Protein 2YYY (pdb70)

CATH classification: 3.40.50.720 (+1 more: 3.30.360.10)

Foldseek 3Di:
DAEEEEQACDLQRVLLQVLQCLFPPYHYQAYEDQDLDVSLVVCVVVPHAYAHNDQDVVSVVNNVVVVRDHPYHCVVCVLVHQEYEYPDPQPVQLVCVVPPCVVSVHAYEAEASYDLVSFDAEFDLLFCLQVLAQGRYYYDHALLLNLVLQLVSLVVVAFAFQAKEKEKAAEQAAPVDPDTDDPADKAWVDPDWQDCSQVSNCRRVVVCVPRYTYTYIYGHDHFWMKMKIKIATHDDDFLVSSVVSQVPGFQEEEDEVVVVCVDSVVVLVCLVVVPADVSDRLGKYWYSVQWGDDPRMTITMIITRRSHVSSLRVQSSVCRNSVVDPDSVVSSVSSCVSRVHD/DAEEEEQACDLQSVLLQVLQVLFPPYHYQAYEDQAQDVSLQVCVVVPHAYAHNDQDVVSVVNNVVVVRDHPYHCVVCVLVHQEYEYPDDQPVQLVCCVPPCVVSVHAYEAEASYDLVSFPAEDDLLFCLLVLAQGRYYYDHALLLNLVLQLVSLVVVAFAFQAKEKEKEAEQAAPVDPDTDDPADKAWVDVDWQDPSFVSNCSRVVVCVPRYTYTYIYGHDHFWMKMKIKIATHHDDFLVSSVVSQVVGFQADEDEVVVVCVDSVVLLVCLVVVPADVSDRLGKYWYSVQWGDDPRITITMIITRRSRVSSLRVQSSVCRNSVVDNDSVVSSVSSCVSNVHD

Solvent-accessible surface area: 26648 Å² total; per-residue (Å²): 112,11,82,0,0,0,3,15,5,26,37,37,0,38,14,0,0,16,1,0,60,84,9,119,33,7,78,26,22,0,0,0,27,48,138,34,51,146,30,0,103,86,0,37,145,96,63,26,109,1,5,0,15,85,71,55,122,140,74,21,129,95,0,99,110,36,54,2,75,19,90,13,11,0,86,92,6,1,141,70,13,55,0,0,0,2,16,21,92,136,113,67,0,58,96,20,0,78,104,15,0,84,82,61,194,9,42,0,0,0,20,16,34,10,93,41,165,11,20,93,14,9,0,0,0,17,49,0,2,108,82,0,79,23,61,64,24,0,7,0,0,31,23,6,3,0,0,0,0,1,0,0,55,1,1,56,70,61,10,92,7,100,36,0,9,0,6,0,0,40,43,15,8,24,60,98,47,133,195,76,37,35,139,49,2,0,25,10,56,32,27,66,3,36,4,113,18,0,83,27,0,29,28,0,1,73,106,5,134,56,76,11,15,0,0,0,0,27,0,16,4,36,22,0,0,0,0,1,0,6,0,24,6,89,34,144,20,52,90,103,51,1,28,117,6,0,124,180,8,21,4,6,26,24,8,88,34,140,79,44,33,56,8,0,37,100,1,6,75,89,0,145,112,90,62,43,88,64,43,12,0,5,0,0,0,0,0,26,46,0,2,41,30,79,165,67,11,0,2,0,0,0,0,0,0,8,15,0,0,6,2,0,2,0,0,0,0,0,2,0,0,42,109,64,44,129,66,22,76,107,0,1,83,54,0,6,172,35,33,56,16,129,112,11,90,0,0,0,4,15,5,28,34,37,0,35,15,0,0,14,2,0,60,83,9,116,32,6,70,25,24,0,0,0,27,52,120,34,36,148,32,0,106,86,0,34,140,95,64,27,110,1,7,0,17,79,70,54,128,144,65,22,121,88,0,108,97,32,57,3,90,32,104,15,14,0,93,92,11,1,142,83,14,66,0,0,0,2,17,23,97,142,144,63,0,57,96,20,0,75,104,23,0,83,81,61,194,10,40,0,0,0,21,15,41,11,114,39,173,17,21,94,14,11,0,0,0,18,61,0,4,105,90,0,62,26,61,62,25,0,6,0,0,30,22,4,4,0,0,0,0,1,0,0,53,0,0,55,72,67,10,89,5,101,48,0,9,0,6,0,0,41,40,15,7,24,61,98,48,134,196,77,37,33,139,48,2,0,23,10,61,36,24,68,2,37,4,114,18,0,86,25,0,29,26,0,2,72,128,9,136,62,76,11,20,0,0,0,0,33,0,18,3,34,20,0,0,0,0,1,0,5,0,41,1,72,42,141,18,52,87,104,56,1,27,121,8,0,124,180,8,32,4,5,28,22,10,84,33,139,80,44,34,58,8,0,38,103,1,5,74,87,0,143,110,92,64,44,87,66,44,12,2,6,0,0,0,0,0,31,45,0,1,39,33,68,149,70,9,0,0,0,0,0,0,0,0,8,13,0,0,8,2,0,2,0,0,0,0,0,2,0,0,42,114,66,53,140,61,25,86,122,0,3,115,73,0,13,176,37,33,54,15,126

Sequence (684 aa):
PAKVLINGYGSIGKRVADAVSMQDDMEVIGVTKTKPDFEARLAVEKGYKLFVAIPDNERVKLFEDAGIPVEGTILDIIEDADIVVDGAPKKIGKQNLENIYKPHKVKAILQGGEKAKDVEDNFNALWSYNRCYGKDYVRVVSCNTTGLCRILYAINSIADIKKARIVLVRRAADPNDDKTGPVNAITPNPVTVPSHHGPDVVSVVPEFEGKILTSAVIVPTTLMHMHTLMVEVDGDVSRDDILEAIKKTPRIITVRAEDGFSSTAKIIEYGRDLGRLRYDINELVVWEESINVLENEIFLMQAVHQESIVIPENIDCIRAMLQMEEDNFKSIEKTNKAMGIQPAKVLINGYGSIGKRVADAVSMQDDMEVIGVTKTKPDFEARLAVEKGYKLFVAIPDNERVKLFEDAGIPVEGTILDIIEDADIVVDGAPKKIGKQNLENIYKPHKVKAILQGGEKAKDVEDNFNALWSYNRCYGKDYVRVVSCNTTGLCRILYAINSIADIKKARIVLVRRAADPNDDKTGPVNAITPNPVTVPSHHGPDVVSVVPEFEGKILTSAVIVPTTLMHMHTLMVEVDGDVSRDDILEAIKKTPRIITVRAEDGFSSTAKIIEYGRDLGRLRYDINELVVWEESINVLENEIFLMQAVHQESIVIPENIDCIRAMLQMEEDNFKSIEKTNKAMGIQ

Nearest PDB structures (foldseek):
  2yyy-assembly1_B  TM=1.003E+00  e=5.048E-75  Methanocaldococcus jannaschii DSM 2661
  1cf2-assembly1_Q  TM=9.901E-01  e=3.090E-55  Methanothermus fervidus
  2czc-assembly1_C  TM=9.768E-01  e=1.321E-51  Pyrococcus horikoshii OT3
  1b7g-assembly1_O  TM=9.816E-01  e=8.125E-47  Saccharolobus solfataricus
  7u4s-assembly1_C  TM=7.206E-01  e=3.244E-17  Candida albicans WO-1

Secondary structure (DSSP, 8-state):
-EEEEEE--SHHHHHHHHHHHHSSSEEEEEEEESS-SHHHHHHHHTTPPEEESS--HHHHHHHHHTT-----BGGGTGGG-SEEEE-PPTTHHHHHIIIIITTTT-EEEE-TTS-GGGSSEEE-TTTTHHHHTT-SEEEEPPHHHHHHHHHHHHHHTTSEEEEEEEEEEEESS-TT-SS---SS--EESSSSSS-THHHHHHHH-GGGTTSEEEEEEEES-SS-EEEEEEEEEES---HHHHHHHHHHSTTEEEE-GGGT--SHHHHHHHHHHHT-GGG---SEEEEGGG-EEETTEEEEEEEE-TTTTTHHHHHHHHHHHTT--S-HHHHHHHHHHHHT--/-EEEEEE--SHHHHHHHHHHHHSSSEEEEEEEESS-SHHHHHHHHTTPPEEESS--HHHHHHHHHHT-----BGGGTGGG-SEEEE-PPTTHHHHHIIIIITTTT-EEEE-TTS-GGGSSEEE-TTTTTTTTTT-SEEEEPPHHHHHHHHHHHHHHTTSEEEEEEEEEEEESS-TT-SS---SS--EESSSSSS-THHHHHHHH-GGGTTSEEEEEEEES--S-EEEEEEEEEES---HHHHHHHHHHSTTEEEE-GGGT--SHHHHHHHHHHHT-GGG---SEEEEGGG-EEETTEEEEEEEE-TTTTTHHHHHHHHHHHTT--S-HHHHHHHHHHHHT--

Radius of gyration: 28.95 Å; Cα contacts (8 Å, |Δi|>4): 1605; chains: 2; bounding box: 66×78×73 Å

Organism: Methanocaldococcus jannaschii (strain ATCC 43067 / DSM 2661 / JAL-1 / JCM 10045 / NBRC 100440) (NCBI:txid243232)

InterPro domains:
  IPR006436 Glyceraldehyde-3-phosphate dehydrogenase, type II [MF_00559] (1-343)
  IPR006436 Glyceraldehyde-3-phosphate dehydrogenase, type II [TIGR01546] (5-342)
  IPR020828 Glyceraldehyde 3-phosphate dehydrogenase, NAD(P) binding domain [SM00846] (3-144)
  IPR020829 Glyceraldehyde 3-phosphate dehydrogenase, catalytic domain [PF02800] (149-305)
  IPR020830 Glyceraldehyde 3-phosphate dehydrogenase, active site [PS00071] (142-149)
  IPR020831 Glyceraldehyde/Erythrose phosphate dehydrogenase family [PIRSF000149] (1-326)
  IPR036291 NAD(P)-binding domain superfamily [SSF51735] (4-162)

B-factor: mean 18.8, std 6.21, range [7.6, 44.4]

Structure (mmCIF, N/CA/C/O backbone):
data_2YYY
#
_entry.id   2YYY
#
_cell.length_a   83.398
_cell.length_b   152.040
_cell.length_c   118.552
_cell.angle_alpha   90.00
_cell.angle_beta   90.00
_cell.angle_gamma   90.00
#
_symmetry.space_group_name_H-M   'C 2 2 21'
#
loop_
_entity.id
_entity.type
_entity.pdbx_description
1 polymer 'Glyceraldehyde-3-phosphate dehydrogenase'
2 non-polymer 'NADP NICOTINAMIDE-ADENINE-DINUCLEOTIDE PHOSPHATE'
3 water water
#
loop_
_atom_site.group_PDB
_atom_site.id
_atom_site.type_symbol
_atom_site.label_atom_id
_atom_site.label_alt_id
_atom_site.label_comp_id
_atom_site.label_asym_id
_atom_site.label_entity_id
_atom_site.label_seq_id
_atom_site.pdbx_PDB_ins_code
_atom_site.Cartn_x
_atom_site.Cartn_y
_atom_site.Cartn_z
_atom_site.occupancy
_atom_site.B_iso_or_equiv
_atom_site.auth_seq_id
_atom_site.auth_comp_id
_atom_site.auth_asym_id
_atom_site.auth_atom_id
_atom_site.pdbx_PDB_model_num
ATOM 1 N N . PRO A 1 2 ? 39.929 51.805 52.395 1.00 21.48 2 PRO A N 1
ATOM 2 C CA . PRO A 1 2 ? 39.444 50.432 52.055 1.00 20.93 2 PRO A CA 1
ATOM 3 C C . PRO A 1 2 ? 39.809 49.371 53.101 1.00 19.61 2 PRO A C 1
ATOM 4 O O . PRO A 1 2 ? 40.771 49.518 53.863 1.00 19.46 2 PRO A O 1
ATOM 8 N N . ALA A 1 3 ? 39.028 48.299 53.138 1.00 18.08 3 ALA A N 1
ATOM 9 C CA . ALA A 1 3 ? 39.385 47.117 53.912 1.00 17.18 3 ALA A CA 1
ATOM 10 C C . ALA A 1 3 ? 40.749 46.550 53.456 1.00 16.71 3 ALA A C 1
ATOM 11 O O . ALA A 1 3 ? 41.010 46.382 52.263 1.00 16.75 3 ALA A O 1
ATOM 13 N N . LYS A 1 4 ? 41.571 46.203 54.429 1.00 16.20 4 LYS A N 1
ATOM 14 C CA . LYS A 1 4 ? 42.909 45.677 54.187 1.00 15.76 4 LYS A CA 1
ATOM 15 C C . LYS A 1 4 ? 42.841 44.158 54.255 1.00 14.90 4 LYS A C 1
ATOM 16 O O . LYS A 1 4 ? 42.636 43.585 55.330 1.00 14.38 4 LYS A O 1
ATOM 22 N N . VAL A 1 5 ? 42.952 43.520 53.096 1.00 13.29 5 VAL A N 1
ATOM 23 C CA . VAL A 1 5 ? 42.774 42.068 53.012 1.00 12.72 5 VAL A CA 1
ATOM 24 C C . VAL A 1 5 ? 44.120 41.384 52.781 1.00 12.99 5 VAL A C 1
ATOM 25 O O . VAL A 1 5 ? 44.849 41.764 51.863 1.00 12.91 5 VAL A O 1
ATOM 29 N N . LEU A 1 6 ? 44.424 40.370 53.584 1.00 12.69 6 LEU A N 1
ATOM 30 C CA . LEU A 1 6 ? 45.634 39.572 53.379 1.00 12.95 6 LEU A CA 1
ATOM 31 C C . LEU A 1 6 ? 45.199 38.242 52.776 1.00 12.64 6 LEU A C 1
ATOM 32 O O . LEU A 1 6 ? 44.273 37.627 53.289 1.00 13.21 6 LEU A O 1
ATOM 37 N N . ILE A 1 7 ? 45.827 37.830 51.672 1.00 12.74 7 ILE A N 1
ATOM 38 C CA . ILE A 1 7 ? 45.575 36.514 51.116 1.00 12.97 7 ILE A CA 1
ATOM 39 C C . ILE A 1 7 ? 46.663 35.544 51.592 1.00 13.22 7 ILE A C 1
ATOM 40 O O . ILE A 1 7 ? 47.819 35.665 51.174 1.00 12.90 7 ILE A O 1
ATOM 45 N N . ASN A 1 8 ? 46.301 34.597 52.465 1.00 12.97 8 ASN A N 1
ATOM 46 C CA . ASN A 1 8 ? 47.242 33.616 52.976 1.00 14.01 8 ASN A CA 1
ATOM 47 C C . ASN A 1 8 ? 47.044 32.308 52.242 1.00 13.36 8 ASN A C 1
ATOM 48 O O . ASN A 1 8 ? 46.190 31.477 52.612 1.00 14.98 8 ASN A O 1
ATOM 53 N N . GLY A 1 9 ? 47.816 32.156 51.167 1.00 13.54 9 GLY A N 1
ATOM 54 C CA . GLY A 1 9 ? 47.776 30.977 50.318 1.00 11.19 9 GLY A CA 1
ATOM 55 C C . GLY A 1 9 ? 47.326 31.407 48.940 1.00 11.66 9 GLY A C 1
ATOM 56 O O . GLY A 1 9 ? 46.126 31.313 48.592 1.00 11.07 9 GLY A O 1
ATOM 57 N N . TYR A 1 10 ? 48.313 31.856 48.162 1.00 10.47 10 TYR A N 1
ATOM 58 C CA . TYR A 1 10 ? 48.137 32.342 46.800 1.00 11.37 10 TYR A CA 1
ATOM 59 C C . TYR A 1 10 ? 48.045 31.141 45.827 1.00 11.66 10 TYR A C 1
ATOM 60 O O . TYR A 1 10 ? 48.902 30.979 44.954 1.00 12.18 10 TYR A O 1
ATOM 69 N N . GLY A 1 11 ? 46.982 30.336 45.964 1.00 11.28 11 GLY A N 1
ATOM 70 C CA . GLY A 1 11 ? 46.800 29.126 45.152 1.00 11.80 11 GLY A CA 1
ATOM 71 C C . GLY A 1 11 ? 45.583 29.261 44.225 1.00 11.38 11 GLY A C 1
ATOM 72 O O . GLY A 1 11 ? 45.226 30.383 43.842 1.00 10.39 11 GLY A O 1
ATOM 73 N N . SER A 1 12 ? 44.943 28.149 43.853 1.00 11.28 12 SER A N 1
ATOM 74 C CA . SER A 1 12 ? 43.829 28.253 42.874 1.00 12.20 12 SER A CA 1
ATOM 75 C C . SER A 1 12 ? 42.751 29.220 43.334 1.00 11.68 12 SER A C 1
ATOM 76 O O . SER A 1 12 ? 42.314 30.099 42.570 1.00 11.29 12 SER A O 1
ATOM 79 N N . ILE A 1 13 ? 42.345 29.070 44.595 1.00 10.20 13 ILE A N 1
ATOM 80 C CA . ILE A 1 13 ? 41.426 30.039 45.202 1.00 11.23 13 ILE A CA 1
ATOM 81 C C . ILE A 1 13 ? 42.093 31.402 45.498 1.00 11.07 13 ILE A C 1
ATOM 82 O O . ILE A 1 13 ? 41.581 32.466 45.077 1.00 10.72 13 ILE A O 1
ATOM 87 N N . GLY A 1 14 ? 43.212 31.351 46.225 1.00 11.11 14 GLY A N 1
ATOM 88 C CA . GLY A 1 14 ? 43.912 32.543 46.693 1.00 10.72 14 GLY A CA 1
ATOM 89 C C . GLY A 1 14 ? 44.215 33.563 45.597 1.00 11.45 14 GLY A C 1
ATOM 90 O O . GLY A 1 14 ? 43.946 34.776 45.753 1.00 10.57 14 GLY A O 1
ATOM 91 N N . LYS A 1 15 ? 44.750 33.092 44.471 1.00 10.93 15 LYS A N 1
ATOM 92 C CA . LYS A 1 15 ? 45.175 34.025 43.428 1.00 11.17 15 LYS A CA 1
ATOM 93 C C . LYS A 1 15 ? 43.965 34.719 42.799 1.00 10.54 15 LYS A C 1
ATOM 94 O O . LYS A 1 15 ? 44.044 35.856 42.357 1.00 10.83 15 LYS A O 1
ATOM 100 N N . ARG A 1 16 ? 42.843 34.009 42.770 1.00 9.64 16 ARG A N 1
ATOM 101 C CA . ARG A 1 16 ? 41.614 34.568 42.227 1.00 10.31 16 ARG A CA 1
ATOM 102 C C . ARG A 1 16 ? 40.966 35.575 43.153 1.00 10.16 16 ARG A C 1
ATOM 103 O O . ARG A 1 16 ? 40.502 36.632 42.721 1.00 9.38 16 ARG A O 1
ATOM 111 N N . VAL A 1 17 ? 40.907 35.237 44.432 1.00 10.02 17 VAL A N 1
ATOM 112 C CA . VAL A 1 17 ? 40.394 36.199 45.434 1.00 9.92 17 VAL A CA 1
ATOM 113 C C . VAL A 1 17 ? 41.281 37.451 45.455 1.00 10.39 17 VAL A C 1
ATOM 114 O O . VAL A 1 17 ? 40.778 38.552 45.610 1.00 11.15 17 VAL A O 1
ATOM 118 N N . ALA A 1 18 ? 42.597 37.289 45.312 1.00 10.07 18 ALA A N 1
ATOM 119 C CA . ALA A 1 18 ? 43.478 38.465 45.310 1.00 10.52 18 ALA A CA 1
ATOM 120 C C . ALA A 1 18 ? 43.014 39.432 44.213 1.00 10.72 18 ALA A C 1
ATOM 121 O O . ALA A 1 18 ? 42.873 40.629 44.458 1.00 11.73 18 ALA A O 1
ATOM 123 N N . ASP A 1 19 ? 42.810 38.916 42.998 1.00 10.91 19 ASP A N 1
ATOM 124 C CA . ASP A 1 19 ? 42.436 39.766 41.854 1.00 11.58 19 ASP A CA 1
ATOM 125 C C . ASP A 1 19 ? 41.022 40.305 42.062 1.00 11.84 19 ASP A C 1
ATOM 126 O O . ASP A 1 19 ? 40.750 41.454 41.747 1.00 12.54 19 ASP A O 1
ATOM 131 N N . ALA A 1 20 ? 40.142 39.488 42.643 1.00 11.33 20 ALA A N 1
ATOM 132 C CA . ALA A 1 20 ? 38.749 39.897 42.833 1.00 12.11 20 ALA A CA 1
ATOM 133 C C . ALA A 1 20 ? 38.664 41.032 43.866 1.00 12.64 20 ALA A C 1
ATOM 134 O O . ALA A 1 20 ? 37.903 41.990 43.700 1.00 13.04 20 ALA A O 1
ATOM 136 N N . VAL A 1 21 ? 39.458 40.931 44.917 1.00 12.03 21 VAL A N 1
ATOM 137 C CA . VAL A 1 21 ? 39.570 42.033 45.896 1.00 12.86 21 VAL A CA 1
ATOM 138 C C . VAL A 1 21 ? 40.112 43.319 45.239 1.00 13.41 21 VAL A C 1
ATOM 139 O O . VAL A 1 21 ? 39.586 44.406 45.453 1.00 12.99 21 VAL A O 1
ATOM 143 N N . SER A 1 22 ? 41.189 43.198 44.472 1.00 13.89 22 SER A N 1
ATOM 144 C CA . SER A 1 22 ? 41.750 44.343 43.755 1.00 14.73 22 SER A CA 1
ATOM 145 C C . SER A 1 22 ? 40.745 45.045 42.843 1.00 15.17 22 SER A C 1
ATOM 146 O O . SER A 1 22 ? 40.800 46.278 42.694 1.00 15.75 22 SER A O 1
ATOM 149 N N . MET A 1 23 ? 39.821 44.280 42.255 1.00 13.96 23 MET A N 1
ATOM 150 C CA . MET A 1 23 ? 38.787 44.856 41.386 1.00 14.70 23 MET A CA 1
ATOM 151 C C . MET A 1 23 ? 37.740 45.695 42.155 1.00 14.60 23 MET A C 1
ATOM 152 O O . MET A 1 23 ? 37.040 46.518 41.553 1.00 13.33 23 MET A O 1
ATOM 157 N N . GLN A 1 24 ? 37.590 45.449 43.454 1.00 14.57 24 GLN A N 1
ATOM 158 C CA . GLN A 1 24 ? 36.597 46.208 44.256 1.00 15.38 24 GLN A CA 1
ATOM 159 C C . GLN A 1 24 ? 37.075 47.632 44.512 1.00 16.90 24 GLN A C 1
ATOM 160 O O . GLN A 1 24 ? 38.276 47.881 44.555 1.00 16.58 24 GLN A O 1
ATOM 166 N N . ASP A 1 25 ? 36.142 48.561 44.737 1.00 17.13 25 ASP A N 1
ATOM 167 C CA . ASP A 1 25 ? 36.541 49.923 45.075 1.00 18.77 25 ASP A CA 1
ATOM 168 C C . ASP A 1 25 ? 36.703 50.166 46.592 1.00 18.73 25 ASP A C 1
ATOM 169 O O . ASP A 1 25 ? 37.196 51.226 47.012 1.00 19.69 25 ASP A O 1
ATOM 174 N N . ASP A 1 26 ? 36.333 49.174 47.406 1.00 16.89 26 ASP A N 1
ATOM 175 C CA . ASP A 1 26 ? 36.332 49.332 48.853 1.00 16.53 26 ASP A CA 1
ATOM 176 C C . ASP A 1 26 ? 37.208 48.346 49.638 1.00 16.98 26 ASP A C 1
ATOM 177 O O . ASP A 1 26 ? 37.040 48.183 50.861 1.00 17.42 26 ASP A O 1
ATOM 182 N N . MET A 1 27 ? 38.137 47.692 48.952 1.00 16.36 27 MET A N 1
ATOM 183 C CA . MET A 1 27 ? 39.080 46.806 49.632 1.00 16.63 27 MET A CA 1
ATOM 184 C C . MET A 1 27 ? 40.354 46.711 48.797 1.00 17.09 27 MET A C 1
ATOM 185 O O . MET A 1 27 ? 40.356 47.076 47.609 1.00 17.38 27 MET A O 1
ATOM 190 N N . GLU A 1 28 ? 41.441 46.268 49.413 1.00 16.35 28 GLU A N 1
ATOM 191 C CA . GLU A 1 28 ? 42.715 46.189 48.718 1.00 17.43 28 GLU A CA 1
ATOM 192 C C . GLU A 1 28 ? 43.511 45.053 49.336 1.00 16.27 28 GLU A C 1
ATOM 193 O O . GLU A 1 28 ? 43.300 44.703 50.524 1.00 14.92 28 GLU A O 1
ATOM 199 N N . VAL A 1 29 ? 44.409 44.485 48.537 1.00 14.76 29 VAL A N 1
ATOM 200 C CA . VAL A 1 29 ? 45.237 43.365 48.983 1.00 14.13 29 VAL A CA 1
ATOM 201 C C . VAL A 1 29 ? 46.516 43.937 49.564 1.00 14.23 29 VAL A C 1
ATOM 202 O O . VAL A 1 29 ? 47.277 44.570 48.835 1.00 14.57 29 VAL A O 1
ATOM 206 N N . ILE A 1 30 ? 46.772 43.690 50.850 1.00 14.10 30 ILE A N 1
ATOM 207 C CA . ILE A 1 30 ? 48.011 44.187 51.475 1.00 13.57 30 ILE A CA 1
ATOM 208 C C . ILE A 1 30 ? 49.145 43.175 51.392 1.00 13.27 30 ILE A C 1
ATOM 209 O O . ILE A 1 30 ? 50.310 43.479 51.705 1.00 12.75 30 ILE A O 1
ATOM 214 N N . GLY A 1 31 ? 48.830 41.965 50.955 1.00 13.04 31 GLY A N 1
ATOM 215 C CA . GLY A 1 31 ? 49.877 40.974 50.776 1.00 12.64 31 GLY A CA 1
ATOM 216 C C . GLY A 1 31 ? 49.261 39.676 50.325 1.00 13.09 31 GLY A C 1
ATOM 217 O O . GLY A 1 31 ? 48.069 39.451 50.534 1.00 12.33 31 GLY A O 1
ATOM 218 N N . VAL A 1 32 ? 50.067 38.857 49.653 1.00 12.66 32 VAL A N 1
ATOM 219 C CA . VAL A 1 32 ? 49.681 37.473 49.332 1.00 12.68 32 VAL A CA 1
ATOM 220 C C . VAL A 1 32 ? 50.828 36.594 49.785 1.00 12.46 32 VAL A C 1
ATOM 221 O O . VAL A 1 32 ? 51.957 37.078 49.878 1.00 13.88 32 VAL A O 1
ATOM 225 N N . THR A 1 33 ? 50.558 35.319 50.075 1.00 12.34 33 THR A N 1
ATOM 226 C CA . THR A 1 33 ? 51.615 34.426 50.546 1.00 12.51 33 THR A CA 1
ATOM 227 C C . THR A 1 33 ? 51.767 33.140 49.736 1.00 12.93 33 THR A C 1
ATOM 228 O O . THR A 1 33 ? 50.788 32.631 49.128 1.00 11.88 33 THR A O 1
ATOM 232 N N . LYS A 1 34 ? 52.994 32.626 49.762 1.00 11.72 34 LYS A N 1
ATOM 233 C CA . LYS A 1 34 ? 53.374 31.396 49.083 1.00 13.09 34 LYS A CA 1
ATOM 234 C C . LYS A 1 34 ? 54.315 30.611 50.002 1.00 13.62 34 LYS A C 1
ATOM 235 O O . LYS A 1 34 ? 54.949 31.199 50.868 1.00 13.12 34 LYS A O 1
ATOM 241 N N . THR A 1 35 ? 54.447 29.299 49.794 1.00 15.08 35 THR A N 1
ATOM 242 C CA . THR A 1 35 ? 55.527 28.575 50.486 1.00 15.88 35 THR A CA 1
ATOM 243 C C . THR A 1 35 ? 56.667 28.215 49.530 1.00 17.62 35 THR A C 1
ATOM 244 O O . THR A 1 35 ? 57.788 27.951 49.984 1.00 18.26 35 THR A O 1
ATOM 248 N N . LYS A 1 36 ? 56.372 28.126 48.232 1.00 18.23 36 LYS A N 1
ATOM 249 C CA . LYS A 1 36 ? 57.388 27.778 47.220 1.00 19.63 36 LYS A CA 1
ATOM 250 C C . LYS A 1 36 ? 57.723 28.902 46.289 1.00 18.88 36 LYS A C 1
ATOM 251 O O . LYS A 1 36 ? 56.812 29.539 45.763 1.00 18.36 36 LYS A O 1
ATOM 257 N N . PRO A 1 37 ? 59.030 29.124 46.059 1.00 18.62 37 PRO A N 1
ATOM 258 C CA . PRO A 1 37 ? 59.513 30.158 45.134 1.00 18.97 37 PRO A CA 1
ATOM 259 C C . PRO A 1 37 ? 59.367 29.777 43.653 1.00 19.35 37 PRO A C 1
ATOM 260 O O . PRO A 1 37 ? 60.398 29.650 42.958 1.00 20.52 37 PRO A O 1
ATOM 264 N N . ASP A 1 38 ? 58.131 29.634 43.178 1.00 16.79 38 ASP A N 1
ATOM 265 C CA . ASP A 1 38 ? 57.867 29.074 41.835 1.00 15.31 38 ASP A CA 1
ATOM 266 C C . ASP A 1 38 ? 57.315 30.140 40.892 1.00 14.41 38 ASP A C 1
ATOM 267 O O . ASP A 1 38 ? 57.303 31.309 41.239 1.00 14.02 38 ASP A O 1
ATOM 272 N N . PHE A 1 39 ? 56.876 29.756 39.691 1.00 14.40 39 PHE A N 1
ATOM 273 C CA . PHE A 1 39 ? 56.446 30.761 38.713 1.00 13.38 39 PHE A CA 1
ATOM 274 C C . PHE A 1 39 ? 55.211 31.502 39.163 1.00 13.34 39 PHE A C 1
ATOM 275 O O . PHE A 1 39 ? 54.951 32.603 38.699 1.00 12.97 39 PHE A O 1
ATOM 283 N N . GLU A 1 40 ? 54.445 30.895 40.069 1.00 12.95 40 GLU A N 1
ATOM 284 C CA . GLU A 1 40 ? 53.249 31.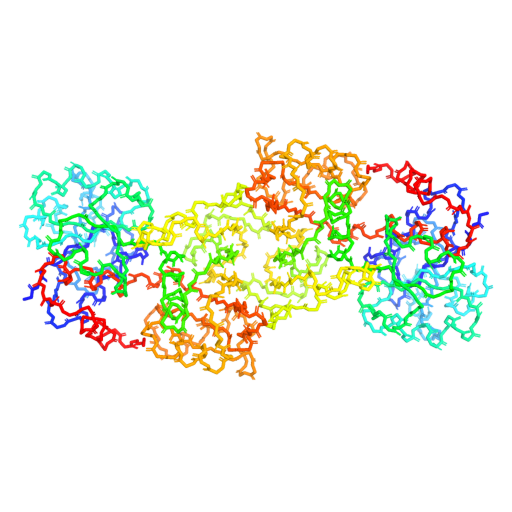562 40.587 1.00 13.07 40 GLU A CA 1
ATOM 285 C C . GLU A 1 40 ? 53.617 32.646 41.598 1.00 12.46 40 GLU A C 1
ATOM 286 O O . GLU A 1 40 ? 53.019 33.715 41.622 1.00 12.26 40 GLU A O 1
ATOM 292 N N . ALA A 1 41 ? 54.635 32.377 42.408 1.00 13.23 41 ALA A N 1
ATOM 293 C CA . ALA A 1 41 ? 55.187 33.416 43.286 1.00 13.65 41 ALA A CA 1
ATOM 294 C C . ALA A 1 41 ? 55.734 34.574 42.444 1.00 13.98 41 ALA A C 1
ATOM 295 O O . ALA A 1 41 ? 55.507 35.741 42.755 1.00 13.76 41 ALA A O 1
ATOM 297 N N . ARG A 1 42 ? 56.428 34.259 41.346 1.00 14.83 42 ARG A N 1
ATOM 298 C CA . ARG A 1 42 ? 56.948 35.316 40.471 1.00 15.80 42 ARG A CA 1
ATOM 299 C C . ARG A 1 42 ? 55.820 36.130 39.864 1.00 15.58 42 ARG A C 1
ATOM 300 O O . ARG A 1 42 ? 55.879 37.348 39.798 1.00 16.12 42 ARG A O 1
ATOM 308 N N . LEU A 1 43 ? 54.788 35.445 39.403 1.00 14.90 43 LEU A N 1
ATOM 309 C CA . LEU A 1 43 ? 53.640 36.124 38.838 1.00 15.96 43 LEU A CA 1
ATOM 310 C C . LEU A 1 43 ? 52.959 37.076 39.840 1.00 15.35 43 LEU A C 1
ATOM 311 O O . LEU A 1 43 ? 52.563 38.205 39.484 1.00 15.25 43 LEU A O 1
ATOM 316 N N . ALA A 1 44 ? 52.845 36.661 41.095 1.00 14.81 44 ALA A N 1
ATOM 317 C CA . ALA A 1 44 ? 52.296 37.560 42.130 1.00 14.49 44 ALA A CA 1
ATOM 318 C C . ALA A 1 44 ? 53.065 38.877 42.176 1.00 14.45 44 ALA A C 1
ATOM 319 O O . ALA A 1 44 ? 52.466 39.959 42.242 1.00 14.05 44 ALA A O 1
ATOM 321 N N . VAL A 1 45 ? 54.395 38.779 42.172 1.00 14.59 45 VAL A N 1
ATOM 322 C CA . VAL A 1 45 ? 55.222 39.986 42.267 1.00 15.50 45 VAL A CA 1
ATOM 323 C C . VAL A 1 45 ? 55.053 40.857 41.014 1.00 16.14 45 VAL A C 1
ATOM 324 O O . VAL A 1 45 ? 54.886 42.075 41.112 1.00 16.55 45 VAL A O 1
ATOM 328 N N . GLU A 1 46 ? 55.048 40.221 39.846 1.00 16.71 46 GLU A N 1
ATOM 329 C CA . GLU A 1 46 ? 54.877 40.937 38.570 1.00 18.23 46 GLU A CA 1
ATOM 330 C C . GLU A 1 46 ? 53.516 41.633 38.488 1.00 18.01 46 GLU A C 1
ATOM 331 O O . GLU A 1 46 ? 53.392 42.694 37.850 1.00 17.98 46 GLU A O 1
ATOM 337 N N . LYS A 1 47 ? 52.507 41.057 39.147 1.00 17.11 47 LYS A N 1
ATOM 338 C CA . LYS A 1 47 ? 51.188 41.655 39.199 1.00 16.77 47 LYS A CA 1
ATOM 339 C C . LYS A 1 47 ? 51.146 42.860 40.146 1.00 16.97 47 LYS A C 1
ATOM 340 O O . LYS A 1 47 ? 50.152 43.611 40.161 1.00 17.49 47 LYS A O 1
ATOM 346 N N . GLY A 1 48 ? 52.184 43.014 40.959 1.00 15.87 48 GLY A N 1
ATOM 347 C CA . GLY A 1 48 ? 52.255 44.154 41.857 1.00 15.44 48 GLY A CA 1
ATOM 348 C C . GLY A 1 48 ? 51.886 43.861 43.296 1.00 14.88 48 GLY A C 1
ATOM 349 O O . GLY A 1 48 ? 51.911 44.775 44.133 1.00 14.81 48 GLY A O 1
ATOM 350 N N . TYR A 1 49 ? 51.562 42.602 43.608 1.00 13.67 49 TYR A N 1
ATOM 351 C CA . TYR A 1 49 ? 51.283 42.243 44.997 1.00 13.36 49 TYR A CA 1
ATOM 352 C C . TYR A 1 49 ? 52.560 42.195 45.821 1.00 13.92 49 TYR A C 1
ATOM 353 O O . TYR A 1 49 ? 53.596 41.772 45.346 1.00 13.93 49 TYR A O 1
ATOM 362 N N . LYS A 1 50 ? 52.458 42.580 47.085 1.00 14.61 50 LYS A N 1
ATOM 363 C CA . LYS A 1 50 ? 53.525 42.318 48.030 1.00 14.97 50 LYS A CA 1
ATOM 364 C C . LYS A 1 50 ? 53.509 40.844 48.417 1.00 14.84 50 LYS A C 1
ATOM 365 O O . LYS A 1 50 ? 52.477 40.318 48.847 1.00 13.89 50 LYS A O 1
ATOM 371 N N . LEU A 1 51 ? 54.652 40.176 48.258 1.00 14.35 51 LEU A N 1
ATOM 372 C CA . LEU A 1 51 ? 54.723 38.741 48.518 1.00 14.29 51 LEU A CA 1
ATOM 373 C C . LEU A 1 51 ? 55.382 38.444 49.859 1.00 15.01 51 LEU A C 1
ATOM 374 O O . LEU A 1 51 ? 56.494 38.932 50.129 1.00 14.97 51 LEU A O 1
ATOM 379 N N . PHE A 1 52 ? 54.694 37.644 50.673 1.00 14.70 52 PHE A N 1
ATOM 380 C CA . PHE A 1 52 ? 55.244 37.157 51.946 1.00 14.78 52 PHE A CA 1
ATOM 381 C C . PHE A 1 52 ? 55.302 35.637 51.932 1.00 14.77 52 PHE A C 1
ATOM 382 O O . PHE A 1 52 ? 54.515 34.994 51.251 1.00 14.27 52 PHE A O 1
ATOM 390 N N . VAL A 1 53 ? 56.220 35.085 52.714 1.00 13.58 53 VAL A N 1
ATOM 391 C CA . VAL A 1 53 ? 56.345 33.644 52.869 1.00 13.54 53 VAL A CA 1
ATOM 392 C C . VAL A 1 53 ? 55.281 33.212 53.892 1.00 13.75 53 VAL A C 1
ATOM 393 O O . VAL A 1 53 ? 55.161 33.826 54.966 1.00 13.32 53 VAL A O 1
ATOM 397 N N . ALA A 1 54 ? 54.506 32.191 53.541 1.00 13.00 54 ALA A N 1
ATOM 398 C CA . ALA A 1 54 ? 53.289 31.821 54.301 1.00 15.15 54 ALA A CA 1
ATOM 399 C C . ALA A 1 54 ? 53.672 31.188 55.625 1.00 16.18 54 ALA A C 1
ATOM 400 O O . ALA A 1 54 ? 52.911 31.219 56.580 1.00 16.73 54 ALA A O 1
ATOM 402 N N . ILE A 1 55 ? 54.839 30.553 55.657 1.00 17.59 55 ILE A N 1
ATOM 403 C CA . ILE A 1 55 ? 55.274 29.871 56.868 1.00 19.33 55 ILE A CA 1
ATOM 404 C C . ILE A 1 55 ? 56.377 30.745 57.498 1.00 19.25 55 ILE A C 1
ATOM 405 O O . ILE A 1 55 ? 57.229 31.256 56.799 1.00 19.35 55 ILE A O 1
ATOM 410 N N . PRO A 1 56 ? 56.313 30.979 58.806 1.00 20.35 56 PRO A N 1
ATOM 411 C CA . PRO A 1 56 ? 57.284 31.835 59.476 1.00 20.78 56 PRO A CA 1
ATOM 412 C C . PRO A 1 56 ? 58.618 31.100 59.677 1.00 20.77 56 PRO A C 1
ATOM 413 O O . PRO A 1 56 ? 58.946 30.626 60.757 1.00 21.17 56 PRO A O 1
ATOM 417 N N . ASP A 1 57 ? 59.388 31.005 58.607 1.00 19.85 57 ASP A N 1
ATOM 418 C CA . ASP A 1 57 ? 60.589 30.183 58.585 1.00 19.98 57 ASP A CA 1
ATOM 419 C C . ASP A 1 57 ? 61.633 30.991 57.828 1.00 19.60 57 ASP A C 1
ATOM 420 O O . ASP A 1 57 ? 61.446 31.300 56.641 1.00 17.84 57 ASP A O 1
ATOM 425 N N . ASN A 1 58 ? 62.702 31.370 58.532 1.00 17.61 58 ASN A N 1
ATOM 426 C CA . ASN A 1 58 ? 63.693 32.261 57.972 1.00 17.96 58 ASN A CA 1
ATOM 427 C C . ASN A 1 58 ? 64.490 31.567 56.902 1.00 16.82 58 ASN A C 1
ATOM 428 O O . ASN A 1 58 ? 64.924 32.203 55.966 1.00 16.74 58 ASN A O 1
ATOM 433 N N . GLU A 1 59 ? 64.643 30.252 57.034 1.00 17.18 59 GLU A N 1
ATOM 434 C CA . GLU A 1 59 ? 65.298 29.484 55.990 1.00 18.35 59 GLU A CA 1
ATOM 435 C C . GLU A 1 59 ? 64.493 29.490 54.694 1.00 18.20 59 GLU A C 1
ATOM 436 O O . GLU A 1 59 ? 65.068 29.499 53.611 1.00 18.74 59 GLU A O 1
ATOM 442 N N . ARG A 1 60 ? 63.173 29.430 54.809 1.00 19.07 60 ARG A N 1
ATOM 443 C CA . ARG A 1 60 ? 62.326 29.492 53.623 1.00 18.75 60 ARG A CA 1
ATOM 444 C C . ARG A 1 60 ? 62.384 30.882 52.960 1.00 18.56 60 ARG A C 1
ATOM 445 O O . ARG A 1 60 ? 62.434 31.004 51.728 1.00 19.33 60 ARG A O 1
ATOM 453 N N . VAL A 1 61 ? 62.401 31.945 53.756 1.00 18.31 61 VAL A N 1
ATOM 454 C CA . VAL A 1 61 ? 62.561 33.277 53.186 1.00 17.50 61 VAL A CA 1
ATOM 455 C C . VAL A 1 61 ? 63.839 33.315 52.315 1.00 18.41 61 VAL A C 1
ATOM 456 O O . VAL A 1 61 ? 63.841 33.854 51.206 1.00 18.42 61 VAL A O 1
ATOM 460 N N . LYS A 1 62 ? 64.919 32.731 52.825 1.00 19.81 62 LYS A N 1
ATOM 461 C CA . LYS A 1 62 ? 66.220 32.783 52.125 1.00 21.56 62 LYS A CA 1
ATOM 462 C C . LYS A 1 62 ? 66.133 32.038 50.791 1.00 21.59 62 LYS A C 1
ATOM 463 O O . LYS A 1 62 ? 66.708 32.482 49.805 1.00 22.47 62 LYS A O 1
ATOM 469 N N . LEU A 1 63 ? 65.403 30.923 50.767 1.00 21.73 63 LEU A N 1
ATOM 470 C CA . LEU A 1 63 ? 65.093 30.194 49.530 1.00 22.30 63 LEU A CA 1
ATOM 471 C C . LEU A 1 63 ? 64.479 31.096 48.433 1.00 21.50 63 LEU A C 1
ATOM 472 O O . LEU A 1 63 ? 64.874 31.013 47.256 1.00 22.06 63 LEU A O 1
ATOM 477 N N . PHE A 1 64 ? 63.520 31.946 48.807 1.00 19.55 64 PHE A N 1
ATOM 478 C CA . PHE A 1 64 ? 62.925 32.884 47.857 1.00 19.61 64 PHE A CA 1
ATOM 479 C C . PHE A 1 64 ? 63.959 33.910 47.406 1.00 20.71 64 PHE A C 1
ATOM 480 O O . PHE A 1 64 ? 64.074 34.197 46.205 1.00 19.34 64 PHE A O 1
ATOM 488 N N . GLU A 1 65 ? 64.708 34.470 48.362 1.00 22.17 65 GLU A N 1
ATOM 489 C CA . GLU A 1 65 ? 65.735 35.463 48.005 1.00 24.91 65 GLU A CA 1
ATOM 490 C C . GLU A 1 65 ? 66.780 34.877 47.048 1.00 25.26 65 GLU A C 1
ATOM 491 O O . GLU A 1 65 ? 67.177 35.534 46.079 1.00 26.96 65 GLU A O 1
ATOM 497 N N . ASP A 1 66 ? 67.162 33.626 47.274 1.00 26.35 66 ASP A N 1
ATOM 498 C CA . ASP A 1 66 ? 68.137 32.935 46.419 1.00 27.00 66 ASP A CA 1
ATOM 499 C C . ASP A 1 66 ? 67.600 32.647 45.017 1.00 26.74 66 ASP A C 1
ATOM 500 O O . ASP A 1 66 ? 68.362 32.624 44.029 1.00 27.66 66 ASP A O 1
ATOM 505 N N . ALA A 1 67 ? 66.289 32.435 44.938 1.00 24.79 67 ALA A N 1
ATOM 506 C CA . ALA A 1 67 ? 65.595 32.173 43.689 1.00 23.72 67 ALA A CA 1
ATOM 507 C C . ALA A 1 67 ? 65.340 33.479 42.968 1.00 23.08 67 ALA A C 1
ATOM 508 O O . ALA A 1 67 ? 64.758 33.483 41.881 1.00 23.96 67 ALA A O 1
ATOM 510 N N . GLY A 1 68 ? 65.749 34.588 43.585 1.00 22.70 68 GLY A N 1
ATOM 511 C CA . GLY A 1 68 ? 65.610 35.918 42.997 1.00 22.21 68 GLY A CA 1
ATOM 512 C C . GLY A 1 68 ? 64.175 36.429 43.013 1.00 21.98 68 GLY A C 1
ATOM 513 O O . GLY A 1 68 ? 63.809 37.234 42.164 1.00 21.86 68 GLY A O 1
ATOM 514 N N . ILE A 1 69 ? 63.349 35.932 43.942 1.00 20.84 69 ILE A N 1
ATOM 515 C CA . ILE A 1 69 ? 61.998 36.473 44.114 1.00 20.81 69 ILE A CA 1
ATOM 516 C C . ILE A 1 69 ? 61.930 37.374 45.347 1.00 20.96 69 ILE A C 1
ATOM 517 O O . ILE A 1 69 ? 62.132 36.897 46.468 1.00 21.31 69 ILE A O 1
ATOM 522 N N . PRO A 1 70 ? 61.633 38.658 45.151 1.00 21.33 70 PRO A N 1
ATOM 523 C CA . PRO A 1 70 ? 61.537 39.608 46.266 1.00 21.59 70 PRO A CA 1
ATOM 524 C C . PRO A 1 70 ? 60.403 39.232 47.228 1.00 21.27 70 PRO A C 1
ATOM 525 O O . PRO A 1 70 ? 59.229 39.080 46.809 1.00 21.36 70 PRO A O 1
ATOM 529 N N . VAL A 1 71 ? 60.747 39.093 48.500 1.00 19.63 71 VAL A N 1
ATOM 530 C CA . VAL A 1 71 ? 59.732 38.873 49.518 1.00 18.38 71 VAL A CA 1
ATOM 531 C C . VAL A 1 71 ? 59.839 39.963 50.585 1.00 19.03 71 VAL A C 1
ATOM 532 O O . VAL A 1 71 ? 60.941 40.511 50.843 1.00 17.69 71 VAL A O 1
ATOM 536 N N . GLU A 1 72 ? 58.703 40.247 51.209 1.00 18.09 72 GLU A N 1
ATOM 537 C CA . GLU A 1 72 ? 58.582 41.345 52.151 1.00 18.68 72 GLU A CA 1
ATOM 538 C C . GLU A 1 72 ? 58.722 40.874 53.593 1.00 18.68 72 GLU A C 1
ATOM 539 O O . GLU A 1 72 ? 58.701 41.696 54.530 1.00 18.63 72 GLU A O 1
ATOM 545 N N . GLY A 1 73 ? 58.899 39.566 53.762 1.00 17.04 73 GLY A N 1
ATOM 546 C CA . GLY A 1 73 ? 58.917 38.933 55.058 1.00 16.93 73 GLY A CA 1
ATOM 547 C C . GLY A 1 73 ? 58.035 37.702 55.059 1.00 16.68 73 GLY A C 1
ATOM 548 O O . GLY A 1 73 ? 57.830 37.090 53.992 1.00 16.70 73 GLY A O 1
ATOM 549 N N . THR A 1 74 ? 57.529 37.343 56.237 1.00 16.40 74 THR A N 1
ATOM 550 C CA . THR A 1 74 ? 56.694 36.154 56.431 1.00 16.37 74 THR A CA 1
ATOM 551 C C . THR A 1 74 ? 55.282 36.607 56.791 1.00 16.09 74 THR A C 1
ATOM 552 O O . THR A 1 74 ? 55.037 37.801 56.993 1.00 16.73 74 THR A O 1
ATOM 556 N N . ILE A 1 75 ? 54.360 35.652 56.882 1.00 16.63 75 ILE A N 1
ATOM 557 C CA . ILE A 1 75 ? 52.996 35.906 57.370 1.00 18.08 75 ILE A CA 1
ATOM 558 C C . ILE A 1 75 ? 53.012 36.783 58.650 1.00 18.45 75 ILE A C 1
ATOM 559 O O . ILE A 1 75 ? 52.212 37.707 58.784 1.00 18.83 75 ILE A O 1
ATOM 564 N N . LEU A 1 76 ? 53.977 36.544 59.539 1.00 18.48 76 LEU A N 1
ATOM 565 C CA . LEU A 1 76 ? 53.995 37.271 60.832 1.00 19.62 76 LEU A CA 1
ATOM 566 C C . LEU A 1 76 ? 54.317 38.770 60.676 1.00 20.08 76 LEU A C 1
ATOM 567 O O . LEU A 1 76 ? 54.007 39.590 61.558 1.00 19.91 76 LEU A O 1
ATOM 572 N N . ASP A 1 77 ? 54.936 39.137 59.555 1.00 19.34 77 ASP A N 1
ATOM 573 C CA . ASP A 1 77 ? 55.266 40.530 59.296 1.00 19.54 77 ASP A CA 1
ATOM 574 C C . ASP A 1 77 ? 54.104 41.343 58.728 1.00 19.54 77 ASP A C 1
ATOM 575 O O . ASP A 1 77 ? 54.214 42.577 58.574 1.00 21.00 77 ASP A O 1
ATOM 580 N N . ILE A 1 78 ? 52.997 40.690 58.390 1.00 18.57 78 ILE A N 1
ATOM 581 C CA . ILE A 1 78 ? 51.886 41.404 57.753 1.00 18.13 78 ILE A CA 1
ATOM 582 C C . ILE A 1 78 ? 50.552 41.181 58.478 1.00 17.80 78 ILE A C 1
ATOM 583 O O . ILE A 1 78 ? 49.629 41.989 58.334 1.00 19.23 78 ILE A O 1
ATOM 588 N N . ILE A 1 79 ? 50.471 40.109 59.256 1.00 17.82 79 ILE A N 1
ATOM 589 C CA . ILE A 1 79 ? 49.207 39.629 59.841 1.00 18.61 79 ILE A CA 1
ATOM 590 C C . ILE A 1 79 ? 48.514 40.728 60.657 1.00 19.12 79 ILE A C 1
ATOM 591 O O . ILE A 1 79 ? 47.290 40.850 60.630 1.00 18.39 79 ILE A O 1
ATOM 596 N N . GLU A 1 80 ? 49.316 41.544 61.331 1.00 19.71 80 GLU A N 1
ATOM 597 C CA . GLU A 1 80 ? 48.802 42.591 62.227 1.00 21.74 80 GLU A CA 1
ATOM 598 C C . GLU A 1 80 ? 48.233 43.787 61.479 1.00 21.00 80 GLU A C 1
ATOM 599 O O . GLU A 1 80 ? 47.434 44.545 62.039 1.00 21.60 80 GLU A O 1
ATOM 605 N N . ASP A 1 81 ? 48.595 43.938 60.208 1.00 19.57 81 ASP A N 1
ATOM 606 C CA . ASP A 1 81 ? 48.059 45.031 59.396 1.00 19.16 81 ASP A CA 1
ATOM 607 C C . ASP A 1 81 ? 46.716 44.684 58.743 1.00 18.29 81 ASP A C 1
ATOM 608 O O . ASP A 1 81 ? 46.056 45.569 58.168 1.00 18.50 81 ASP A O 1
ATOM 613 N N . ALA A 1 82 ? 46.309 43.417 58.796 1.00 17.01 82 ALA A N 1
ATOM 614 C CA . ALA A 1 82 ? 45.095 43.017 58.084 1.00 15.82 82 ALA A CA 1
ATOM 615 C C . ALA A 1 82 ? 43.812 43.282 58.882 1.00 15.75 82 ALA A C 1
ATOM 616 O O . ALA A 1 82 ? 43.784 43.054 60.095 1.00 15.82 82 ALA A O 1
ATOM 618 N N . ASP A 1 83 ? 42.774 43.762 58.185 1.00 14.53 83 ASP A N 1
ATOM 619 C CA . ASP A 1 83 ? 41.409 43.767 58.704 1.00 14.67 83 ASP A CA 1
ATOM 620 C C . ASP A 1 83 ? 40.824 42.358 58.690 1.00 14.42 83 ASP A C 1
ATOM 621 O O . ASP A 1 83 ? 40.014 41.987 59.558 1.00 15.61 83 ASP A O 1
ATOM 626 N N . ILE A 1 84 ? 41.215 41.586 57.681 1.00 14.20 84 ILE A N 1
ATOM 627 C CA . ILE A 1 84 ? 40.729 40.213 57.547 1.00 13.20 84 ILE A CA 1
ATOM 628 C C . ILE A 1 84 ? 41.766 39.413 56.764 1.00 13.69 84 ILE A C 1
ATOM 629 O O . ILE A 1 84 ? 42.477 39.976 55.933 1.00 12.91 84 ILE A O 1
ATOM 634 N N . VAL A 1 85 ? 41.832 38.107 57.023 1.00 14.35 85 VAL A N 1
ATOM 635 C CA . VAL A 1 85 ? 42.642 37.180 56.213 1.00 13.83 85 VAL A CA 1
ATOM 636 C C . VAL A 1 85 ? 41.742 36.275 55.420 1.00 13.59 85 VAL A C 1
ATOM 637 O O . VAL A 1 85 ? 40.832 35.650 55.965 1.00 13.76 85 VAL A O 1
ATOM 641 N N . VAL A 1 86 ? 41.991 36.176 54.124 1.00 13.23 86 VAL A N 1
ATOM 642 C CA . VAL A 1 86 ? 41.332 35.128 53.358 1.00 12.93 86 VAL A CA 1
ATOM 643 C C . VAL A 1 86 ? 42.339 33.989 53.334 1.00 13.28 86 VAL A C 1
ATOM 644 O O . VAL A 1 86 ? 43.394 34.124 52.739 1.00 12.13 86 VAL A O 1
ATOM 648 N N . ASP A 1 87 ? 42.022 32.880 53.997 1.00 12.67 87 ASP A N 1
ATOM 649 C CA . ASP A 1 87 ? 42.906 31.733 53.945 1.00 13.24 87 ASP A CA 1
ATOM 650 C C . ASP A 1 87 ? 42.654 30.944 52.648 1.00 13.52 87 ASP A C 1
ATOM 651 O O . ASP A 1 87 ? 41.513 30.629 52.358 1.00 13.03 87 ASP A O 1
ATOM 656 N N . GLY A 1 88 ? 43.721 30.655 51.884 1.00 13.00 88 GLY A N 1
ATOM 657 C CA . GLY A 1 88 ? 43.637 29.858 50.660 1.00 12.44 88 GLY A CA 1
ATOM 658 C C . GLY A 1 88 ? 44.510 28.600 50.750 1.00 12.65 88 GLY A C 1
ATOM 659 O O . GLY A 1 88 ? 44.983 28.075 49.726 1.00 11.92 88 GLY A O 1
ATOM 660 N N . ALA A 1 89 ? 44.751 28.147 51.985 1.00 11.61 89 ALA A N 1
ATOM 661 C CA . ALA A 1 89 ? 45.696 27.048 52.254 1.00 11.66 89 ALA A CA 1
ATOM 662 C C . ALA A 1 89 ? 45.068 25.696 51.909 1.00 11.34 89 ALA A C 1
ATOM 663 O O . ALA A 1 89 ? 43.851 25.594 51.833 1.00 12.05 89 ALA A O 1
ATOM 665 N N . PRO A 1 90 ? 45.864 24.637 51.707 1.00 12.72 90 PRO A N 1
ATOM 666 C CA . PRO A 1 90 ? 45.290 23.320 51.396 1.00 13.65 90 PRO A CA 1
ATOM 667 C C . PRO A 1 90 ? 44.368 22.827 52.533 1.00 13.13 90 PRO A C 1
ATOM 668 O O . PRO A 1 90 ? 44.430 23.339 53.678 1.00 12.71 90 PRO A O 1
ATOM 672 N N . LYS A 1 91 ? 43.492 21.889 52.181 1.00 13.57 91 LYS A N 1
ATOM 673 C CA . LYS A 1 91 ? 42.531 21.308 53.131 1.00 14.58 91 LYS A CA 1
ATOM 674 C C . LYS A 1 91 ? 43.268 20.810 54.400 1.00 15.26 91 LYS A C 1
ATOM 675 O O . LYS A 1 91 ? 44.306 20.166 54.278 1.00 15.64 91 LYS A O 1
ATOM 681 N N . LYS A 1 92 ? 42.716 21.122 55.583 1.00 15.46 92 LYS A N 1
ATOM 682 C CA . LYS A 1 92 ? 43.298 20.852 56.919 1.00 15.90 92 LYS A CA 1
ATOM 683 C C . LYS A 1 92 ? 44.224 21.979 57.386 1.00 14.97 92 LYS A C 1
ATOM 684 O O . LYS A 1 92 ? 44.310 22.275 58.570 1.00 14.53 92 LYS A O 1
ATOM 690 N N . ILE A 1 93 ? 44.908 22.615 56.449 1.00 15.08 93 ILE A N 1
ATOM 691 C CA . ILE A 1 93 ? 45.851 23.663 56.811 1.00 14.83 93 ILE A CA 1
ATOM 692 C C . ILE A 1 93 ? 45.134 24.984 57.173 1.00 13.98 93 ILE A C 1
ATOM 693 O O . ILE A 1 93 ? 45.627 25.767 57.986 1.00 14.00 93 ILE A O 1
ATOM 698 N N . GLY A 1 94 ? 43.958 25.215 56.599 1.00 13.93 94 GLY A N 1
ATOM 699 C CA . GLY A 1 94 ? 43.161 26.375 56.998 1.00 14.04 94 GLY A CA 1
ATOM 700 C C . GLY A 1 94 ? 42.867 26.382 58.513 1.00 14.96 94 GLY A C 1
ATOM 701 O O . GLY A 1 94 ? 42.995 27.420 59.183 1.00 15.44 94 GLY A O 1
ATOM 702 N N . LYS A 1 95 ? 42.470 25.228 59.039 1.00 14.30 95 LYS A N 1
ATOM 703 C CA . LYS A 1 95 ? 42.175 25.092 60.467 1.00 15.41 95 LYS A CA 1
ATOM 704 C C . LYS A 1 95 ? 43.441 25.266 61.302 1.00 15.44 95 LYS A C 1
ATOM 705 O O . LYS A 1 95 ? 43.410 25.912 62.360 1.00 15.58 95 LYS A O 1
ATOM 711 N N . GLN A 1 96 ? 44.542 24.691 60.837 1.00 16.03 96 GLN A N 1
ATOM 712 C CA . GLN A 1 96 ? 45.849 24.941 61.475 1.00 16.98 96 GLN A CA 1
ATOM 713 C C . GLN A 1 96 ? 46.165 26.430 61.547 1.00 16.52 96 GLN A C 1
ATOM 714 O O . GLN A 1 96 ? 46.549 26.949 62.610 1.00 16.17 96 GLN A O 1
ATOM 720 N N . ASN A 1 97 ? 46.038 27.129 60.412 1.00 14.79 97 ASN A N 1
ATOM 721 C CA . ASN A 1 97 ? 46.282 28.549 60.423 1.00 14.23 97 ASN A CA 1
ATOM 722 C C . ASN A 1 97 ? 45.315 29.277 61.351 1.00 14.55 97 ASN A C 1
ATOM 723 O O . ASN A 1 97 ? 45.707 30.233 62.008 1.00 14.76 97 ASN A O 1
ATOM 728 N N . LEU A 1 98 ? 44.049 28.841 61.399 1.00 15.73 98 LEU A N 1
ATOM 729 C CA . LEU A 1 98 ? 43.079 29.514 62.276 1.00 15.77 98 LEU A CA 1
ATOM 730 C C . LEU A 1 98 ? 43.557 29.466 63.748 1.00 16.22 98 LEU A C 1
ATOM 731 O O . LEU A 1 98 ? 43.588 30.488 64.458 1.00 16.08 98 LEU A O 1
ATOM 736 N N . GLU A 1 99 ? 43.911 28.272 64.183 1.00 16.90 99 GLU A N 1
ATOM 737 C CA . GLU A 1 99 ? 44.307 28.043 65.582 1.00 18.73 99 GLU A CA 1
ATOM 738 C C . GLU A 1 99 ? 45.711 28.574 65.907 1.00 19.16 99 GLU A C 1
ATOM 739 O O . GLU A 1 99 ? 45.936 29.058 67.038 1.00 18.62 99 GLU A O 1
ATOM 745 N N . ASN A 1 100 ? 46.647 28.451 64.958 1.00 18.41 100 ASN A N 1
ATOM 746 C CA . ASN A 1 100 ? 48.040 28.880 65.199 1.00 20.06 100 ASN A CA 1
ATOM 747 C C . ASN A 1 100 ? 48.323 30.349 64.955 1.00 19.62 100 ASN A C 1
ATOM 748 O O . ASN A 1 100 ? 49.255 30.905 65.564 1.00 20.68 100 ASN A O 1
ATOM 753 N N . ILE A 1 101 ? 47.591 30.961 64.017 1.00 18.42 101 ILE A N 1
ATOM 754 C CA . ILE A 1 101 ? 47.892 32.328 63.591 1.00 17.44 101 ILE A CA 1
ATOM 755 C C . ILE A 1 101 ? 46.726 33.309 63.751 1.00 17.11 101 ILE A C 1
ATOM 756 O O . ILE A 1 101 ? 46.872 34.348 64.401 1.00 16.92 101 ILE A O 1
ATOM 761 N N . TYR A 1 102 ? 45.575 33.005 63.149 1.00 16.61 102 TYR A N 1
ATOM 762 C CA . TYR A 1 102 ? 44.509 34.013 63.091 1.00 16.98 102 TYR A CA 1
ATOM 763 C C . TYR A 1 102 ? 43.993 34.348 64.496 1.00 17.14 102 TYR A C 1
ATOM 764 O O . TYR A 1 102 ? 43.899 35.525 64.883 1.00 17.02 102 TYR A O 1
ATOM 773 N N . LYS A 1 103 ? 43.692 33.303 65.252 1.00 18.15 103 LYS A N 1
ATOM 774 C CA . LYS A 1 103 ? 43.154 33.468 66.600 1.00 18.45 103 LYS A CA 1
ATOM 775 C C . LYS A 1 103 ? 44.150 34.123 67.577 1.00 18.98 103 LYS A C 1
ATOM 776 O O . LYS A 1 103 ? 43.768 35.077 68.253 1.00 18.51 103 LYS A O 1
ATOM 782 N N . PRO A 1 104 ? 45.406 33.647 67.655 1.00 20.32 104 PRO A N 1
ATOM 783 C CA . PRO A 1 104 ? 46.413 34.320 68.487 1.00 20.40 104 PRO A CA 1
ATOM 784 C C . PRO A 1 104 ? 46.624 35.781 68.112 1.00 20.80 104 PRO A C 1
ATOM 785 O O . PRO A 1 104 ? 46.878 36.565 69.014 1.00 20.71 104 PRO A O 1
ATOM 789 N N . HIS A 1 105 ? 46.522 36.145 66.829 1.00 19.51 105 HIS A N 1
ATOM 790 C CA . HIS A 1 105 ? 46.629 37.547 66.449 1.00 19.50 105 HIS A CA 1
ATOM 791 C C . HIS A 1 105 ? 45.324 38.346 66.474 1.00 19.13 105 HIS A C 1
ATOM 792 O O . HIS A 1 105 ? 45.317 39.525 66.107 1.00 20.21 105 HIS A O 1
ATOM 799 N N . LYS A 1 106 ? 44.238 37.710 66.913 1.00 19.15 106 LYS A N 1
ATOM 800 C CA . LYS A 1 106 ? 42.922 38.337 66.996 1.00 19.51 106 LYS A CA 1
ATOM 801 C C . LYS A 1 106 ? 42.541 39.022 65.688 1.00 18.90 106 LYS A C 1
ATOM 802 O O . LYS A 1 106 ? 42.134 40.187 65.682 1.00 18.60 106 LYS A O 1
ATOM 808 N N . VAL A 1 107 ? 42.706 38.320 64.563 1.00 17.21 107 VAL A N 1
ATOM 809 C CA . VAL A 1 107 ? 42.300 38.882 63.266 1.00 15.94 107 VAL A CA 1
ATOM 810 C C . VAL A 1 107 ? 41.229 37.971 62.677 1.00 15.21 107 VAL A C 1
ATOM 811 O O . VAL A 1 107 ? 41.326 36.745 62.797 1.00 14.06 107 VAL A O 1
ATOM 815 N N . LYS A 1 108 ? 40.235 38.591 62.050 1.00 13.86 108 LYS A N 1
ATOM 816 C CA . LYS A 1 108 ? 39.152 37.876 61.392 1.00 14.02 108 LYS A CA 1
ATOM 817 C C . LYS A 1 108 ? 39.727 37.046 60.251 1.00 14.19 108 LYS A C 1
ATOM 818 O O . LYS A 1 108 ? 40.685 37.472 59.614 1.00 14.19 108 LYS A O 1
ATOM 824 N N . ALA A 1 109 ? 39.142 35.870 59.994 1.00 13.97 109 ALA A N 1
ATOM 825 C CA . ALA A 1 109 ? 39.613 35.037 58.885 1.00 13.45 109 ALA A CA 1
ATOM 826 C C . ALA A 1 109 ? 38.510 34.236 58.209 1.00 12.28 109 ALA A C 1
ATOM 827 O O . ALA A 1 109 ? 37.558 33.785 58.841 1.00 10.94 109 ALA A O 1
ATOM 829 N N . ILE A 1 110 ? 38.645 34.065 56.901 1.00 11.22 110 ILE A N 1
ATOM 830 C CA . ILE A 1 110 ? 37.737 33.200 56.136 1.00 11.76 110 ILE A CA 1
ATOM 831 C C . ILE A 1 110 ? 38.483 31.916 55.765 1.00 11.83 110 ILE A C 1
ATOM 832 O O . ILE A 1 110 ? 39.625 31.975 55.273 1.00 11.67 110 ILE A O 1
ATOM 837 N N . LEU A 1 111 ? 37.870 30.775 56.015 1.00 11.38 111 LEU A N 1
ATOM 838 C CA . LEU A 1 111 ? 38.413 29.499 55.544 1.00 12.17 111 LEU A CA 1
ATOM 839 C C . LEU A 1 111 ? 37.595 29.040 54.343 1.00 12.11 111 LEU A C 1
ATOM 840 O O . LEU A 1 111 ? 36.415 29.416 54.198 1.00 11.96 111 LEU A O 1
ATOM 845 N N . GLN A 1 112 ? 38.215 28.231 53.483 1.00 12.19 112 GLN A N 1
ATOM 846 C CA . GLN A 1 112 ? 37.536 27.717 52.291 1.00 11.77 112 GLN A CA 1
ATOM 847 C C . GLN A 1 112 ? 36.810 26.371 52.561 1.00 12.72 112 GLN A C 1
ATOM 848 O O . GLN A 1 112 ? 36.900 25.816 53.659 1.00 12.50 112 GLN A O 1
ATOM 854 N N . GLY A 1 113 ? 36.172 25.837 51.514 1.00 12.96 113 GLY A N 1
ATOM 855 C CA . GLY A 1 113 ? 35.213 24.748 51.654 1.00 13.03 113 GLY A CA 1
ATOM 856 C C . GLY A 1 113 ? 35.781 23.409 52.109 1.00 14.07 113 GLY A C 1
ATOM 857 O O . GLY A 1 113 ? 35.009 22.583 52.574 1.00 13.96 113 GLY A O 1
ATOM 858 N N . GLY A 1 114 ? 37.098 23.198 52.002 1.00 14.48 114 GLY A N 1
ATOM 859 C CA . GLY A 1 114 ? 37.722 21.948 52.455 1.00 14.76 114 GLY A CA 1
ATOM 860 C C . GLY A 1 114 ? 37.842 21.806 53.977 1.00 15.90 114 GLY A C 1
ATOM 861 O O . GLY A 1 114 ? 38.107 20.698 54.486 1.00 15.70 114 GLY A O 1
ATOM 862 N N . GLU A 1 115 ? 37.701 22.924 54.697 1.00 14.40 115 GLU A N 1
ATOM 863 C CA . GLU A 1 115 ? 37.690 22.892 56.150 1.00 13.89 115 GLU A CA 1
ATOM 864 C C . GLU A 1 115 ? 36.273 22.470 56.631 1.00 15.05 115 GLU A C 1
ATOM 865 O O . GLU A 1 115 ? 35.358 22.309 55.807 1.00 14.43 115 GLU A O 1
ATOM 871 N N . LYS A 1 116 ? 36.086 22.288 57.935 1.00 15.24 116 LYS A N 1
ATOM 872 C CA . LYS A 1 116 ? 34.807 21.770 58.435 1.00 16.31 116 LYS A CA 1
ATOM 873 C C . LYS A 1 116 ? 33.852 22.871 58.871 1.00 16.09 116 LYS A C 1
ATOM 874 O O . LYS A 1 116 ? 34.279 23.910 59.369 1.00 16.10 116 LYS A O 1
ATOM 880 N N . ALA A 1 117 ? 32.549 22.611 58.736 1.00 16.60 117 ALA A N 1
ATOM 881 C CA . ALA A 1 117 ? 31.543 23.460 59.378 1.00 16.97 117 ALA A CA 1
ATOM 882 C C . ALA A 1 117 ? 31.850 23.705 60.837 1.00 17.29 117 ALA A C 1
ATOM 883 O O . ALA A 1 117 ? 31.699 24.807 61.325 1.00 17.82 117 ALA A O 1
ATOM 885 N N . LYS A 1 118 ? 32.311 22.678 61.540 1.00 18.49 118 LYS A N 1
ATOM 886 C CA . LYS A 1 118 ? 32.551 22.780 62.977 1.00 18.52 118 LYS A CA 1
ATOM 887 C C . LYS A 1 118 ? 33.807 23.591 63.356 1.00 18.52 118 LYS A C 1
ATOM 888 O O . LYS A 1 118 ? 33.981 23.969 64.519 1.00 17.95 118 LYS A O 1
ATOM 894 N N . ASP A 1 119 ? 34.666 23.864 62.369 1.00 17.38 119 ASP A N 1
ATOM 895 C CA . ASP A 1 119 ? 35.905 24.625 62.593 1.00 16.81 119 ASP A CA 1
ATOM 896 C C . ASP A 1 119 ? 35.710 26.145 62.773 1.00 16.62 119 ASP A C 1
ATOM 897 O O . ASP A 1 119 ? 36.641 26.837 63.183 1.00 16.48 119 ASP A O 1
ATOM 902 N N . VAL A 1 120 ? 34.528 26.645 62.404 1.00 15.22 120 VAL A N 1
ATOM 903 C CA . VAL A 1 120 ? 34.264 28.063 62.236 1.00 15.35 120 VAL A CA 1
ATOM 904 C C . VAL A 1 120 ? 32.972 28.430 62.926 1.00 15.34 120 VAL A C 1
ATOM 905 O O . VAL A 1 120 ? 32.257 27.562 63.441 1.00 15.65 120 VAL A O 1
ATOM 909 N N . GLU A 1 121 ? 32.659 29.718 62.933 1.00 15.82 121 GLU A N 1
ATOM 910 C CA . GLU A 1 121 ? 31.437 30.181 63.573 1.00 15.54 121 GLU A CA 1
ATOM 911 C C . GLU A 1 121 ? 30.206 29.965 62.704 1.00 15.91 121 GLU A C 1
ATOM 912 O O . GLU A 1 121 ? 29.108 29.742 63.229 1.00 14.75 121 GLU A O 1
ATOM 918 N N . ASP A 1 122 ? 30.369 30.044 61.384 1.00 14.57 122 ASP A N 1
ATOM 919 C CA . ASP A 1 122 ? 29.221 29.811 60.486 1.00 15.03 122 ASP A CA 1
ATOM 920 C C . ASP A 1 122 ? 29.739 29.627 59.063 1.00 13.86 122 ASP A C 1
ATOM 921 O O . ASP A 1 122 ? 30.928 29.712 58.845 1.00 13.28 122 ASP A O 1
ATOM 926 N N . ASN A 1 123 ? 28.804 29.395 58.144 1.00 13.62 123 ASN A N 1
ATOM 927 C CA . ASN A 1 123 ? 29.095 28.918 56.803 1.00 13.66 123 ASN A CA 1
ATOM 928 C C . ASN A 1 123 ? 28.385 29.790 55.787 1.00 13.92 123 ASN A C 1
ATOM 929 O O . ASN A 1 123 ? 27.155 29.994 55.884 1.00 13.19 123 ASN A O 1
ATOM 934 N N . PHE A 1 124 ? 29.151 30.254 54.796 1.00 13.20 124 PHE A N 1
ATOM 935 C CA . PHE A 1 124 ? 28.763 31.393 53.963 1.00 12.67 124 PHE A CA 1
ATOM 936 C C . PHE A 1 124 ? 28.320 31.069 52.544 1.00 13.38 124 PHE A C 1
ATOM 937 O O . PHE A 1 124 ? 29.047 30.419 51.775 1.00 13.17 124 PHE A O 1
ATOM 945 N N . ASN A 1 125 ? 27.123 31.541 52.214 1.00 13.51 125 ASN A N 1
ATOM 946 C CA . ASN A 1 125 ? 26.718 31.781 50.822 1.00 12.65 125 ASN A CA 1
ATOM 947 C C . ASN A 1 125 ? 25.938 33.085 50.802 1.00 12.74 125 ASN A C 1
ATOM 948 O O . ASN A 1 125 ? 25.085 33.307 51.678 1.00 12.72 125 ASN A O 1
ATOM 953 N N . ALA A 1 126 ? 26.191 33.932 49.804 1.00 12.56 126 ALA A N 1
ATOM 954 C CA . ALA A 1 126 ? 25.692 35.310 49.855 1.00 13.88 126 ALA A CA 1
ATOM 955 C C . ALA A 1 126 ? 24.145 35.382 49.789 1.00 13.93 126 ALA A C 1
ATOM 956 O O . ALA A 1 126 ? 23.540 36.356 50.254 1.00 14.98 126 ALA A O 1
ATOM 958 N N . LEU A 1 127 ? 23.514 34.363 49.204 1.00 13.80 127 LEU A N 1
ATOM 959 C CA . LEU A 1 127 ? 22.048 34.349 49.068 1.00 14.17 127 LEU A CA 1
ATOM 960 C C . LEU A 1 127 ? 21.315 33.869 50.347 1.00 14.58 127 LEU A C 1
ATOM 961 O O . LEU A 1 127 ? 20.128 34.152 50.529 1.00 15.59 127 LEU A O 1
ATOM 966 N N . TRP A 1 128 ? 22.007 33.119 51.198 1.00 13.98 128 TRP A N 1
ATOM 967 C CA . TRP A 1 128 ? 21.338 32.438 52.326 1.00 14.37 128 TRP A CA 1
ATOM 968 C C . TRP A 1 128 ? 21.829 32.949 53.695 1.00 15.15 128 TRP A C 1
ATOM 969 O O . TRP A 1 128 ? 21.031 33.176 54.625 1.00 16.14 128 TRP A O 1
ATOM 980 N N . SER A 1 129 ? 23.138 33.112 53.862 1.00 14.54 129 SER A N 1
ATOM 981 C CA . SER A 1 129 ? 23.646 33.292 55.232 1.00 14.92 129 SER A CA 1
ATOM 982 C C . SER A 1 129 ? 24.497 34.533 55.444 1.00 14.40 129 SER A C 1
ATOM 983 O O . SER A 1 129 ? 25.246 34.632 56.441 1.00 15.17 129 SER A O 1
ATOM 986 N N . TYR A 1 130 ? 24.387 35.488 54.524 1.00 14.19 130 TYR A N 1
ATOM 987 C CA . TYR A 1 130 ? 25.074 36.773 54.656 1.00 14.34 130 TYR A CA 1
ATOM 988 C C . TYR A 1 130 ? 24.713 37.427 56.001 1.00 14.24 130 TYR A C 1
ATOM 989 O O . TYR A 1 130 ? 25.589 37.842 56.766 1.00 14.09 130 TYR A O 1
ATOM 998 N N . ASN A 1 131 ? 23.420 37.500 56.300 1.00 14.72 131 ASN A N 1
ATOM 999 C CA . ASN A 1 131 ? 22.996 38.092 57.577 1.00 15.30 131 ASN A CA 1
ATOM 1000 C C . ASN A 1 131 ? 23.503 37.321 58.781 1.00 15.44 131 ASN A C 1
ATOM 1001 O O . ASN A 1 131 ? 23.990 37.912 59.745 1.00 15.88 131 ASN A O 1
ATOM 1006 N N . ARG A 1 132 ? 23.409 35.998 58.739 1.00 15.27 132 ARG A N 1
ATOM 1007 C CA . ARG A 1 132 ? 23.937 35.198 59.831 1.00 17.13 132 ARG A CA 1
ATOM 1008 C C . ARG A 1 132 ? 25.462 35.397 60.025 1.00 16.89 132 ARG A C 1
ATOM 1009 O O . ARG A 1 132 ? 25.963 35.430 61.154 1.00 16.99 132 ARG A O 1
ATOM 1017 N N . CYS A 1 133 ? 26.200 35.587 58.930 1.00 16.13 133 CYS A N 1
ATOM 1018 C CA . CYS A 1 133 ? 27.632 35.828 59.043 1.00 15.56 133 CYS A CA 1
ATOM 1019 C C . CYS A 1 133 ? 28.011 37.274 59.347 1.00 16.01 133 CYS A C 1
ATOM 1020 O O . CYS A 1 133 ? 29.180 37.557 59.548 1.00 15.37 133 CYS A O 1
ATOM 1023 N N . TYR A 1 134 ? 27.034 38.191 59.398 1.00 14.67 134 TYR A N 1
ATOM 1024 C CA . TYR A 1 134 ? 27.336 39.605 59.605 1.00 15.10 134 TYR A CA 1
ATOM 1025 C C . TYR A 1 134 ? 28.098 39.879 60.898 1.00 14.69 134 TYR A C 1
ATOM 1026 O O . TYR A 1 134 ? 27.637 39.520 61.992 1.00 14.37 134 TYR A O 1
ATOM 1035 N N . GLY A 1 135 ? 29.277 40.489 60.763 1.00 15.16 135 GLY A N 1
ATOM 1036 C CA . GLY A 1 135 ? 30.110 40.843 61.914 1.00 15.40 135 GLY A CA 1
ATOM 1037 C C . GLY A 1 135 ? 30.813 39.678 62.596 1.00 15.77 135 GLY A C 1
ATOM 1038 O O . GLY A 1 135 ? 31.518 39.863 63.606 1.00 16.70 135 GLY A O 1
ATOM 1039 N N . LYS A 1 136 ? 30.667 38.473 62.047 1.00 16.06 136 LYS A N 1
ATOM 1040 C CA . LYS A 1 136 ? 31.361 37.300 62.593 1.00 15.75 136 LYS A CA 1
ATOM 1041 C C . LYS A 1 136 ? 32.865 37.382 62.374 1.00 15.67 136 LYS A C 1
ATOM 1042 O O . LYS A 1 136 ? 33.357 38.172 61.554 1.00 16.06 136 LYS A O 1
ATOM 1048 N N . ASP A 1 137 ? 33.594 36.588 63.144 1.00 15.33 137 ASP A N 1
ATOM 1049 C CA . ASP A 1 137 ? 35.042 36.634 63.126 1.00 14.91 137 ASP A CA 1
ATOM 1050 C C . ASP A 1 137 ? 35.663 35.553 62.256 1.00 14.55 137 ASP A C 1
ATOM 1051 O O . ASP A 1 137 ? 36.678 35.800 61.610 1.00 14.37 137 ASP A O 1
ATOM 1056 N N . TYR A 1 138 ? 35.081 34.350 62.298 1.00 14.25 138 TYR A N 1
ATOM 1057 C CA . TYR A 1 138 ? 35.653 33.170 61.622 1.00 13.99 138 TYR A CA 1
ATOM 1058 C C . TYR A 1 138 ? 34.568 32.431 60.880 1.00 13.73 138 TYR A C 1
ATOM 1059 O O . TYR A 1 138 ? 33.675 31.877 61.489 1.00 14.15 138 TYR A O 1
ATOM 1068 N N . VAL A 1 139 ? 34.635 32.454 59.552 1.00 13.43 139 VAL A N 1
ATOM 1069 C CA . VAL A 1 139 ? 33.569 31.911 58.734 1.00 12.17 139 VAL A CA 1
ATOM 1070 C C . VAL A 1 139 ? 34.207 31.059 57.642 1.00 12.49 139 VAL A C 1
ATOM 1071 O O . VAL A 1 139 ? 35.353 31.321 57.200 1.00 13.40 139 VAL A O 1
ATOM 1075 N N . ARG A 1 140 ? 33.485 30.030 57.243 1.00 12.17 140 ARG A N 1
ATOM 1076 C CA . ARG A 1 140 ? 33.894 29.173 56.144 1.00 11.87 140 ARG A CA 1
ATOM 1077 C C . ARG A 1 140 ? 33.064 29.506 54.912 1.00 11.05 140 ARG A C 1
ATOM 1078 O O . ARG A 1 140 ? 31.815 29.426 54.956 1.00 11.50 140 ARG A O 1
ATOM 1086 N N . VAL A 1 141 ? 33.736 29.854 53.821 1.00 10.46 141 VAL A N 1
ATOM 1087 C CA . VAL A 1 141 ? 33.036 29.954 52.536 1.00 11.61 141 VAL A CA 1
ATOM 1088 C C . VAL A 1 141 ? 32.996 28.534 51.995 1.00 11.85 141 VAL A C 1
ATOM 1089 O O . VAL A 1 141 ? 34.041 27.887 51.850 1.00 11.02 141 VAL A O 1
ATOM 1093 N N . VAL A 1 142 ? 31.777 28.055 51.754 1.00 10.38 142 VAL A N 1
ATOM 1094 C CA . VAL A 1 142 ? 31.578 26.647 51.468 1.00 11.35 142 VAL A CA 1
ATOM 1095 C C . VAL A 1 142 ? 32.117 26.262 50.084 1.00 11.37 142 VAL A C 1
ATOM 1096 O O . VAL A 1 142 ? 32.455 27.128 49.288 1.00 12.17 142 VAL A O 1
ATOM 1100 N N . SER A 1 143 ? 32.177 24.963 49.823 1.00 11.53 143 SER A N 1
ATOM 1101 C CA . SER A 1 143 ? 32.840 24.439 48.623 1.00 11.70 143 SER A CA 1
ATOM 1102 C C . SER A 1 143 ? 32.161 24.860 47.323 1.00 11.59 143 SER A C 1
ATOM 1103 O O . SER A 1 143 ? 31.036 25.368 47.323 1.00 11.04 143 SER A O 1
ATOM 1106 N N . CYS A 1 144 ? 32.856 24.594 46.215 1.00 11.48 144 CYS A N 1
ATOM 1107 C CA . CYS A 1 144 ? 32.318 24.792 44.868 1.00 12.43 144 CYS A CA 1
ATOM 1108 C C . CYS A 1 144 ? 30.949 24.107 44.717 1.00 12.09 144 CYS A C 1
ATOM 1109 O O . CYS A 1 144 ? 29.974 24.749 44.292 1.00 11.81 144 CYS A O 1
ATOM 1112 N N . ASN A 1 145 ? 30.871 22.829 45.073 1.00 11.63 145 ASN A N 1
ATOM 1113 C CA . ASN A 1 145 ? 29.616 22.056 44.936 1.00 12.08 145 ASN A CA 1
ATOM 1114 C C . ASN A 1 145 ? 28.484 22.625 45.800 1.00 11.66 145 ASN A C 1
ATOM 1115 O O . ASN A 1 145 ? 27.346 22.812 45.334 1.00 11.95 145 ASN A O 1
ATOM 1120 N N . THR A 1 146 ? 28.814 22.896 47.055 1.00 10.99 146 THR A N 1
ATOM 1121 C CA . THR A 1 146 ? 27.848 23.444 47.979 1.00 12.03 146 THR A CA 1
ATOM 1122 C C . THR A 1 146 ? 27.395 24.814 47.524 1.00 12.20 146 THR A C 1
ATOM 1123 O O . THR A 1 146 ? 26.192 25.144 47.604 1.00 12.39 146 THR A O 1
ATOM 1127 N N . THR A 1 147 ? 28.328 25.601 47.007 1.00 11.13 147 THR A N 1
ATOM 1128 C CA . THR A 1 147 ? 27.989 26.928 46.515 1.00 11.31 147 THR A CA 1
ATOM 1129 C C . THR A 1 147 ? 26.995 26.811 45.363 1.00 11.94 147 THR A C 1
ATOM 1130 O O . THR A 1 147 ? 25.969 27.518 45.354 1.00 11.02 147 THR A O 1
ATOM 1134 N N . GLY A 1 148 ? 27.292 25.934 44.391 1.00 11.76 148 GLY A N 1
ATOM 1135 C CA . GLY A 1 148 ? 26.390 25.729 43.253 1.00 11.45 148 GLY A CA 1
ATOM 1136 C C . GLY A 1 148 ? 25.013 25.248 43.719 1.00 12.30 148 GLY A C 1
ATOM 1137 O O . GLY A 1 148 ? 23.966 25.776 43.317 1.00 12.50 148 GLY A O 1
ATOM 1138 N N . LEU A 1 149 ? 24.999 24.272 44.605 1.00 11.67 149 LEU A N 1
ATOM 1139 C CA . LEU A 1 149 ? 23.705 23.775 45.106 1.00 13.31 149 LEU A CA 1
ATOM 1140 C C . LEU A 1 149 ? 22.936 24.862 45.815 1.00 13.46 149 LEU A C 1
ATOM 1141 O O . LEU A 1 149 ? 21.715 24.973 45.638 1.00 12.68 149 LEU A O 1
ATOM 1146 N N . CYS A 1 150 ? 23.638 25.672 46.623 1.00 13.65 150 CYS A N 1
ATOM 1147 C CA . CYS A 1 150 ? 22.953 26.766 47.334 1.00 14.33 150 CYS A CA 1
ATOM 1148 C C . CYS A 1 150 ? 22.218 27.729 46.389 1.00 14.54 150 CYS A C 1
ATOM 1149 O O . CYS A 1 150 ? 21.091 28.160 46.670 1.00 14.50 150 CYS A O 1
ATOM 1152 N N . ARG A 1 151 ? 22.848 28.049 45.258 1.00 13.14 151 ARG A N 1
ATOM 1153 C CA . ARG A 1 151 ? 22.255 28.984 44.304 1.00 12.90 151 ARG A CA 1
ATOM 1154 C C . ARG A 1 151 ? 21.024 28.395 43.631 1.00 13.49 151 ARG A C 1
ATOM 1155 O O . ARG A 1 151 ? 19.982 29.059 43.589 1.00 14.66 151 ARG A O 1
ATOM 1163 N N . ILE A 1 152 ? 21.130 27.182 43.077 1.00 13.01 152 ILE A N 1
ATOM 1164 C CA . ILE A 1 152 ? 19.951 26.599 42.403 1.00 13.43 152 ILE A CA 1
ATOM 1165 C C . ILE A 1 152 ? 18.791 26.341 43.397 1.00 13.57 152 ILE A C 1
ATOM 1166 O O . ILE A 1 152 ? 17.604 26.496 43.049 1.00 13.93 152 ILE A O 1
ATOM 1171 N N . LEU A 1 153 ? 19.143 25.973 44.615 1.00 14.18 153 LEU A N 1
ATOM 1172 C CA . LEU A 1 153 ? 18.124 25.744 45.647 1.00 15.08 153 LEU A CA 1
ATOM 1173 C C . LEU A 1 153 ? 17.458 27.056 46.058 1.00 15.43 153 LEU A C 1
ATOM 1174 O O . LEU A 1 153 ? 16.242 27.082 46.313 1.00 15.91 153 LEU A O 1
ATOM 1179 N N . TYR A 1 154 ? 18.223 28.151 46.073 1.00 14.90 154 TYR A N 1
ATOM 1180 C CA . TYR A 1 154 ? 17.640 29.478 46.288 1.00 15.45 154 TYR A CA 1
ATOM 1181 C C . TYR A 1 154 ? 16.630 29.814 45.181 1.00 16.24 154 TYR A C 1
ATOM 1182 O O . TYR A 1 154 ? 15.512 30.255 45.468 1.00 16.78 154 TYR A O 1
ATOM 1191 N N . ALA A 1 155 ? 17.020 29.590 43.920 1.00 16.06 155 ALA A N 1
ATOM 1192 C CA . ALA A 1 155 ? 16.127 29.807 42.779 1.00 16.25 155 ALA A CA 1
ATOM 1193 C C . ALA A 1 155 ? 14.802 29.041 42.933 1.00 16.70 155 ALA A C 1
ATOM 1194 O O . ALA A 1 155 ? 13.721 29.632 42.855 1.00 16.68 155 ALA A O 1
ATOM 1196 N N . ILE A 1 156 ? 14.899 27.745 43.202 1.00 16.37 156 ILE A N 1
ATOM 1197 C CA . ILE A 1 156 ? 13.727 26.884 43.377 1.00 17.74 156 ILE A CA 1
ATOM 1198 C C . ILE A 1 156 ? 12.892 27.320 44.586 1.00 18.24 156 ILE A C 1
ATOM 1199 O O . ILE A 1 156 ? 11.674 27.527 44.465 1.00 18.39 156 ILE A O 1
ATOM 1204 N N . ASN A 1 157 ? 13.555 27.501 45.725 1.00 18.87 157 ASN A N 1
ATOM 1205 C CA . ASN A 1 157 ? 12.885 28.000 46.949 1.00 20.06 157 ASN A CA 1
ATOM 1206 C C . ASN A 1 157 ? 12.101 29.318 46.744 1.00 20.30 157 ASN A C 1
ATOM 1207 O O . ASN A 1 157 ? 11.070 29.545 47.390 1.00 19.82 157 ASN A O 1
ATOM 1212 N N . SER A 1 158 ? 12.581 30.180 45.850 1.00 19.45 158 SER A N 1
ATOM 1213 C CA . SER A 1 158 ? 11.919 31.452 45.593 1.00 20.02 158 SER A CA 1
ATOM 1214 C C . SER A 1 158 ? 10.499 31.295 45.006 1.00 20.89 158 SER A C 1
ATOM 1215 O O . SER A 1 158 ? 9.698 32.220 45.082 1.00 20.95 158 SER A O 1
ATOM 1218 N N . ILE A 1 159 ? 10.189 30.124 44.458 1.00 21.42 159 ILE A N 1
ATOM 1219 C CA . ILE A 1 159 ? 8.906 29.934 43.791 1.00 22.43 159 ILE A CA 1
ATOM 1220 C C . ILE A 1 159 ? 8.088 28.755 44.343 1.00 23.34 159 ILE A C 1
ATOM 1221 O O . ILE A 1 159 ? 6.892 28.625 44.024 1.00 23.38 159 ILE A O 1
ATOM 1226 N N . ALA A 1 160 ? 8.723 27.909 45.157 1.00 22.76 160 ALA A N 1
ATOM 1227 C CA . ALA A 1 160 ? 8.056 26.754 45.762 1.00 23.20 160 ALA A CA 1
ATOM 1228 C C . ALA A 1 160 ? 8.838 26.279 46.969 1.00 23.74 160 ALA A C 1
ATOM 1229 O O . ALA A 1 160 ? 10.041 26.550 47.089 1.00 24.20 160 ALA A O 1
ATOM 1231 N N . ASP A 1 161 ? 8.184 25.561 47.871 1.00 23.51 161 ASP A N 1
ATOM 1232 C CA . ASP A 1 161 ? 8.892 25.065 49.043 1.00 23.36 161 ASP A CA 1
ATOM 1233 C C . ASP A 1 161 ? 9.488 23.725 48.675 1.00 22.64 161 ASP A C 1
ATOM 1234 O O . ASP A 1 161 ? 8.804 22.864 48.112 1.00 22.73 161 ASP A O 1
ATOM 1239 N N . ILE A 1 162 ? 10.747 23.527 49.036 1.00 22.04 162 ILE A N 1
ATOM 1240 C CA . ILE A 1 162 ? 11.416 22.257 48.733 1.00 21.77 162 ILE A CA 1
ATOM 1241 C C . ILE A 1 162 ? 11.045 21.172 49.724 1.00 21.04 162 ILE A C 1
ATOM 1242 O O . ILE A 1 162 ? 11.117 21.367 50.918 1.00 20.45 162 ILE A O 1
ATOM 1247 N N . LYS A 1 163 ? 10.678 20.011 49.193 1.00 20.33 163 LYS A N 1
ATOM 1248 C CA . LYS A 1 163 ? 10.350 18.843 49.998 1.00 20.21 163 LYS A CA 1
ATOM 1249 C C . LYS A 1 163 ? 11.527 17.858 50.043 1.00 19.13 163 LYS A C 1
ATOM 1250 O O . LYS A 1 163 ? 11.900 17.363 51.102 1.00 17.52 163 LYS A O 1
ATOM 1256 N N . LYS A 1 164 ? 12.083 17.539 48.873 1.00 18.08 164 LYS A N 1
ATOM 1257 C CA . LYS A 1 164 ? 13.242 16.652 48.829 1.00 17.62 164 LYS A CA 1
ATOM 1258 C C . LYS A 1 164 ? 14.078 16.963 47.584 1.00 16.94 164 LYS A C 1
ATOM 1259 O O . LYS A 1 164 ? 13.557 16.960 46.479 1.00 16.90 164 LYS A O 1
ATOM 1265 N N . ALA A 1 165 ? 15.362 17.237 47.777 1.00 15.26 165 ALA A N 1
ATOM 1266 C CA . ALA A 1 165 ? 16.228 17.501 46.623 1.00 15.01 165 ALA A CA 1
ATOM 1267 C C . ALA A 1 165 ? 17.206 16.340 46.517 1.00 14.75 165 ALA A C 1
ATOM 1268 O O . ALA A 1 165 ? 17.936 16.044 47.477 1.00 14.73 165 ALA A O 1
ATOM 1270 N N . ARG A 1 166 ? 17.175 15.660 45.372 1.00 14.46 166 ARG A N 1
ATOM 1271 C CA . ARG A 1 166 ? 18.018 14.502 45.123 1.00 14.35 166 ARG A CA 1
ATOM 1272 C C . ARG A 1 166 ? 19.031 14.895 44.058 1.00 14.28 166 ARG A C 1
ATOM 1273 O O . ARG A 1 166 ? 18.662 15.285 42.952 1.00 14.65 166 ARG A O 1
ATOM 1281 N N . ILE A 1 167 ? 20.303 14.815 44.412 1.00 14.66 167 ILE A N 1
ATOM 1282 C CA . ILE A 1 167 ? 21.353 15.353 43.555 1.00 14.07 167 ILE A CA 1
ATOM 1283 C C . ILE A 1 167 ? 22.453 14.311 43.362 1.00 14.02 167 ILE A C 1
ATOM 1284 O O . ILE A 1 167 ? 22.879 13.660 44.319 1.00 13.65 167 ILE A O 1
ATOM 1289 N N . VAL A 1 168 ? 22.929 14.170 42.124 1.00 13.13 168 VAL A N 1
ATOM 1290 C CA . VAL A 1 168 ? 24.112 13.351 41.881 1.00 12.85 168 VAL A CA 1
ATOM 1291 C C . VAL A 1 168 ? 25.175 14.310 41.342 1.00 12.84 168 VAL A C 1
ATOM 1292 O O . VAL A 1 168 ? 24.910 15.099 40.423 1.00 12.87 168 VAL A O 1
ATOM 1296 N N . LEU A 1 169 ? 26.365 14.232 41.915 1.00 12.60 169 LEU A N 1
ATOM 1297 C CA . LEU A 1 169 ? 27.442 15.132 41.570 1.00 13.48 169 LEU A CA 1
ATOM 1298 C C . LEU A 1 169 ? 28.471 14.330 40.799 1.00 13.52 169 LEU A C 1
ATOM 1299 O O . LEU A 1 169 ? 28.935 13.303 41.284 1.00 12.42 169 LEU A O 1
ATOM 1304 N N . VAL A 1 170 ? 28.779 14.786 39.584 1.00 12.78 170 VAL A N 1
ATOM 1305 C CA . VAL A 1 170 ? 29.786 14.138 38.746 1.00 12.80 170 VAL A CA 1
ATOM 1306 C C . VAL A 1 170 ? 30.973 15.083 38.734 1.00 12.39 170 VAL A C 1
ATOM 1307 O O . VAL A 1 170 ? 30.950 16.121 38.055 1.00 12.57 170 VAL A O 1
ATOM 1311 N N . ARG A 1 171 ? 31.984 14.745 39.542 1.00 11.83 171 ARG A N 1
ATOM 1312 C CA . ARG A 1 171 ? 33.018 15.701 39.899 1.00 10.81 171 ARG A CA 1
ATOM 1313 C C . ARG A 1 171 ? 34.284 15.528 39.061 1.00 11.63 171 ARG A C 1
ATOM 1314 O O . ARG A 1 171 ? 34.627 14.415 38.696 1.00 10.95 171 ARG A O 1
ATOM 1322 N N . ARG A 1 172 ? 34.984 16.636 38.787 1.00 10.39 172 ARG A N 1
ATOM 1323 C CA . ARG A 1 172 ? 36.247 16.576 38.048 1.00 11.17 172 ARG A CA 1
ATOM 1324 C C . ARG A 1 172 ? 37.341 15.956 38.934 1.00 11.63 172 ARG A C 1
ATOM 1325 O O . ARG A 1 172 ? 37.315 16.107 40.161 1.00 11.15 172 ARG A O 1
ATOM 1333 N N . ALA A 1 173 ? 38.258 15.232 38.310 1.00 10.84 173 ALA A N 1
ATOM 1334 C CA . ALA A 1 173 ? 39.346 14.561 39.038 1.00 11.18 173 ALA A CA 1
ATOM 1335 C C . ALA A 1 173 ? 40.459 15.502 39.515 1.00 11.52 173 ALA A C 1
ATOM 1336 O O . ALA A 1 173 ? 40.990 15.336 40.620 1.00 11.27 173 ALA A O 1
ATOM 1338 N N . ALA A 1 174 ? 40.837 16.447 38.654 1.00 10.20 174 ALA A N 1
ATOM 1339 C CA . ALA A 1 174 ? 42.002 17.299 38.881 1.00 11.12 174 ALA A CA 1
ATOM 1340 C C . ALA A 1 174 ? 41.745 18.661 38.260 1.00 11.10 174 ALA A C 1
ATOM 1341 O O . ALA A 1 174 ? 41.211 18.713 37.154 1.00 9.54 174 ALA A O 1
ATOM 1343 N N . ASP A 1 175 ? 42.078 19.758 38.952 1.00 10.17 175 ASP A N 1
ATOM 1344 C CA . ASP A 1 175 ? 42.104 21.059 38.257 1.00 11.30 175 ASP A CA 1
ATOM 1345 C C . ASP A 1 175 ? 43.097 21.040 37.087 1.00 10.93 175 ASP A C 1
ATOM 1346 O O . ASP A 1 175 ? 44.012 20.236 37.105 1.00 11.40 175 ASP A O 1
ATOM 1351 N N . PRO A 1 176 ? 42.890 21.882 36.064 1.00 11.16 176 PRO A N 1
ATOM 1352 C CA . PRO A 1 176 ? 43.749 21.891 34.853 1.00 10.50 176 PRO A CA 1
ATOM 1353 C C . PRO A 1 176 ? 45.271 21.925 35.154 1.00 11.27 176 PRO A C 1
ATOM 1354 O O . PRO A 1 176 ? 46.080 21.259 34.474 1.00 10.27 176 PRO A O 1
ATOM 1358 N N . ASN A 1 177 ? 45.659 22.678 36.173 1.00 10.37 177 ASN A N 1
ATOM 1359 C CA . ASN A 1 177 ? 47.086 22.788 36.506 1.00 12.52 177 ASN A CA 1
ATOM 1360 C C . ASN A 1 177 ? 47.670 21.498 37.125 1.00 12.71 177 ASN A C 1
ATOM 1361 O O . ASN A 1 177 ? 48.889 21.295 37.140 1.00 12.72 177 ASN A O 1
ATOM 1366 N N . ASP A 1 178 ? 46.789 20.650 37.629 1.00 11.43 178 ASP A N 1
ATOM 1367 C CA . ASP A 1 178 ? 47.201 19.486 38.418 1.00 12.52 178 ASP A CA 1
ATOM 1368 C C . ASP A 1 178 ? 47.549 18.347 37.471 1.00 12.29 178 ASP A C 1
ATOM 1369 O O . ASP A 1 178 ? 46.649 17.768 36.833 1.00 11.53 178 ASP A O 1
ATOM 1374 N N . ASP A 1 179 ? 48.853 18.035 37.376 1.00 12.04 179 ASP A N 1
ATOM 1375 C CA . ASP A 1 179 ? 49.321 16.986 36.477 1.00 12.03 179 ASP A CA 1
ATOM 1376 C C . ASP A 1 179 ? 49.728 15.685 37.213 1.00 12.19 179 ASP A C 1
ATOM 1377 O O . ASP A 1 179 ? 50.409 14.815 36.648 1.00 11.34 179 ASP A O 1
ATOM 1382 N N . LYS A 1 180 ? 49.319 15.579 38.478 1.00 12.07 180 LYS A N 1
ATOM 1383 C CA . LYS A 1 180 ? 49.645 14.429 39.331 1.00 13.53 180 LYS A CA 1
ATOM 1384 C C . LYS A 1 180 ? 48.437 13.592 39.785 1.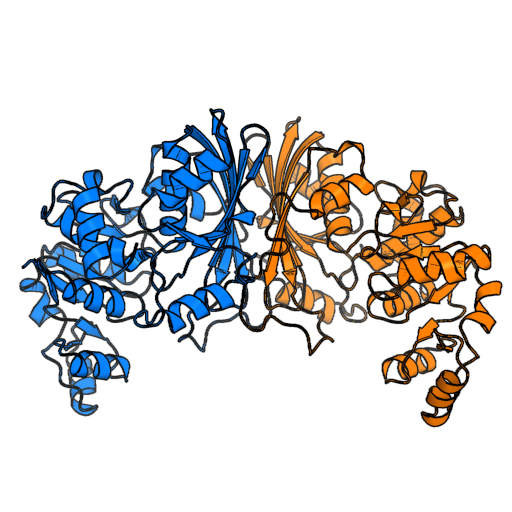00 13.65 180 LYS A C 1
ATOM 1385 O O . LYS A 1 180 ? 48.583 12.424 40.135 1.00 13.41 180 LYS A O 1
ATOM 1391 N N . THR A 1 181 ? 47.249 14.185 39.831 1.00 14.30 181 THR A N 1
ATOM 1392 C CA . THR A 1 181 ? 46.093 13.476 40.398 1.00 13.94 181 THR A CA 1
ATOM 1393 C C . THR A 1 181 ? 45.271 12.762 39.306 1.00 14.72 181 THR A C 1
ATOM 1394 O O . THR A 1 181 ? 44.868 13.401 38.337 1.00 15.83 181 THR A O 1
ATOM 1398 N N . GLY A 1 182 ? 44.986 11.472 39.491 1.00 13.61 182 GLY A N 1
ATOM 1399 C CA . GLY A 1 182 ? 44.072 10.715 38.637 1.00 11.93 182 GLY A CA 1
ATOM 1400 C C . GLY A 1 182 ? 42.637 10.745 39.182 1.00 12.61 182 GLY A C 1
ATOM 1401 O O . GLY A 1 182 ? 42.334 11.548 40.104 1.00 12.67 182 GLY A O 1
ATOM 1402 N N . PRO A 1 183 ? 41.757 9.863 38.702 1.00 12.14 183 PRO A N 1
ATOM 1403 C CA . PRO A 1 183 ? 42.065 8.786 37.747 1.00 11.22 183 PRO A CA 1
ATOM 1404 C C . PRO A 1 183 ? 42.183 9.207 36.284 1.00 11.40 183 PRO A C 1
ATOM 1405 O O . PRO A 1 183 ? 41.402 10.043 35.825 1.00 10.67 183 PRO A O 1
ATOM 1409 N N . VAL A 1 184 ? 43.075 8.538 35.552 1.00 11.89 184 VAL A N 1
ATOM 1410 C CA . VAL A 1 184 ? 43.170 8.649 34.095 1.00 12.44 184 VAL A CA 1
ATOM 1411 C C . VAL A 1 184 ? 41.969 7.980 33.413 1.00 12.60 184 VAL A C 1
ATOM 1412 O O . VAL A 1 184 ? 41.425 8.502 32.450 1.00 11.93 184 VAL A O 1
ATOM 1416 N N . ASN A 1 185 ? 41.548 6.824 33.919 1.00 11.37 185 ASN A N 1
ATOM 1417 C CA . ASN A 1 185 ? 40.480 6.095 33.247 1.00 12.34 185 ASN A CA 1
ATOM 1418 C C . ASN A 1 185 ? 39.693 5.245 34.242 1.00 11.67 185 ASN A C 1
ATOM 1419 O O . ASN A 1 185 ? 39.896 4.033 34.340 1.00 10.69 185 ASN A O 1
ATOM 1424 N N . ALA A 1 186 ? 38.803 5.902 34.983 1.00 10.98 186 ALA A N 1
ATOM 1425 C CA . ALA A 1 186 ? 37.906 5.174 35.892 1.00 11.91 186 ALA A CA 1
ATOM 1426 C C . ALA A 1 186 ? 36.761 6.096 36.278 1.00 12.11 186 ALA A C 1
ATOM 1427 O O . ALA A 1 186 ? 36.861 7.309 36.080 1.00 11.45 186 ALA A O 1
ATOM 1429 N N . ILE A 1 187 ? 35.702 5.535 36.863 1.00 11.84 187 ILE A N 1
ATOM 1430 C CA . ILE A 1 187 ? 34.738 6.354 37.614 1.00 11.95 187 ILE A CA 1
ATOM 1431 C C . ILE A 1 187 ? 34.909 5.892 39.049 1.00 12.68 187 ILE A C 1
ATOM 1432 O O . ILE A 1 187 ? 34.901 4.687 39.324 1.00 11.69 187 ILE A O 1
ATOM 1437 N N . THR A 1 188 ? 35.070 6.856 39.944 1.00 11.92 188 THR A N 1
ATOM 1438 C CA . THR A 1 188 ? 35.401 6.595 41.340 1.00 12.88 188 THR A CA 1
ATOM 1439 C C . THR A 1 188 ? 34.286 7.083 42.270 1.00 13.30 188 THR A C 1
ATOM 1440 O O . THR A 1 188 ? 34.036 8.291 42.356 1.00 12.30 188 THR A O 1
ATOM 1444 N N . PRO A 1 189 ? 33.602 6.169 42.954 1.00 14.09 189 PRO A N 1
ATOM 1445 C CA . PRO A 1 189 ? 32.638 6.595 43.981 1.00 14.52 189 PRO A CA 1
ATOM 1446 C C . PRO A 1 189 ? 33.348 7.470 45.004 1.00 14.97 189 PRO A C 1
ATOM 1447 O O . PRO A 1 189 ? 34.421 7.093 45.477 1.00 15.87 189 PRO A O 1
ATOM 1451 N N . ASN A 1 190 ? 32.785 8.634 45.315 1.00 15.35 190 ASN A N 1
ATOM 1452 C CA . ASN A 1 190 ? 33.441 9.550 46.256 1.00 16.18 190 ASN A CA 1
ATOM 1453 C C . ASN A 1 190 ? 32.465 10.441 46.995 1.00 14.89 190 ASN A C 1
ATOM 1454 O O . ASN A 1 190 ? 32.181 11.535 46.563 1.00 14.93 190 ASN A O 1
ATOM 1459 N N . PRO A 1 191 ? 31.953 9.981 48.135 1.00 15.03 19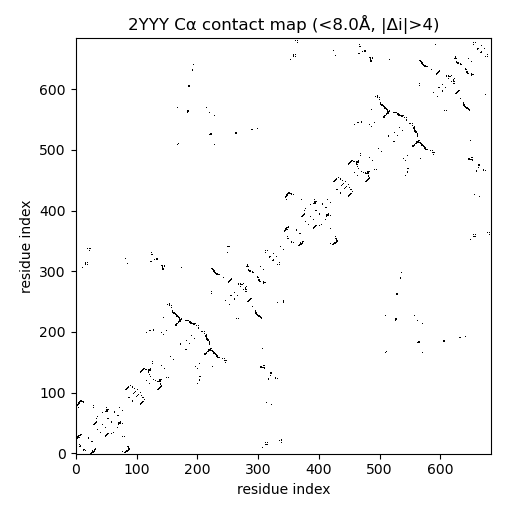1 PRO A N 1
ATOM 1460 C CA . PRO A 1 191 ? 32.327 8.707 48.759 1.00 14.70 191 PRO A CA 1
ATOM 1461 C C . PRO A 1 191 ? 31.535 7.524 48.203 1.00 14.81 191 PRO A C 1
ATOM 1462 O O . PRO A 1 191 ? 30.616 7.729 47.415 1.00 15.03 191 PRO A O 1
ATOM 1466 N N . VAL A 1 192 ? 31.871 6.304 48.644 1.00 14.94 192 VAL A N 1
ATOM 1467 C CA . VAL A 1 192 ? 31.068 5.112 48.310 1.00 15.64 192 VAL A CA 1
ATOM 1468 C C . VAL A 1 192 ? 29.700 5.151 49.034 1.00 16.79 192 VAL A C 1
ATOM 1469 O O . VAL A 1 192 ? 28.713 4.536 48.591 1.00 15.90 192 VAL A O 1
ATOM 1473 N N . THR A 1 193 ? 29.628 5.912 50.122 1.00 17.62 193 THR A N 1
ATOM 1474 C CA . THR A 1 193 ? 28.397 5.902 50.908 1.00 18.75 193 THR A CA 1
ATOM 1475 C C . THR A 1 193 ? 27.346 6.850 50.328 1.00 18.16 193 THR A C 1
ATOM 1476 O O . THR A 1 193 ? 27.656 7.889 49.723 1.00 17.60 193 THR A O 1
ATOM 1480 N N . VAL A 1 194 ? 26.091 6.450 50.468 1.00 17.47 194 VAL A N 1
ATOM 1481 C CA . VAL A 1 194 ? 24.971 7.219 49.947 1.00 17.35 194 VAL A CA 1
ATOM 1482 C C . VAL A 1 194 ? 23.846 7.170 50.984 1.00 17.56 194 VAL A C 1
ATOM 1483 O O . VAL A 1 194 ? 23.541 6.084 51.463 1.00 18.41 194 VAL A O 1
ATOM 1487 N N . PRO A 1 195 ? 23.212 8.297 51.314 1.00 17.44 195 PRO A N 1
ATOM 1488 C CA . PRO A 1 195 ? 23.597 9.641 50.845 1.00 16.77 195 PRO A CA 1
ATOM 1489 C C . PRO A 1 195 ? 24.927 10.090 51.399 1.00 17.66 195 PRO A C 1
ATOM 1490 O O . PRO A 1 195 ? 25.403 9.585 52.452 1.00 17.40 195 PRO A O 1
ATOM 1494 N N . SER A 1 196 ? 25.559 11.006 50.665 1.00 16.62 196 SER A N 1
ATOM 1495 C CA . SER A 1 196 ? 26.911 11.435 50.983 1.00 16.31 196 SER A CA 1
ATOM 1496 C C . SER A 1 196 ? 26.898 12.720 51.810 1.00 16.34 196 SER A C 1
ATOM 1497 O O . SER A 1 196 ? 25.844 13.351 51.992 1.00 16.62 196 SER A O 1
ATOM 1500 N N . HIS A 1 197 ? 28.088 13.118 52.262 1.00 16.00 197 HIS A N 1
ATOM 1501 C CA . HIS A 1 197 ? 28.257 14.320 53.093 1.00 15.86 197 HIS A CA 1
ATOM 1502 C C . HIS A 1 197 ? 27.902 15.612 52.353 1.00 14.78 197 HIS A C 1
ATOM 1503 O O . HIS A 1 197 ? 27.708 16.646 52.982 1.00 14.86 197 HIS A O 1
ATOM 1510 N N . HIS A 1 198 ? 27.847 15.579 51.015 1.00 14.13 198 HIS A N 1
ATOM 1511 C CA . HIS A 1 198 ? 27.515 16.790 50.250 1.00 14.12 198 HIS A CA 1
ATOM 1512 C C . HIS A 1 198 ? 26.178 17.432 50.668 1.00 14.09 198 HIS A C 1
ATOM 1513 O O . HIS A 1 198 ? 26.050 18.651 50.685 1.00 14.38 198 HIS A O 1
ATOM 1520 N N . GLY A 1 199 ? 25.195 16.608 51.013 1.00 14.11 199 GLY A N 1
ATOM 1521 C CA . GLY A 1 199 ? 23.880 17.122 51.416 1.00 13.77 199 GLY A CA 1
ATOM 1522 C C . GLY A 1 199 ? 23.940 17.903 52.734 1.00 14.21 199 GLY A C 1
ATOM 1523 O O . GLY A 1 199 ? 23.537 19.080 52.792 1.00 13.65 199 GLY A O 1
ATOM 1524 N N . PRO A 1 200 ? 24.425 17.251 53.794 1.00 14.54 200 PRO A N 1
ATOM 1525 C CA . PRO A 1 200 ? 24.666 17.944 55.067 1.00 13.67 200 PRO A CA 1
ATOM 1526 C C . PRO A 1 200 ? 25.490 19.212 54.942 1.00 13.28 200 PRO A C 1
ATOM 1527 O O . PRO A 1 200 ? 25.243 20.164 55.698 1.00 12.38 200 PRO A O 1
ATOM 1531 N N . ASP A 1 201 ? 26.454 19.253 54.016 1.00 12.35 201 ASP A N 1
ATOM 1532 C CA . ASP A 1 201 ? 27.189 20.501 53.798 1.00 12.59 201 ASP A CA 1
ATOM 1533 C C . ASP A 1 201 ? 26.291 21.678 53.394 1.00 12.51 201 ASP A C 1
ATOM 1534 O O . ASP A 1 201 ? 26.481 22.806 53.837 1.00 13.07 201 ASP A O 1
ATOM 1539 N N . VAL A 1 202 ? 25.324 21.416 52.530 1.00 13.05 202 VAL A N 1
ATOM 1540 C CA . VAL A 1 202 ? 24.351 22.429 52.130 1.00 13.47 202 VAL A CA 1
ATOM 1541 C C . VAL A 1 202 ? 23.535 22.875 53.377 1.00 14.08 202 VAL A C 1
ATOM 1542 O O . VAL A 1 202 ? 23.256 24.072 53.576 1.00 14.68 202 VAL A O 1
ATOM 1546 N N . VAL A 1 203 ? 23.174 21.903 54.210 1.00 13.79 203 VAL A N 1
ATOM 1547 C CA . VAL A 1 203 ? 22.431 22.172 55.456 1.00 14.19 203 VAL A CA 1
ATOM 1548 C C . VAL A 1 203 ? 23.228 23.053 56.415 1.00 14.03 203 VAL A C 1
ATOM 1549 O O . VAL A 1 203 ? 22.639 23.835 57.145 1.00 14.49 203 VAL A O 1
ATOM 1553 N N . SER A 1 204 ? 24.566 22.996 56.385 1.00 14.00 204 SER A N 1
ATOM 1554 C CA . SER A 1 204 ? 25.364 23.907 57.225 1.00 13.25 204 SER A CA 1
ATOM 1555 C C . SER A 1 204 ? 25.120 25.398 56.881 1.00 13.08 204 SER A C 1
ATOM 1556 O O . SER A 1 204 ? 25.218 26.285 57.745 1.00 13.15 204 SER A O 1
ATOM 1559 N N . VAL A 1 205 ? 24.792 25.665 55.621 1.00 12.36 205 VAL A N 1
ATOM 1560 C CA . VAL A 1 205 ? 24.394 27.004 55.152 1.00 14.04 205 VAL A CA 1
ATOM 1561 C C . VAL A 1 205 ? 22.890 27.239 55.342 1.00 14.39 205 VAL A C 1
ATOM 1562 O O . VAL A 1 205 ? 22.491 28.325 55.727 1.00 15.01 205 VAL A O 1
ATOM 1566 N N . VAL A 1 206 ? 22.083 26.225 55.048 1.00 14.62 206 VAL A N 1
ATOM 1567 C CA . VAL A 1 206 ? 20.631 26.338 55.101 1.00 15.46 206 VAL A CA 1
ATOM 1568 C C . VAL A 1 206 ? 20.056 25.328 56.088 1.00 16.40 206 VAL A C 1
ATOM 1569 O O . VAL A 1 206 ? 19.640 24.245 55.683 1.00 16.54 206 VAL A O 1
ATOM 1573 N N . PRO A 1 207 ? 20.028 25.666 57.388 1.00 17.99 207 PRO A N 1
ATOM 1574 C CA . PRO A 1 207 ? 19.578 24.697 58.400 1.00 18.54 207 PRO A CA 1
ATOM 1575 C C . PRO A 1 207 ? 18.168 24.159 58.113 1.00 18.43 207 PRO A C 1
ATOM 1576 O O . PRO A 1 207 ? 17.882 23.027 58.461 1.00 18.02 207 PRO A O 1
ATOM 1580 N N . GLU A 1 208 ? 17.319 24.937 57.456 1.00 18.99 208 GLU A N 1
ATOM 1581 C CA . GLU A 1 2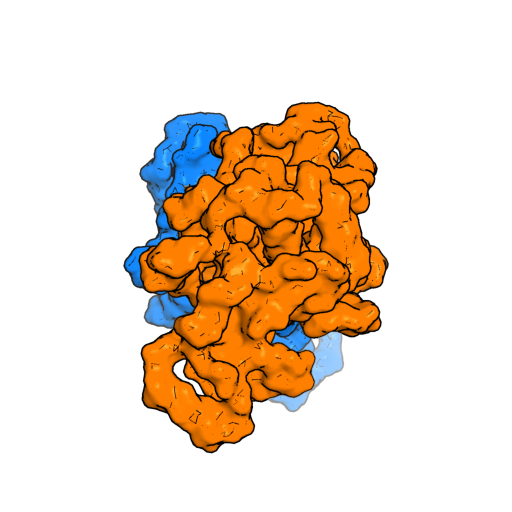08 ? 15.963 24.482 57.160 1.00 20.37 208 GLU A CA 1
ATOM 1582 C C . GLU A 1 208 ? 15.870 23.360 56.123 1.00 20.22 208 GLU A C 1
ATOM 1583 O O . GLU A 1 208 ? 14.803 22.754 55.966 1.00 19.29 208 GLU A O 1
ATOM 1589 N N . PHE A 1 209 ? 16.991 23.048 55.459 1.00 17.99 209 PHE A N 1
ATOM 1590 C CA . PHE A 1 209 ? 17.024 21.936 54.502 1.00 17.55 209 PHE A CA 1
ATOM 1591 C C . PHE A 1 209 ? 17.405 20.593 55.192 1.00 17.54 209 PHE A C 1
ATOM 1592 O O . PHE A 1 209 ? 17.532 19.561 54.531 1.00 16.75 209 PHE A O 1
ATOM 1600 N N . GLU A 1 210 ? 17.537 20.602 56.527 1.00 17.92 210 GLU A N 1
ATOM 1601 C CA . GLU A 1 210 ? 17.859 19.381 57.257 1.00 19.32 210 GLU A CA 1
ATOM 1602 C C . GLU A 1 210 ? 16.882 18.265 56.873 1.00 19.62 210 GLU A C 1
ATOM 1603 O O . GLU A 1 210 ? 15.676 18.488 56.856 1.00 19.19 210 GLU A O 1
ATOM 1609 N N . GLY A 1 211 ? 17.439 17.106 56.523 1.00 19.96 211 GLY A N 1
ATOM 1610 C CA . GLY A 1 211 ? 16.674 15.951 56.097 1.00 21.21 211 GLY A CA 1
ATOM 1611 C C . GLY A 1 211 ? 15.990 16.053 54.742 1.00 21.86 211 GLY A C 1
ATOM 1612 O O . GLY A 1 211 ? 15.266 15.130 54.373 1.00 24.04 211 GLY A O 1
ATOM 1613 N N . LYS A 1 212 ? 16.179 17.153 54.011 1.00 20.25 212 LYS A N 1
ATOM 1614 C CA . LYS A 1 212 ? 15.537 17.311 52.707 1.00 19.43 212 LYS A CA 1
ATOM 1615 C C . LYS A 1 212 ? 16.494 17.254 51.508 1.00 18.80 212 LYS A C 1
ATOM 1616 O O . LYS A 1 212 ? 16.058 17.459 50.387 1.00 19.77 212 LYS A O 1
ATOM 1622 N N . ILE A 1 213 ? 17.783 17.030 51.748 1.00 18.26 213 ILE A N 1
ATOM 1623 C CA . ILE A 1 213 ? 18.774 17.027 50.666 1.00 18.02 213 ILE A CA 1
ATOM 1624 C C . ILE A 1 213 ? 19.445 15.660 50.626 1.00 17.42 213 ILE A C 1
ATOM 1625 O O . ILE A 1 213 ? 19.981 15.222 51.645 1.00 18.98 213 ILE A O 1
ATOM 1630 N N . LEU A 1 214 ? 19.433 14.995 49.477 1.00 15.24 214 LEU A N 1
ATOM 1631 C CA . LEU A 1 214 ? 20.044 13.680 49.372 1.00 14.88 214 LEU A CA 1
ATOM 1632 C C . LEU A 1 214 ? 21.051 13.669 48.221 1.00 14.80 214 LEU A C 1
ATOM 1633 O O . LEU A 1 214 ? 20.665 13.884 47.069 1.00 14.19 214 LEU A O 1
ATOM 1638 N N . THR A 1 215 ? 22.311 13.366 48.521 1.00 13.29 215 THR A N 1
ATOM 1639 C CA . THR A 1 215 ? 23.348 13.460 47.487 1.00 13.62 215 THR A CA 1
ATOM 1640 C C . THR A 1 215 ? 24.107 12.148 47.301 1.00 14.16 215 THR A C 1
ATOM 1641 O O . THR A 1 215 ? 24.235 11.339 48.226 1.00 13.45 215 THR A O 1
ATOM 1645 N N . SER A 1 216 ? 24.663 11.978 46.105 1.00 14.01 216 SER A N 1
ATOM 1646 C CA . SER A 1 216 ? 25.622 10.907 45.861 1.00 14.57 216 SER A CA 1
ATOM 1647 C C . SER A 1 216 ? 26.636 11.515 44.913 1.00 14.85 216 SER A C 1
ATOM 1648 O O . SER A 1 216 ? 26.267 12.383 44.105 1.00 13.69 216 SER A O 1
ATOM 1651 N N . ALA A 1 217 ? 27.888 11.053 44.988 1.00 13.80 217 ALA A N 1
ATOM 1652 C CA . ALA A 1 217 ? 28.952 11.622 44.149 1.00 13.22 217 ALA A CA 1
ATOM 1653 C C . ALA A 1 217 ? 29.980 10.606 43.625 1.00 12.38 217 ALA A C 1
ATOM 1654 O O . ALA A 1 217 ? 30.330 9.615 44.289 1.00 12.05 217 ALA A O 1
ATOM 1656 N N . VAL A 1 218 ? 30.479 10.899 42.426 1.00 12.05 218 VAL A N 1
ATOM 1657 C CA . VAL A 1 218 ? 31.571 10.135 41.832 1.00 11.90 218 VAL A CA 1
ATOM 1658 C C . VAL A 1 218 ? 32.602 11.141 41.292 1.00 12.18 218 VAL A C 1
ATOM 1659 O O . VAL A 1 218 ? 32.295 12.332 41.127 1.00 11.59 218 VAL A O 1
ATOM 1663 N N . ILE A 1 219 ? 33.813 10.662 41.021 1.00 11.26 219 ILE A N 1
ATOM 1664 C CA . ILE A 1 219 ? 34.832 11.474 40.343 1.00 11.57 219 ILE A CA 1
ATOM 1665 C C . ILE A 1 219 ? 35.061 10.820 38.970 1.00 11.14 219 ILE A C 1
ATOM 1666 O O . ILE A 1 219 ? 35.107 9.581 38.877 1.00 10.87 219 ILE A O 1
ATOM 1671 N N . VAL A 1 220 ? 35.246 11.634 37.930 1.00 9.58 220 VAL A N 1
ATOM 1672 C CA . VAL A 1 220 ? 35.518 11.104 36.582 1.00 9.75 220 VAL A CA 1
ATOM 1673 C C . VAL A 1 220 ? 36.750 11.812 35.969 1.00 9.51 220 VAL A C 1
ATOM 1674 O O . VAL A 1 220 ? 37.155 12.845 36.465 1.00 10.06 220 VAL A O 1
ATOM 1678 N N . PRO A 1 221 ? 37.338 11.256 34.920 1.00 10.14 221 PRO A N 1
ATOM 1679 C CA . PRO A 1 221 ? 38.555 11.825 34.326 1.00 9.99 221 PRO A CA 1
ATOM 1680 C C . PRO A 1 221 ? 38.337 13.087 33.475 1.00 10.37 221 PRO A C 1
ATOM 1681 O O . PRO A 1 221 ? 38.514 13.055 32.265 1.00 10.67 221 PRO A O 1
ATOM 1685 N N . THR A 1 222 ? 38.018 14.197 34.138 1.00 10.34 222 THR A N 1
ATOM 1686 C CA . THR A 1 222 ? 37.888 15.475 33.478 1.00 10.08 222 THR A CA 1
ATOM 1687 C C . THR A 1 222 ? 38.469 16.520 34.415 1.00 10.96 222 THR A C 1
ATOM 1688 O O . THR A 1 222 ? 38.538 16.279 35.626 1.00 11.34 222 THR A O 1
ATOM 1692 N N . THR A 1 223 ? 38.884 17.669 33.870 1.00 10.06 223 THR A N 1
ATOM 1693 C CA . THR A 1 223 ? 39.449 18.734 34.705 1.00 10.04 223 THR A CA 1
ATOM 1694 C C . THR A 1 223 ? 38.596 20.000 34.735 1.00 9.53 223 THR A C 1
ATOM 1695 O O . THR A 1 223 ? 38.843 20.848 35.564 1.00 9.00 223 THR A O 1
ATOM 1699 N N . LEU A 1 224 ? 37.640 20.141 33.811 1.00 9.85 224 LEU A N 1
ATOM 1700 C CA . LEU A 1 224 ? 37.107 21.467 33.495 1.00 9.90 224 LEU A CA 1
ATOM 1701 C C . LEU A 1 224 ? 36.070 22.011 34.49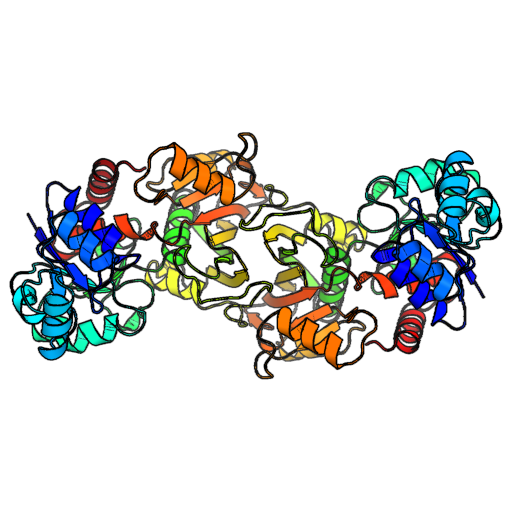4 1.00 9.89 224 LEU A C 1
ATOM 1702 O O . LEU A 1 224 ? 36.155 23.148 34.953 1.00 10.38 224 LEU A O 1
ATOM 1707 N N . MET A 1 225 ? 35.050 21.200 34.734 1.00 10.44 225 MET A N 1
ATOM 1708 C CA . MET A 1 225 ? 33.875 21.569 35.536 1.00 10.55 225 MET A CA 1
ATOM 1709 C C . MET A 1 225 ? 33.278 20.297 36.164 1.00 11.87 225 MET A C 1
ATOM 1710 O O . MET A 1 225 ? 33.398 19.183 35.595 1.00 10.74 225 MET A O 1
ATOM 1715 N N . HIS A 1 226 ? 32.609 20.476 37.313 1.00 11.42 226 HIS A N 1
ATOM 1716 C CA . HIS A 1 226 ? 31.708 19.432 37.833 1.00 12.29 226 HIS A CA 1
ATOM 1717 C C . HIS A 1 226 ? 30.361 19.560 37.133 1.00 12.64 226 HIS A C 1
ATOM 1718 O O . HIS A 1 226 ? 30.013 20.631 36.638 1.00 12.73 226 HIS A O 1
ATOM 1725 N N . MET A 1 227 ? 29.587 18.476 37.133 1.00 12.61 227 MET A N 1
ATOM 1726 C CA . MET A 1 227 ? 28.189 18.536 36.701 1.00 14.23 227 MET A CA 1
ATOM 1727 C C . MET A 1 227 ? 27.315 18.023 37.856 1.00 14.02 227 MET A C 1
ATOM 1728 O O . MET A 1 227 ? 27.747 17.144 38.611 1.00 13.60 227 MET A O 1
ATOM 1733 N N . HIS A 1 228 ? 26.138 18.632 38.024 1.00 14.45 228 HIS A N 1
ATOM 1734 C CA . HIS A 1 228 ? 25.138 18.142 38.986 1.00 13.98 228 HIS A CA 1
ATOM 1735 C C . HIS A 1 228 ? 23.843 17.816 38.262 1.00 14.12 228 HIS A C 1
ATOM 1736 O O . HIS A 1 228 ? 23.420 18.550 37.345 1.00 13.14 228 HIS A O 1
ATOM 1743 N N . THR A 1 229 ? 23.199 16.728 38.678 1.00 14.21 229 THR A N 1
ATOM 1744 C CA . THR A 1 229 ? 21.874 16.406 38.179 1.00 15.40 229 THR A CA 1
ATOM 1745 C C . THR A 1 229 ? 20.913 16.521 39.351 1.00 15.30 229 THR A C 1
ATOM 1746 O O . THR A 1 229 ? 21.227 16.036 40.447 1.00 15.32 229 THR A O 1
ATOM 1750 N N . LEU A 1 230 ? 19.788 17.203 39.136 1.00 14.09 230 LEU A N 1
ATOM 1751 C CA . LEU A 1 230 ? 18.848 17.481 40.220 1.00 14.37 230 LEU A CA 1
ATOM 1752 C C . LEU A 1 230 ? 17.468 16.931 39.887 1.00 15.13 230 LEU A C 1
ATOM 1753 O O . LEU A 1 230 ? 16.985 17.057 38.764 1.00 14.04 230 LEU A O 1
ATOM 1758 N N . MET A 1 231 ? 16.866 16.309 40.889 1.00 14.77 231 MET A N 1
ATOM 1759 C CA . MET A 1 231 ? 15.450 15.960 40.863 1.00 14.90 231 MET A CA 1
ATOM 1760 C C . MET A 1 231 ? 14.883 16.423 42.189 1.00 14.15 231 MET A C 1
ATOM 1761 O O . MET A 1 231 ? 15.265 15.905 43.236 1.00 13.81 231 MET A O 1
ATOM 1766 N N . VAL A 1 232 ? 13.989 17.406 42.143 1.00 14.51 232 VAL A N 1
ATOM 1767 C CA . VAL A 1 232 ? 13.556 18.101 43.361 1.00 15.31 232 VAL A CA 1
ATOM 1768 C C . VAL A 1 232 ? 12.027 18.109 43.485 1.00 16.73 232 VAL A C 1
ATOM 1769 O O . VAL A 1 232 ? 11.335 18.748 42.670 1.00 17.10 232 VAL A O 1
ATOM 1773 N N . GLU A 1 233 ? 11.514 17.389 44.486 1.00 16.87 233 GLU A N 1
ATOM 1774 C CA . GLU A 1 233 ? 10.081 17.446 44.790 1.00 17.47 233 GLU A CA 1
ATOM 1775 C C . GLU A 1 233 ? 9.814 18.730 45.539 1.00 18.12 233 GLU A C 1
ATOM 1776 O O . GLU A 1 233 ? 10.561 19.106 46.466 1.00 17.78 233 GLU A O 1
ATOM 1782 N N . VAL A 1 234 ? 8.756 19.412 45.133 1.00 19.37 234 VAL A N 1
ATOM 1783 C CA . VAL A 1 234 ? 8.382 20.668 45.744 1.00 20.67 234 VAL A CA 1
ATOM 1784 C C . VAL A 1 234 ? 6.881 20.633 46.129 1.00 23.33 234 VAL A C 1
ATOM 1785 O O . VAL A 1 234 ? 6.101 19.828 45.595 1.00 23.14 234 VAL A O 1
ATOM 1789 N N . ASP A 1 235 ? 6.530 21.512 47.060 1.00 27.00 235 ASP A N 1
ATOM 1790 C CA . ASP A 1 235 ? 5.135 21.837 47.408 1.00 30.37 235 ASP A CA 1
ATOM 1791 C C . ASP A 1 235 ? 4.755 23.066 46.605 1.00 31.37 235 ASP A C 1
ATOM 1792 O O . ASP A 1 235 ? 5.262 24.185 46.850 1.00 32.62 235 ASP A O 1
ATOM 1797 N N . GLY A 1 236 ? 3.905 22.867 45.612 1.00 32.44 236 GLY A N 1
ATOM 1798 C CA . GLY A 1 236 ? 3.551 23.961 44.733 1.00 34.25 236 GLY A CA 1
ATOM 1799 C C . GLY A 1 236 ? 3.335 23.556 43.293 1.00 35.10 236 GLY A C 1
ATOM 1800 O O . GLY A 1 236 ? 3.671 22.425 42.871 1.00 36.15 236 GLY A O 1
ATOM 1801 N N . ASP A 1 237 ? 2.756 24.495 42.548 1.00 35.21 237 ASP A N 1
ATOM 1802 C CA . ASP A 1 237 ? 2.369 24.305 41.160 1.00 34.88 237 ASP A CA 1
ATOM 1803 C C . ASP A 1 237 ? 3.195 25.301 40.335 1.00 33.70 237 ASP A C 1
ATOM 1804 O O . ASP A 1 237 ? 2.732 26.395 39.986 1.00 33.85 237 ASP A O 1
ATOM 1809 N N . VAL A 1 238 ? 4.429 24.931 40.037 1.00 31.31 238 VAL A N 1
ATOM 1810 C CA . VAL A 1 238 ? 5.252 25.773 39.188 1.00 29.43 238 VAL A CA 1
ATOM 1811 C C . VAL A 1 238 ? 5.336 25.168 37.806 1.00 28.01 238 VAL A C 1
ATOM 1812 O O . VAL A 1 238 ? 5.169 23.951 37.634 1.00 27.94 238 VAL A O 1
ATOM 1816 N N . SER A 1 239 ? 5.599 26.024 36.832 1.00 27.34 239 SER A N 1
ATOM 1817 C CA . SER A 1 239 ? 5.823 25.608 35.460 1.00 27.72 239 SER A CA 1
ATOM 1818 C C . SER A 1 239 ? 7.306 25.727 35.127 1.00 26.87 239 SER A C 1
ATOM 1819 O O . SER A 1 239 ? 8.076 26.354 35.865 1.00 26.18 239 SER A O 1
ATOM 1822 N N . ARG A 1 240 ? 7.688 25.112 34.015 1.00 26.99 240 ARG A N 1
ATOM 1823 C CA . ARG A 1 240 ? 9.036 25.260 33.458 1.00 26.66 240 ARG A CA 1
ATOM 1824 C C . ARG A 1 240 ? 9.419 26.745 33.282 1.00 26.04 240 ARG A C 1
ATOM 1825 O O . ARG A 1 240 ? 10.563 27.127 33.564 1.00 25.20 240 ARG A O 1
ATOM 1833 N N . ASP A 1 241 ? 8.454 27.572 32.854 1.00 25.75 241 ASP A N 1
ATOM 1834 C CA . ASP A 1 241 ? 8.677 29.008 32.649 1.00 26.24 241 ASP A CA 1
ATOM 1835 C C . ASP A 1 241 ? 8.976 29.726 33.964 1.00 24.95 241 ASP A C 1
ATOM 1836 O O . ASP A 1 241 ? 9.871 30.553 34.012 1.00 24.87 241 ASP A O 1
ATOM 1841 N N . ASP A 1 242 ? 8.228 29.415 35.021 1.00 23.77 242 ASP A N 1
ATOM 1842 C CA . ASP A 1 242 ? 8.509 29.980 36.336 1.00 23.08 242 ASP A CA 1
ATOM 1843 C C . ASP A 1 242 ? 9.926 29.619 36.810 1.00 22.63 242 ASP A C 1
ATOM 1844 O O . ASP A 1 242 ? 10.613 30.465 37.379 1.00 21.85 242 ASP A O 1
ATOM 1849 N N . ILE A 1 243 ? 10.321 28.354 36.618 1.00 22.56 243 ILE A N 1
ATOM 1850 C CA . ILE A 1 243 ? 11.651 27.893 37.062 1.00 22.65 243 ILE A CA 1
ATOM 1851 C C . ILE A 1 243 ? 12.710 28.620 36.242 1.00 21.72 243 ILE A C 1
ATOM 1852 O O . ILE A 1 243 ? 13.650 29.163 36.798 1.00 20.47 243 ILE A O 1
ATOM 1857 N N . LEU A 1 244 ? 12.524 28.679 34.931 1.00 21.49 244 LEU A N 1
ATOM 1858 C CA . LEU A 1 244 ? 13.460 29.397 34.056 1.00 23.04 244 LEU A CA 1
ATOM 1859 C C . LEU A 1 244 ? 13.620 30.878 34.433 1.00 23.15 244 LEU A C 1
ATOM 1860 O O . LEU A 1 244 ? 14.732 31.423 34.436 1.00 22.47 244 LEU A O 1
ATOM 1865 N N . GLU A 1 245 ? 12.499 31.516 34.767 1.00 23.27 245 GLU A N 1
ATOM 1866 C CA . GLU A 1 245 ? 12.480 32.917 35.189 1.00 22.75 245 GLU A CA 1
ATOM 1867 C C . GLU A 1 245 ? 13.202 33.127 36.536 1.00 21.21 245 GLU A C 1
ATOM 1868 O O . GLU A 1 245 ? 13.972 34.094 36.699 1.00 20.72 245 GLU A O 1
ATOM 1874 N N . ALA A 1 246 ? 12.929 32.241 37.493 1.00 20.06 246 ALA A N 1
ATOM 1875 C CA . ALA A 1 246 ? 13.568 32.262 38.814 1.00 19.48 246 ALA A CA 1
ATOM 1876 C C . ALA A 1 246 ? 15.094 32.093 38.661 1.00 18.93 246 ALA A C 1
ATOM 1877 O O . ALA A 1 246 ? 15.862 32.810 39.285 1.00 18.53 246 ALA A O 1
ATOM 1879 N N . ILE A 1 247 ? 15.510 31.170 37.796 1.00 19.04 247 ILE A N 1
ATOM 1880 C CA . ILE A 1 247 ? 16.956 30.966 37.542 1.00 19.73 247 ILE A CA 1
ATOM 1881 C C . ILE A 1 247 ? 17.586 32.203 36.920 1.00 20.67 247 ILE A C 1
ATOM 1882 O O . ILE A 1 247 ? 18.628 32.687 37.378 1.00 19.48 247 ILE A O 1
ATOM 1887 N N . LYS A 1 248 ? 16.956 32.722 35.868 1.00 21.17 248 LYS A N 1
ATOM 1888 C CA . LYS A 1 248 ? 17.396 33.982 35.281 1.00 21.98 248 LYS A CA 1
ATOM 1889 C C . LYS A 1 248 ? 17.432 35.144 36.289 1.00 21.56 248 LYS A C 1
ATOM 1890 O O . LYS A 1 248 ? 18.383 35.932 36.290 1.00 21.60 248 LYS A O 1
ATOM 1896 N N . LYS A 1 249 ? 16.432 35.252 37.167 1.00 21.37 249 LYS A N 1
ATOM 1897 C CA . LYS A 1 249 ? 16.422 36.299 38.189 1.00 20.85 249 LYS A CA 1
ATOM 1898 C C . LYS A 1 249 ? 17.557 36.187 39.240 1.00 20.08 249 LYS A C 1
ATOM 1899 O O . LYS A 1 249 ? 18.032 37.193 39.755 1.00 20.78 249 LYS A O 1
ATOM 1905 N N . THR A 1 250 ? 17.965 34.973 39.568 1.00 18.33 250 THR A N 1
ATOM 1906 C CA . THR A 1 250 ? 18.898 34.756 40.682 1.00 16.81 250 THR A CA 1
ATOM 1907 C C . THR A 1 250 ? 20.325 35.177 40.285 1.00 15.87 250 THR A C 1
ATOM 1908 O O . THR A 1 250 ? 20.856 34.667 39.288 1.00 15.25 250 THR A O 1
ATOM 1912 N N . PRO A 1 251 ? 20.964 36.066 41.042 1.00 15.11 251 PRO A N 1
ATOM 1913 C CA . PRO A 1 251 ? 22.356 36.423 40.720 1.00 14.76 251 PRO A CA 1
ATOM 1914 C C . PRO A 1 251 ? 23.256 35.199 40.673 1.00 14.04 251 PRO A C 1
ATOM 1915 O O . PRO A 1 251 ? 23.052 34.254 41.457 1.00 14.51 251 PRO A O 1
ATOM 1919 N N . ARG A 1 252 ? 24.245 35.237 39.773 1.00 13.77 252 ARG A N 1
ATOM 1920 C CA . ARG A 1 252 ? 25.265 34.175 39.649 1.00 12.86 252 ARG A CA 1
ATOM 1921 C C . ARG A 1 252 ? 24.762 32.813 39.182 1.00 12.70 252 ARG A C 1
ATOM 1922 O O . ARG A 1 252 ? 25.385 31.778 39.477 1.00 11.78 252 ARG A O 1
ATOM 1930 N N . ILE A 1 253 ? 23.631 32.808 38.475 1.00 13.04 253 ILE A N 1
ATOM 1931 C CA . ILE A 1 253 ? 23.229 31.634 37.696 1.00 13.53 253 ILE A CA 1
ATOM 1932 C C . ILE A 1 253 ? 22.980 32.140 36.288 1.00 14.83 253 ILE A C 1
ATOM 1933 O O . ILE A 1 253 ? 22.326 33.178 36.097 1.00 14.84 253 ILE A O 1
ATOM 1938 N N . ILE A 1 254 ? 23.543 31.444 35.305 1.00 13.50 254 ILE A N 1
ATOM 1939 C CA . ILE A 1 254 ? 23.233 31.740 33.914 1.00 14.42 254 ILE A CA 1
ATOM 1940 C C . ILE A 1 254 ? 22.763 30.461 33.246 1.00 14.09 254 ILE A C 1
ATOM 1941 O O . ILE A 1 254 ? 22.963 29.364 33.789 1.00 13.01 254 ILE A O 1
ATOM 1946 N N . THR A 1 255 ? 22.079 30.600 32.101 1.00 14.70 255 THR A N 1
ATOM 1947 C CA . THR A 1 255 ? 21.683 29.422 31.347 1.00 14.09 255 THR A CA 1
ATOM 1948 C C . THR A 1 255 ? 22.360 29.370 29.984 1.00 13.94 255 THR A C 1
ATOM 1949 O O . THR A 1 255 ? 22.727 30.407 29.395 1.00 13.64 255 THR A O 1
ATOM 1953 N N . VAL A 1 256 ? 22.524 28.145 29.507 1.00 12.64 256 VAL A N 1
ATOM 1954 C CA . VAL A 1 256 ? 22.982 27.873 28.147 1.00 12.81 256 VAL A CA 1
ATOM 1955 C C . VAL A 1 256 ? 22.057 26.902 27.476 1.00 13.40 256 VAL A C 1
ATOM 1956 O O . VAL A 1 256 ? 21.400 26.084 28.133 1.00 14.22 256 VAL A O 1
ATOM 1960 N N . ARG A 1 257 ? 22.060 26.944 26.151 1.00 13.64 257 ARG A N 1
ATOM 1961 C CA . ARG A 1 257 ? 21.194 26.105 25.371 1.00 14.02 257 ARG A CA 1
ATOM 1962 C C . ARG A 1 257 ? 22.053 25.127 24.584 1.00 14.00 257 ARG A C 1
ATOM 1963 O O . ARG A 1 257 ? 22.962 25.544 23.848 1.00 14.64 257 ARG A O 1
ATOM 1971 N N . ALA A 1 258 ? 21.743 23.845 24.724 1.00 14.22 258 ALA A N 1
ATOM 1972 C CA . ALA A 1 258 ? 22.345 22.809 23.874 1.00 14.82 258 ALA A CA 1
ATOM 1973 C C . ALA A 1 258 ? 22.034 23.133 22.405 1.00 15.25 258 ALA A C 1
ATOM 1974 O O . ALA A 1 258 ? 22.849 22.890 21.515 1.00 15.88 258 ALA A O 1
ATOM 1976 N N . GLU A 1 259 ? 20.871 23.749 22.179 1.00 15.34 259 GLU A N 1
ATOM 1977 C CA . GLU A 1 259 ? 20.461 24.157 20.827 1.00 17.10 259 GLU A CA 1
ATOM 1978 C C . GLU A 1 259 ? 21.431 25.161 20.224 1.00 15.99 259 GLU A C 1
ATOM 1979 O O . GLU A 1 259 ? 21.569 25.238 18.998 1.00 15.82 259 GLU A O 1
ATOM 1985 N N . ASP A 1 260 ? 22.103 25.931 21.079 1.00 15.89 260 ASP A N 1
ATOM 1986 C CA . ASP A 1 260 ? 23.061 26.934 20.613 1.00 15.85 260 ASP A CA 1
ATOM 1987 C C . ASP A 1 260 ? 24.487 26.401 20.486 1.00 15.22 260 ASP A C 1
ATOM 1988 O O . ASP A 1 260 ? 25.414 27.200 20.297 1.00 14.52 260 ASP A O 1
ATOM 1993 N N . GLY A 1 261 ? 24.669 25.088 20.639 1.00 13.68 261 GLY A N 1
ATOM 1994 C CA . GLY A 1 261 ? 25.988 24.475 20.504 1.00 13.22 261 GLY A CA 1
ATOM 1995 C C . GLY A 1 261 ? 26.678 24.130 21.817 1.00 12.92 261 GLY A C 1
ATOM 1996 O O . GLY A 1 261 ? 27.814 23.615 21.812 1.00 13.07 261 GLY A O 1
ATOM 1997 N N . PHE A 1 262 ? 26.001 24.339 22.950 1.00 12.19 262 PHE A N 1
ATOM 1998 C CA . PHE A 1 262 ? 26.585 23.941 24.244 1.00 12.42 262 PHE A CA 1
ATOM 1999 C C . PHE A 1 262 ? 26.318 22.450 24.526 1.00 12.48 262 PHE A C 1
ATOM 2000 O O . PHE A 1 262 ? 25.399 22.082 25.277 1.00 13.16 262 PHE A O 1
ATOM 2008 N N . SER A 1 263 ? 27.119 21.599 23.905 1.00 12.10 263 SER A N 1
ATOM 2009 C CA . SER A 1 263 ? 26.971 20.143 23.985 1.00 11.99 263 SER A CA 1
ATOM 2010 C C . SER A 1 263 ? 27.574 19.551 25.251 1.00 12.01 263 SER A C 1
ATOM 2011 O O . SER A 1 263 ? 27.278 18.413 25.606 1.00 11.86 263 SER A O 1
ATOM 2014 N N . SER A 1 264 ? 28.436 20.299 25.929 1.00 11.36 264 SER A N 1
ATOM 2015 C CA . SER A 1 264 ? 29.164 19.726 27.067 1.00 10.74 264 SER A CA 1
ATOM 2016 C C . SER A 1 264 ? 29.869 20.771 27.896 1.00 10.92 264 SER A C 1
ATOM 2017 O O . SER A 1 264 ? 29.881 21.960 27.553 1.00 11.25 264 SER A O 1
ATOM 2020 N N . THR A 1 265 ? 30.508 20.334 28.976 1.00 9.85 265 THR A N 1
ATOM 2021 C CA . THR A 1 265 ? 31.282 21.312 29.761 1.00 9.98 265 THR A CA 1
ATOM 2022 C C . THR A 1 265 ? 32.456 21.913 28.979 1.00 10.34 265 THR A C 1
ATOM 2023 O O . THR A 1 265 ? 32.861 23.033 29.271 1.00 11.38 265 THR A O 1
ATOM 2027 N N . ALA A 1 266 ? 32.992 21.201 27.986 1.00 11.10 266 ALA A N 1
ATOM 2028 C CA . ALA A 1 266 ? 34.054 21.784 27.146 1.00 11.06 266 ALA A CA 1
ATOM 2029 C C . ALA A 1 266 ? 33.572 23.071 26.430 1.00 11.55 266 ALA A C 1
ATOM 2030 O O . ALA A 1 266 ? 34.361 24.027 26.237 1.00 11.92 266 ALA A O 1
ATOM 2032 N N . LYS A 1 267 ? 32.318 23.060 25.981 1.00 11.04 267 LYS A N 1
ATOM 2033 C CA . LYS A 1 267 ? 31.748 24.217 25.293 1.00 11.77 267 LYS A CA 1
ATOM 2034 C C . LYS A 1 267 ? 31.495 25.367 26.253 1.00 12.05 267 LYS A C 1
ATOM 2035 O O . LYS A 1 267 ? 31.667 26.532 25.877 1.00 11.35 267 LYS A O 1
ATOM 2041 N N . ILE A 1 268 ? 31.057 25.067 27.473 1.00 10.80 268 ILE A N 1
ATOM 2042 C CA . ILE A 1 268 ? 30.902 26.147 28.455 1.00 10.93 268 ILE A CA 1
ATOM 2043 C C . ILE A 1 268 ? 32.228 26.857 28.712 1.00 12.15 268 ILE A C 1
ATOM 2044 O O . ILE A 1 268 ? 32.291 28.100 28.717 1.00 12.11 268 ILE A O 1
ATOM 2049 N N . ILE A 1 269 ? 33.293 26.077 28.907 1.00 11.19 269 ILE A N 1
ATOM 2050 C CA . ILE A 1 269 ? 34.634 26.669 29.114 1.00 11.66 269 ILE A CA 1
ATOM 2051 C C . ILE A 1 269 ? 35.113 27.428 27.877 1.00 12.39 269 ILE A C 1
ATOM 2052 O O . ILE A 1 269 ? 35.705 28.502 27.999 1.00 10.72 269 ILE A O 1
ATOM 2057 N N . GLU A 1 270 ? 34.852 26.884 26.679 1.00 12.54 270 GLU A N 1
ATOM 2058 C CA . GLU A 1 270 ? 35.234 27.614 25.461 1.00 12.18 270 GLU A CA 1
ATOM 2059 C C . GLU A 1 270 ? 34.596 28.999 25.441 1.00 12.11 270 GLU A C 1
ATOM 2060 O O . GLU A 1 270 ? 35.228 29.975 25.054 1.00 11.31 270 GLU A O 1
ATOM 2066 N N . TYR A 1 271 ? 33.341 29.072 25.860 1.00 12.32 271 TYR A N 1
ATOM 2067 C CA . TYR A 1 271 ? 32.628 30.351 25.963 1.00 12.70 271 TYR A CA 1
ATOM 2068 C C . TYR A 1 271 ? 33.336 31.289 26.970 1.00 12.30 271 TYR A C 1
ATOM 2069 O O . TYR A 1 271 ? 33.614 32.457 26.655 1.00 11.71 271 TYR A O 1
ATOM 2078 N N . GLY A 1 272 ? 33.686 30.766 28.148 1.00 11.04 272 GLY A N 1
ATOM 2079 C CA . GLY A 1 272 ? 34.484 31.538 29.098 1.00 10.68 272 GLY A CA 1
ATOM 2080 C C . GLY A 1 272 ? 35.770 32.094 28.505 1.00 10.76 272 GLY A C 1
ATOM 2081 O O . GLY A 1 272 ? 36.149 33.266 28.726 1.00 11.12 272 GLY A O 1
ATOM 2082 N N . ARG A 1 273 ? 36.475 31.246 27.762 1.00 9.85 273 ARG A N 1
ATOM 2083 C CA . ARG A 1 273 ? 37.720 31.664 27.099 1.00 10.63 273 ARG A CA 1
ATOM 2084 C C . ARG A 1 273 ? 37.432 32.776 26.092 1.00 11.17 273 ARG A C 1
ATOM 2085 O O . ARG A 1 273 ? 38.066 33.838 26.143 1.00 10.52 273 ARG A O 1
ATOM 2093 N N . ASP A 1 274 ? 36.467 32.537 25.196 1.00 11.08 274 ASP A N 1
ATOM 2094 C CA . ASP A 1 274 ? 36.207 33.477 24.099 1.00 12.53 274 ASP A CA 1
ATOM 2095 C C . ASP A 1 274 ? 35.623 34.818 24.555 1.00 13.76 274 ASP A C 1
ATOM 2096 O O . ASP A 1 274 ? 35.880 35.858 23.943 1.00 13.76 274 ASP A O 1
ATOM 2101 N N . LEU A 1 275 ? 34.815 34.762 25.609 1.00 13.77 275 LEU A N 1
ATOM 2102 C CA . LEU A 1 275 ? 34.256 35.947 26.259 1.00 14.81 275 LEU A CA 1
ATOM 2103 C C . LEU A 1 275 ? 35.346 36.885 26.747 1.00 15.17 275 LEU A C 1
ATOM 2104 O O . LEU A 1 275 ? 35.111 38.090 26.881 1.00 15.81 275 LEU A O 1
ATOM 2109 N N . GLY A 1 276 ? 36.541 36.353 26.990 1.00 13.94 276 GLY A N 1
ATOM 2110 C CA . GLY A 1 276 ? 37.636 37.143 27.515 1.00 14.31 276 GLY A CA 1
ATOM 2111 C C . GLY A 1 276 ? 37.749 37.119 29.037 1.00 14.08 276 GLY A C 1
ATOM 2112 O O . GLY A 1 276 ? 38.405 37.981 29.625 1.00 14.05 276 GLY A O 1
ATOM 2113 N N . ARG A 1 277 ? 37.123 36.134 29.686 1.00 11.44 277 ARG A N 1
ATOM 2114 C CA . ARG A 1 277 ? 37.182 36.052 31.143 1.00 11.38 277 ARG A CA 1
ATOM 2115 C C . ARG A 1 277 ? 38.607 35.817 31.587 1.00 11.48 277 ARG A C 1
ATOM 2116 O O . ARG A 1 277 ? 39.312 35.033 30.976 1.00 10.52 277 ARG A O 1
ATOM 2124 N N . LEU A 1 278 ? 39.027 36.514 32.640 1.00 10.90 278 LEU A N 1
ATOM 2125 C CA . LEU A 1 278 ? 40.332 36.254 33.239 1.00 11.09 278 LEU A CA 1
ATOM 2126 C C . LEU A 1 278 ? 40.441 34.769 33.670 1.00 10.43 278 LEU A C 1
ATOM 2127 O O . LEU A 1 278 ? 39.555 34.263 34.364 1.00 10.16 278 LEU A O 1
ATOM 2132 N N . ARG A 1 279 ? 41.487 34.067 33.210 1.00 9.71 279 ARG A N 1
ATOM 2133 C CA . ARG A 1 279 ? 41.696 32.621 33.477 1.00 10.58 279 ARG A CA 1
ATOM 2134 C C . ARG A 1 279 ? 40.581 31.734 32.911 1.00 10.43 279 ARG A C 1
ATOM 2135 O O . ARG A 1 279 ? 40.505 30.557 33.256 1.00 10.77 279 ARG A O 1
ATOM 2143 N N . TYR A 1 280 ? 39.757 32.316 32.036 1.00 10.95 280 TYR A N 1
ATOM 2144 C CA . TYR A 1 280 ? 38.481 31.738 31.531 1.00 10.85 280 TYR A CA 1
ATOM 2145 C C . TYR A 1 280 ? 37.361 31.546 32.560 1.00 10.60 280 TYR A C 1
ATOM 2146 O O . TYR A 1 280 ? 36.356 30.894 32.265 1.00 10.98 280 TYR A O 1
ATOM 2155 N N . ASP A 1 281 ? 37.521 32.133 33.743 1.00 10.49 281 ASP A N 1
ATOM 2156 C CA . ASP A 1 281 ? 36.647 31.796 34.878 1.00 9.93 281 ASP A CA 1
ATOM 2157 C C . ASP A 1 281 ? 35.185 32.108 34.561 1.00 10.28 281 ASP A C 1
ATOM 2158 O O . ASP A 1 281 ? 34.863 33.225 34.122 1.00 9.04 281 ASP A O 1
ATOM 2163 N N . ILE A 1 282 ? 34.315 31.136 34.826 1.00 10.87 282 ILE A N 1
ATOM 2164 C CA . ILE A 1 282 ? 32.875 31.360 34.810 1.00 11.37 282 ILE A CA 1
ATOM 2165 C C . ILE A 1 282 ? 32.438 31.213 36.265 1.00 11.68 282 ILE A C 1
ATOM 2166 O O . ILE A 1 282 ? 32.256 30.074 36.755 1.00 12.08 282 ILE A O 1
ATOM 2171 N N . ASN A 1 283 ? 32.301 32.332 36.973 1.00 10.49 283 ASN A N 1
ATOM 2172 C CA . ASN A 1 283 ? 31.964 32.242 38.401 1.00 11.22 283 ASN A CA 1
ATOM 2173 C C . ASN A 1 283 ? 30.487 31.892 38.591 1.00 11.36 283 ASN A C 1
ATOM 2174 O O . ASN A 1 283 ? 30.093 31.437 39.681 1.00 11.34 283 ASN A O 1
ATOM 2179 N N . GLU A 1 284 ? 29.683 32.140 37.546 1.00 10.51 284 GLU A N 1
ATOM 2180 C CA . GLU A 1 284 ? 28.251 31.787 37.580 1.00 11.22 284 GLU A CA 1
ATOM 2181 C C . GLU A 1 284 ? 28.017 30.265 37.548 1.00 10.99 284 GLU A C 1
ATOM 2182 O O . GLU A 1 284 ? 28.745 29.514 36.880 1.00 11.39 284 GLU A O 1
ATOM 2188 N N . LEU A 1 285 ? 26.981 29.809 38.246 1.00 10.68 285 LEU A N 1
ATOM 2189 C CA . LEU A 1 285 ? 26.502 28.439 38.077 1.00 10.75 285 LEU A CA 1
ATOM 2190 C C . LEU A 1 285 ? 25.874 28.404 36.676 1.00 10.50 285 LEU A C 1
ATOM 2191 O O . LEU A 1 285 ? 25.266 29.380 36.283 1.00 11.49 285 LEU A O 1
ATOM 2196 N N . VAL A 1 286 ? 26.026 27.313 35.929 1.00 10.64 286 VAL A N 1
ATOM 2197 C CA . VAL A 1 286 ? 25.482 27.253 34.561 1.00 11.34 286 VAL A CA 1
ATOM 2198 C C . VAL A 1 286 ? 24.442 26.134 34.434 1.00 11.78 286 VAL A C 1
ATOM 2199 O O . VAL A 1 286 ? 24.743 24.991 34.695 1.00 12.00 286 VAL A O 1
ATOM 2203 N N . VAL A 1 287 ? 23.217 26.475 34.035 1.00 12.25 287 VAL A N 1
ATOM 2204 C CA . VAL A 1 287 ? 22.152 25.468 33.926 1.00 12.44 287 VAL A CA 1
ATOM 2205 C C . VAL A 1 287 ? 21.822 25.274 32.452 1.00 12.54 287 VAL A C 1
ATOM 2206 O O . VAL A 1 287 ? 21.709 26.259 31.698 1.00 12.71 287 VAL A O 1
ATOM 2210 N N . TRP A 1 288 ? 21.664 24.030 32.034 1.00 12.30 288 TRP A N 1
ATOM 2211 C CA . TRP A 1 288 ? 21.218 23.773 30.663 1.00 13.22 288 TRP A CA 1
ATOM 2212 C C . TRP A 1 288 ? 19.713 24.041 30.527 1.00 13.18 288 TRP A C 1
ATOM 2213 O O . TRP A 1 288 ? 18.897 23.400 31.185 1.00 13.16 288 TRP A O 1
ATOM 2224 N N . GLU A 1 289 ? 19.346 24.968 29.658 1.00 13.64 289 GLU A N 1
ATOM 2225 C CA . GLU A 1 289 ? 17.922 25.345 29.505 1.00 14.66 289 GLU A CA 1
ATOM 2226 C C . GLU A 1 289 ? 17.017 24.170 29.163 1.00 14.59 289 GLU A C 1
ATOM 2227 O O . GLU A 1 289 ? 15.956 23.996 29.770 1.00 14.09 289 GLU A O 1
ATOM 2233 N N . GLU A 1 290 ? 17.434 23.369 28.196 1.00 14.07 290 GLU A N 1
ATOM 2234 C CA . GLU A 1 290 ? 16.649 22.198 27.787 1.00 15.38 290 GLU A CA 1
ATOM 2235 C C . GLU A 1 290 ? 16.517 21.084 28.829 1.00 15.63 290 GLU A C 1
ATOM 2236 O O . GLU A 1 290 ? 15.626 20.228 28.701 1.00 15.77 290 GLU A O 1
ATOM 2242 N N . SER A 1 291 ? 17.391 21.085 29.834 1.00 13.97 291 SER A N 1
ATOM 2243 C CA . SER A 1 291 ? 17.336 20.102 30.906 1.00 14.61 291 SER A CA 1
ATOM 2244 C C . SER A 1 291 ? 16.204 20.408 31.887 1.00 15.20 291 SER A C 1
ATOM 2245 O O . SER A 1 291 ? 15.781 19.521 32.618 1.00 17.17 291 SER A O 1
ATOM 2248 N N . ILE A 1 292 ? 15.743 21.651 31.916 1.00 15.86 292 ILE A N 1
ATOM 2249 C CA . ILE A 1 292 ? 14.751 22.096 32.912 1.00 15.42 292 ILE A CA 1
ATOM 2250 C C . ILE A 1 292 ? 13.385 21.512 32.567 1.00 16.91 292 ILE A C 1
ATOM 2251 O O . ILE A 1 292 ? 12.899 21.663 31.440 1.00 15.92 292 ILE A O 1
ATOM 2256 N N . ASN A 1 293 ? 12.770 20.855 33.544 1.00 16.72 293 ASN A N 1
ATOM 2257 C CA . ASN A 1 293 ? 11.476 20.222 33.319 1.00 17.81 293 ASN A CA 1
ATOM 2258 C C . ASN A 1 293 ? 10.724 20.132 34.643 1.00 18.06 293 ASN A C 1
ATOM 2259 O O . ASN A 1 293 ? 11.354 20.152 35.719 1.00 17.25 293 ASN A O 1
ATOM 2264 N N . VAL A 1 294 ? 9.390 20.061 34.573 1.00 19.13 294 VAL A N 1
ATOM 2265 C CA . VAL A 1 294 ? 8.556 19.861 35.765 1.00 20.62 294 VAL A CA 1
ATOM 2266 C C . VAL A 1 294 ? 7.541 18.794 35.396 1.00 21.36 294 VAL A C 1
ATOM 2267 O O . VAL A 1 294 ? 6.840 18.949 34.401 1.00 21.14 294 VAL A O 1
ATOM 2271 N N . LEU A 1 295 ? 7.496 17.718 36.171 1.00 22.40 295 LEU A N 1
ATOM 2272 C CA . LEU A 1 295 ? 6.481 16.685 36.023 1.00 23.69 295 LEU A CA 1
ATOM 2273 C C . LEU A 1 295 ? 5.870 16.480 37.385 1.00 24.81 295 LEU A C 1
ATOM 2274 O O . LEU A 1 295 ? 6.555 16.054 38.303 1.00 24.44 295 LEU A O 1
ATOM 2279 N N . GLU A 1 296 ? 4.598 16.830 37.532 1.00 26.09 296 GLU A N 1
ATOM 2280 C CA . GLU A 1 296 ? 3.865 16.500 38.762 1.00 27.60 296 GLU A CA 1
ATOM 2281 C C . GLU A 1 296 ? 4.594 16.922 40.027 1.00 26.45 296 GLU A C 1
ATOM 2282 O O . GLU A 1 296 ? 4.952 16.060 40.826 1.00 27.98 296 GLU A O 1
ATOM 2288 N N . ASN A 1 297 ? 4.837 18.213 40.193 1.00 25.16 297 ASN A N 1
ATOM 2289 C CA . ASN A 1 297 ? 5.446 18.740 41.411 1.00 24.58 297 ASN A CA 1
ATOM 2290 C C . ASN A 1 297 ? 6.895 18.300 41.637 1.00 22.82 297 ASN A C 1
ATOM 2291 O O . ASN A 1 297 ? 7.369 18.336 42.761 1.00 21.64 297 ASN A O 1
ATOM 2296 N N . GLU A 1 298 ? 7.581 17.886 40.571 1.00 20.86 298 GLU A N 1
ATOM 2297 C CA . GLU A 1 298 ? 9.002 17.571 40.676 1.00 19.52 298 GLU A CA 1
ATOM 2298 C C . GLU A 1 298 ? 9.776 18.280 39.570 1.00 19.22 298 GLU A C 1
ATOM 2299 O O . GLU A 1 298 ? 9.411 18.179 38.397 1.00 18.93 298 GLU A O 1
ATOM 2305 N N . ILE A 1 299 ? 10.855 18.966 39.955 1.00 18.08 299 ILE A N 1
ATOM 2306 C CA . ILE A 1 299 ? 11.669 19.769 39.037 1.00 17.29 299 ILE A CA 1
ATOM 2307 C C . ILE A 1 299 ? 12.907 18.978 38.683 1.00 16.42 299 ILE A C 1
ATOM 2308 O O . ILE A 1 299 ? 13.554 18.406 39.578 1.00 15.34 299 ILE A O 1
ATOM 2313 N N . PHE A 1 300 ? 13.238 18.979 37.400 1.00 15.22 300 PHE A N 1
ATOM 2314 C CA . PHE A 1 300 ? 14.463 18.337 36.916 1.00 15.11 300 PHE A CA 1
ATOM 2315 C C . PHE A 1 300 ? 15.346 19.357 36.236 1.00 13.70 300 PHE A C 1
ATOM 2316 O O . PHE A 1 300 ? 14.847 20.279 35.584 1.00 12.78 300 PHE A O 1
ATOM 2324 N N . LEU A 1 301 ? 16.668 19.182 36.380 1.00 13.73 301 LEU A N 1
ATOM 2325 C CA . LEU A 1 301 ? 17.609 19.978 35.597 1.00 13.10 301 LEU A CA 1
ATOM 2326 C C . LEU A 1 301 ? 19.017 19.389 35.729 1.00 12.88 301 LEU A C 1
ATOM 2327 O O . LEU A 1 301 ? 19.297 18.583 36.629 1.00 13.37 301 LEU A O 1
ATOM 2332 N N . MET A 1 302 ? 19.886 19.810 34.831 1.00 12.73 302 MET A N 1
ATOM 2333 C CA . MET A 1 302 ? 21.302 19.512 34.954 1.00 13.01 302 MET A CA 1
ATOM 2334 C C . MET A 1 302 ? 22.053 20.835 34.920 1.00 12.26 302 MET A C 1
ATOM 2335 O O . MET A 1 302 ? 21.650 21.759 34.191 1.00 11.21 302 MET A O 1
ATOM 2340 N N . GLN A 1 303 ? 23.154 20.918 35.680 1.00 11.15 303 GLN A N 1
ATOM 2341 C CA . GLN A 1 303 ? 23.905 22.153 35.792 1.00 10.96 303 GLN A CA 1
ATOM 2342 C C . GLN A 1 303 ? 25.411 21.856 35.912 1.00 10.84 303 GLN A C 1
ATOM 2343 O O . GLN A 1 303 ? 25.792 20.745 36.249 1.00 11.38 303 GLN A O 1
ATOM 2349 N N . ALA A 1 304 ? 26.229 22.868 35.676 1.00 11.27 304 ALA A N 1
ATOM 2350 C CA . ALA A 1 304 ? 27.691 22.706 35.666 1.00 11.59 304 ALA A CA 1
ATOM 2351 C C . ALA A 1 304 ? 28.349 23.806 36.514 1.00 12.30 304 ALA A C 1
ATOM 2352 O O . ALA A 1 304 ? 27.873 24.953 36.537 1.00 12.57 304 ALA A O 1
ATOM 2354 N N . VAL A 1 305 ? 29.454 23.460 37.178 1.00 11.61 305 VAL A N 1
ATOM 2355 C CA . VAL A 1 305 ? 30.081 24.335 38.156 1.00 11.40 305 VAL A CA 1
ATOM 2356 C C . VAL A 1 305 ? 31.541 24.452 37.746 1.00 11.90 305 VAL A C 1
ATOM 2357 O O . VAL A 1 305 ? 32.228 23.411 37.596 1.00 10.58 305 VAL A O 1
ATOM 2361 N N . HIS A 1 306 ? 32.006 25.676 37.522 1.00 11.12 306 HIS A N 1
ATOM 2362 C CA . HIS A 1 306 ? 33.439 25.844 37.292 1.00 11.67 306 HIS A CA 1
ATOM 2363 C C . HIS A 1 306 ? 34.071 25.908 38.676 1.00 11.03 306 HIS A C 1
ATOM 2364 O O . HIS A 1 306 ? 34.050 26.937 39.331 1.00 11.84 306 HIS A O 1
ATOM 2371 N N . GLN A 1 307 ? 34.627 24.793 39.109 1.00 10.90 307 GLN A N 1
ATOM 2372 C CA . GLN A 1 307 ? 35.005 24.630 40.487 1.00 11.45 307 GLN A CA 1
ATOM 2373 C C . GLN A 1 307 ? 36.098 25.618 40.895 1.00 12.41 307 GLN A C 1
ATOM 2374 O O . GLN A 1 307 ? 36.100 26.055 42.017 1.00 12.86 307 GLN A O 1
ATOM 2380 N N . GLU A 1 308 ? 37.001 25.992 39.986 1.00 10.73 308 GLU A N 1
ATOM 2381 C CA . GLU A 1 308 ? 38.086 26.900 40.383 1.00 10.65 308 GLU A CA 1
ATOM 2382 C C . GLU A 1 308 ? 37.584 28.301 40.754 1.00 10.91 308 GLU A C 1
ATOM 2383 O O . GLU A 1 308 ? 38.225 29.013 41.523 1.00 11.60 308 GLU A O 1
ATOM 2389 N N . SER A 1 309 ? 36.452 28.705 40.197 1.00 10.41 309 SER A N 1
ATOM 2390 C CA . SER A 1 309 ? 36.038 30.114 40.339 1.00 11.08 309 SER A CA 1
ATOM 2391 C C . SER A 1 309 ? 34.689 30.402 41.005 1.00 10.44 309 SER A C 1
ATOM 2392 O O . SER A 1 309 ? 34.410 31.564 41.404 1.00 9.79 309 SER A O 1
ATOM 2395 N N . ILE A 1 310 ? 33.840 29.390 41.140 1.00 10.28 310 ILE A N 1
ATOM 2396 C CA . ILE A 1 310 ? 32.475 29.696 41.612 1.00 10.36 310 ILE A CA 1
ATOM 2397 C C . ILE A 1 310 ? 32.440 30.373 42.995 1.00 10.92 310 ILE A C 1
ATOM 2398 O O . ILE A 1 310 ? 31.564 31.201 43.240 1.00 10.88 310 ILE A O 1
ATOM 2403 N N . VAL A 1 311 ? 33.376 30.040 43.896 1.00 10.70 311 VAL A N 1
ATOM 2404 C CA . VAL A 1 311 ? 33.317 30.608 45.268 1.00 10.65 311 VAL A CA 1
ATOM 2405 C C . VAL A 1 311 ? 34.041 31.971 45.395 1.00 10.32 311 VAL A C 1
ATOM 2406 O O . VAL A 1 311 ? 34.028 32.606 46.461 1.00 10.35 311 VAL A O 1
ATOM 2410 N N . ILE A 1 312 ? 34.678 32.422 44.320 1.00 9.90 312 ILE A N 1
ATOM 2411 C CA . ILE A 1 312 ? 35.424 33.674 44.406 1.00 10.42 312 ILE A CA 1
ATOM 2412 C C . ILE A 1 312 ? 34.546 34.903 44.792 1.00 10.88 312 ILE A C 1
ATOM 2413 O O . ILE A 1 312 ? 34.902 35.621 45.714 1.00 11.30 312 ILE A O 1
ATOM 2418 N N . PRO A 1 313 ? 33.435 35.167 44.108 1.00 12.19 313 PRO A N 1
ATOM 2419 C CA . PRO A 1 313 ? 32.625 36.335 44.509 1.00 12.57 313 PRO A CA 1
ATOM 2420 C C . PRO A 1 313 ? 32.038 36.140 45.913 1.00 12.12 313 PRO A C 1
ATOM 2421 O O . PRO A 1 313 ? 31.775 37.130 46.572 1.00 12.38 313 PRO A O 1
ATOM 2425 N N . GLU A 1 314 ? 31.833 34.889 46.334 1.00 11.44 314 GLU A N 1
ATOM 2426 C CA . GLU A 1 314 ? 31.343 34.596 47.684 1.00 11.16 314 GLU A CA 1
ATOM 2427 C C . GLU A 1 314 ? 32.325 35.104 48.717 1.00 11.51 314 GLU A C 1
ATOM 2428 O O . GLU A 1 314 ? 31.926 35.640 49.740 1.00 10.19 314 GLU A O 1
ATOM 2434 N N . ASN A 1 315 ? 33.624 34.906 48.466 1.00 11.00 315 ASN A N 1
ATOM 2435 C CA . ASN A 1 315 ? 34.651 35.464 49.357 1.00 11.08 315 ASN A CA 1
ATOM 2436 C C . ASN A 1 315 ? 34.539 36.980 49.495 1.00 12.01 315 ASN A C 1
ATOM 2437 O O . ASN A 1 315 ? 34.682 37.505 50.595 1.00 11.78 315 ASN A O 1
ATOM 2442 N N . ILE A 1 316 ? 34.254 37.678 48.394 1.00 11.20 316 ILE A N 1
ATOM 2443 C CA . ILE A 1 316 ? 34.188 39.139 48.463 1.00 11.45 316 ILE A CA 1
ATOM 2444 C C . ILE A 1 316 ? 33.022 39.586 49.364 1.00 11.61 316 ILE A C 1
ATOM 2445 O O . ILE A 1 316 ? 33.198 40.441 50.234 1.00 11.69 316 ILE A O 1
ATOM 2450 N N . ASP A 1 317 ? 31.848 39.008 49.121 1.00 11.88 317 ASP A N 1
ATOM 2451 C CA . ASP A 1 317 ? 30.658 39.317 49.922 1.00 12.58 317 ASP A CA 1
ATOM 2452 C C . ASP A 1 317 ? 30.854 38.924 51.377 1.00 13.17 317 ASP A C 1
ATOM 2453 O O . ASP A 1 317 ? 30.366 39.618 52.282 1.00 13.11 317 ASP A O 1
ATOM 2458 N N . CYS A 1 318 ? 31.534 37.794 51.594 1.00 12.55 318 CYS A N 1
ATOM 2459 C CA . CYS A 1 318 ? 31.829 37.335 52.949 1.00 12.99 318 CYS A CA 1
ATOM 2460 C C . CYS A 1 318 ? 32.706 38.353 53.712 1.00 13.26 318 CYS A C 1
ATOM 2461 O O . CYS A 1 318 ? 32.460 38.622 54.890 1.00 12.92 318 CYS A O 1
ATOM 2464 N N . ILE A 1 319 ? 33.704 38.915 53.040 1.00 11.95 319 ILE A N 1
ATOM 2465 C CA . ILE A 1 319 ? 34.498 40.012 53.632 1.00 12.79 319 ILE A CA 1
ATOM 2466 C C . ILE A 1 319 ? 33.586 41.178 54.063 1.00 13.57 319 ILE A C 1
ATOM 2467 O O . ILE A 1 319 ? 33.715 41.729 55.163 1.00 13.71 319 ILE A O 1
ATOM 2472 N N . ARG A 1 320 ? 32.683 41.567 53.177 1.00 14.09 320 ARG A N 1
ATOM 2473 C CA . ARG A 1 320 ? 31.807 42.707 53.477 1.00 14.29 320 ARG A CA 1
ATOM 2474 C C . ARG A 1 320 ? 30.890 42.381 54.650 1.00 14.38 320 ARG A C 1
ATOM 2475 O O . ARG A 1 320 ? 30.613 43.264 55.463 1.00 14.52 320 ARG A O 1
ATOM 2483 N N . ALA A 1 321 ? 30.419 41.135 54.736 1.00 14.07 321 ALA A N 1
ATOM 2484 C CA . ALA A 1 321 ? 29.545 40.735 55.841 1.00 14.01 321 ALA A CA 1
ATOM 2485 C C . ALA A 1 321 ? 30.301 40.801 57.164 1.00 14.34 321 ALA A C 1
ATOM 2486 O O . ALA A 1 321 ? 29.861 41.469 58.135 1.00 14.18 321 ALA A O 1
ATOM 2488 N N . MET A 1 322 ? 31.454 40.137 57.195 1.00 13.46 322 MET A N 1
ATOM 2489 C CA . MET A 1 322 ? 32.208 39.998 58.432 1.00 13.90 322 MET A CA 1
ATOM 2490 C C . MET A 1 322 ? 32.763 41.335 58.952 1.00 13.83 322 MET A C 1
ATOM 2491 O O . MET A 1 322 ? 32.890 41.509 60.161 1.00 13.71 322 MET A O 1
ATOM 2496 N N . LEU A 1 323 ? 33.104 42.241 58.038 1.00 13.37 323 LEU A N 1
ATOM 2497 C CA . LEU A 1 323 ? 33.663 43.543 58.397 1.00 13.86 323 LEU A CA 1
ATOM 2498 C C . LEU A 1 323 ? 32.570 44.589 58.516 1.00 13.99 323 LEU A C 1
ATOM 2499 O O . LEU A 1 323 ? 32.874 45.754 58.713 1.00 13.59 323 LEU A O 1
ATOM 2504 N N . GLN A 1 324 ? 31.316 44.170 58.359 1.00 14.63 324 GLN A N 1
ATOM 2505 C CA . GLN A 1 324 ? 30.162 45.059 58.499 1.00 16.09 324 GLN A CA 1
ATOM 2506 C C . GLN A 1 324 ? 30.254 46.237 57.524 1.00 16.83 324 GLN A C 1
ATOM 2507 O O . GLN A 1 324 ? 29.961 47.400 57.874 1.00 16.92 324 GLN A O 1
ATOM 2513 N N . MET A 1 325 ? 30.636 45.933 56.284 1.00 16.21 325 MET A N 1
ATOM 2514 C CA . MET A 1 325 ? 30.829 46.971 55.281 1.00 16.42 325 MET A CA 1
ATOM 2515 C C . MET A 1 325 ? 29.568 47.330 54.530 1.00 16.77 325 MET A C 1
ATOM 2516 O O . MET A 1 325 ? 29.415 48.462 54.053 1.00 17.76 325 MET A O 1
ATOM 2521 N N . GLU A 1 326 ? 28.684 46.359 54.416 1.00 16.05 326 GLU A N 1
ATOM 2522 C CA . GLU A 1 326 ? 27.445 46.519 53.694 1.00 17.21 326 GLU A CA 1
ATOM 2523 C C . GLU A 1 326 ? 26.373 45.755 54.430 1.00 17.28 326 GLU A C 1
ATOM 2524 O O . GLU A 1 326 ? 26.518 44.573 54.683 1.00 16.75 326 GLU A O 1
ATOM 2530 N N . GLU A 1 327 ? 25.296 46.442 54.790 1.00 18.54 327 GLU A N 1
ATOM 2531 C CA . GLU A 1 327 ? 24.199 45.816 55.528 1.00 19.29 327 GLU A CA 1
ATOM 2532 C C . GLU A 1 327 ? 23.382 44.864 54.638 1.00 19.38 327 GLU A C 1
ATOM 2533 O O . GLU A 1 327 ? 22.893 43.826 55.141 1.00 19.65 327 GLU A O 1
ATOM 2539 N N . ASP A 1 328 ? 23.245 45.207 53.338 1.00 18.05 328 ASP A N 1
ATOM 2540 C CA . ASP A 1 328 ? 22.323 44.556 52.385 1.00 18.11 328 ASP A CA 1
ATOM 2541 C C . ASP A 1 328 ? 23.079 43.510 51.564 1.00 17.68 328 ASP A C 1
ATOM 2542 O O . ASP A 1 328 ? 24.010 43.864 50.798 1.00 16.52 328 ASP A O 1
ATOM 2547 N N . ASN A 1 329 ? 22.701 42.242 51.734 1.00 15.86 329 ASN A N 1
ATOM 2548 C CA . ASN A 1 329 ? 23.368 41.152 50.994 1.00 15.52 329 ASN A CA 1
ATOM 2549 C C . ASN A 1 329 ? 23.310 41.309 49.473 1.00 15.64 329 ASN A C 1
ATOM 2550 O O . ASN A 1 329 ? 24.318 41.098 48.791 1.00 14.56 329 ASN A O 1
ATOM 2555 N N . PHE A 1 330 ? 22.152 41.709 48.942 1.00 15.47 330 PHE A N 1
ATOM 2556 C CA . PHE A 1 330 ? 22.041 41.900 47.501 1.00 16.30 330 PHE A CA 1
ATOM 2557 C C . PHE A 1 330 ? 22.834 43.090 46.986 1.00 16.03 330 PHE A C 1
ATOM 2558 O O . PHE A 1 330 ? 23.282 43.091 45.842 1.00 15.07 330 PHE A O 1
ATOM 2566 N N . LYS A 1 331 ? 22.987 44.116 47.820 1.00 16.14 331 LYS A N 1
ATOM 2567 C CA . LYS A 1 331 ? 23.805 45.251 47.430 1.00 15.35 331 LYS A CA 1
ATOM 2568 C C . LYS A 1 331 ? 25.269 44.802 47.313 1.00 15.01 331 LYS A C 1
ATOM 2569 O O . LYS A 1 331 ? 25.945 45.142 46.342 1.00 14.86 331 LYS A O 1
ATOM 2575 N N . SER A 1 332 ? 25.739 44.018 48.284 1.00 13.25 332 SER A N 1
ATOM 2576 C CA . SER A 1 332 ? 27.109 43.479 48.179 1.00 13.34 332 SER A CA 1
ATOM 2577 C C . SER A 1 332 ? 27.230 42.605 46.926 1.00 13.19 332 SER A C 1
ATOM 2578 O O . SER A 1 332 ? 28.177 42.784 46.145 1.00 13.58 332 SER A O 1
ATOM 2581 N N . ILE A 1 333 ? 26.253 41.714 46.693 1.00 13.12 333 ILE A N 1
ATOM 2582 C CA . ILE A 1 333 ? 26.314 40.798 45.527 1.00 13.06 333 ILE A CA 1
ATOM 2583 C C . ILE A 1 333 ? 26.464 41.590 44.225 1.00 14.01 333 ILE A C 1
ATOM 2584 O O . ILE A 1 333 ? 27.328 41.302 43.374 1.00 13.49 333 ILE A O 1
ATOM 2589 N N . GLU A 1 334 ? 25.638 42.620 44.100 1.00 13.77 334 GLU A N 1
ATOM 2590 C CA . GLU A 1 334 ? 25.658 43.438 42.898 1.00 15.17 334 GLU A CA 1
ATOM 2591 C C . GLU A 1 334 ? 26.950 44.218 42.774 1.00 14.78 334 GLU A C 1
ATOM 2592 O O . GLU A 1 334 ? 27.495 44.314 41.676 1.00 15.34 334 GLU A O 1
ATOM 2598 N N . LYS A 1 335 ? 27.435 44.774 43.881 1.00 14.74 335 LYS A N 1
ATOM 2599 C CA . LYS A 1 335 ? 28.711 45.487 43.875 1.00 15.17 335 LYS A CA 1
ATOM 2600 C C . LYS A 1 335 ? 29.844 44.565 43.395 1.00 14.31 335 LYS A C 1
ATOM 2601 O O . LYS A 1 335 ? 30.611 44.920 42.507 1.00 13.86 335 LYS A O 1
ATOM 2607 N N . THR A 1 336 ? 29.958 43.392 44.017 1.00 13.71 336 THR A N 1
ATOM 2608 C CA . THR A 1 336 ? 30.977 42.389 43.643 1.00 12.87 336 THR A CA 1
ATOM 2609 C C . THR A 1 336 ? 30.876 42.014 42.163 1.00 13.06 336 THR A C 1
ATOM 2610 O O . THR A 1 336 ? 31.887 41.998 41.442 1.00 12.94 336 THR A O 1
ATOM 2614 N N . ASN A 1 337 ? 29.654 41.665 41.733 1.00 12.34 337 ASN A N 1
ATOM 2615 C CA . ASN A 1 337 ? 29.386 41.242 40.356 1.00 13.05 337 ASN A CA 1
ATOM 2616 C C . ASN A 1 337 ? 29.802 42.279 39.335 1.00 13.46 337 ASN A C 1
ATOM 2617 O O . ASN A 1 337 ? 30.473 41.958 38.362 1.00 12.34 337 ASN A O 1
ATOM 2622 N N . LYS A 1 338 ? 29.418 43.535 39.582 1.00 13.51 338 LYS A N 1
ATOM 2623 C CA . LYS A 1 338 ? 29.797 44.634 38.694 1.00 15.01 338 LYS A CA 1
ATOM 2624 C C . LYS A 1 338 ? 31.327 44.815 38.638 1.00 14.44 338 LYS A C 1
ATOM 2625 O O . LYS A 1 338 ? 31.895 44.968 37.557 1.00 15.62 338 LYS A O 1
ATOM 2631 N N . ALA A 1 339 ? 31.980 44.795 39.793 1.00 14.50 339 ALA A N 1
ATOM 2632 C CA . ALA A 1 339 ? 33.450 44.904 39.837 1.00 14.54 339 ALA A CA 1
ATOM 2633 C C . ALA A 1 339 ? 34.156 43.746 39.107 1.00 14.64 339 ALA A C 1
ATOM 2634 O O . ALA A 1 339 ? 35.177 43.959 38.421 1.00 15.31 339 ALA A O 1
ATOM 2636 N N . MET A 1 340 ? 33.618 42.531 39.223 1.00 14.07 340 MET A N 1
ATOM 2637 C CA . MET A 1 340 ? 34.257 41.373 38.576 1.00 14.36 340 MET A CA 1
ATOM 2638 C C . MET A 1 340 ? 33.817 41.165 37.117 1.00 14.99 340 MET A C 1
ATOM 2639 O O . MET A 1 340 ? 34.392 40.321 36.409 1.00 14.31 340 MET A O 1
ATOM 2644 N N . GLY A 1 341 ? 32.762 41.863 36.688 1.00 15.02 341 GLY A N 1
ATOM 2645 C CA . GLY A 1 341 ? 32.285 41.737 35.315 1.00 15.75 341 GLY A CA 1
ATOM 2646 C C . GLY A 1 341 ? 31.445 40.483 35.082 1.00 16.55 341 GLY A C 1
ATOM 2647 O O . GLY A 1 341 ? 31.425 39.924 33.974 1.00 16.20 341 GLY A O 1
ATOM 2648 N N . ILE A 1 342 ? 30.744 40.034 36.124 1.00 15.67 342 ILE A N 1
ATOM 2649 C CA . ILE A 1 342 ? 29.930 38.821 36.043 1.00 15.44 342 ILE A CA 1
ATOM 2650 C C . ILE A 1 342 ? 28.472 39.085 36.341 1.00 16.77 342 ILE A C 1
ATOM 2651 O O . ILE A 1 342 ? 28.083 40.200 36.741 1.00 16.28 342 ILE A O 1
ATOM 2656 N N . GLN A 1 343 ? 27.682 38.040 36.145 1.00 16.62 343 GLN A N 1
ATOM 2657 C CA . GLN A 1 343 ? 26.261 38.080 36.420 1.00 19.03 343 GLN A CA 1
ATOM 2658 C C . GLN A 1 343 ? 25.889 37.196 37.628 1.00 18.25 343 GLN A C 1
ATOM 2659 O O . GLN A 1 343 ? 24.707 37.269 38.034 1.00 18.72 343 GLN A O 1
ATOM 2665 N N . PRO B 1 2 ? 21.828 -29.480 18.167 1.00 27.36 2 PRO B N 1
ATOM 2666 C CA . PRO B 1 2 ? 21.980 -28.083 18.704 1.00 27.07 2 PRO B CA 1
ATOM 2667 C C . PRO B 1 2 ? 21.265 -27.016 17.862 1.00 26.49 2 PRO B C 1
ATOM 2668 O O . PRO B 1 2 ? 21.065 -27.194 16.662 1.00 27.26 2 PRO B O 1
ATOM 2672 N N . ALA B 1 3 ? 20.865 -25.920 18.499 1.00 25.71 3 ALA B N 1
ATOM 2673 C CA . ALA B 1 3 ? 20.335 -24.769 17.784 1.00 24.59 3 ALA B CA 1
ATOM 2674 C C . ALA B 1 3 ? 21.459 -24.218 16.897 1.00 23.41 3 ALA B C 1
ATOM 2675 O O . ALA B 1 3 ? 22.611 -24.186 17.307 1.00 23.17 3 ALA B O 1
ATOM 2677 N N . LYS B 1 4 ? 21.119 -23.861 15.665 1.00 23.16 4 LYS B N 1
ATOM 2678 C CA . LYS B 1 4 ? 22.091 -23.365 14.690 1.00 22.73 4 LYS B CA 1
ATOM 2679 C C . LYS B 1 4 ? 22.035 -21.840 14.664 1.00 20.98 4 LYS B C 1
ATOM 2680 O O . LYS B 1 4 ? 21.112 -21.242 14.106 1.00 21.72 4 LYS B O 1
ATOM 2686 N N . VAL B 1 5 ? 23.032 -21.224 15.284 1.00 20.16 5 VAL B N 1
ATOM 2687 C CA . VAL B 1 5 ? 23.018 -19.773 15.502 1.00 17.77 5 VAL B CA 1
ATOM 2688 C C . VAL B 1 5 ? 23.955 -19.087 14.508 1.00 17.22 5 VAL B C 1
ATOM 2689 O O . VAL B 1 5 ? 25.106 -19.461 14.419 1.00 16.77 5 VAL B O 1
ATOM 2693 N N . LEU B 1 6 ? 23.446 -18.109 13.760 1.00 17.06 6 LEU B N 1
ATOM 2694 C CA . LEU B 1 6 ? 24.293 -17.278 12.886 1.00 17.60 6 LEU B CA 1
ATOM 2695 C C . LEU B 1 6 ? 24.559 -15.956 13.606 1.00 17.32 6 LEU B C 1
ATOM 2696 O O . LEU B 1 6 ? 23.609 -15.329 14.126 1.00 17.42 6 LEU B O 1
ATOM 2701 N N . ILE B 1 7 ? 25.826 -15.540 13.641 1.00 16.83 7 ILE B N 1
ATOM 2702 C CA . ILE B 1 7 ? 26.163 -14.214 14.201 1.00 16.12 7 ILE B CA 1
ATOM 2703 C C . ILE B 1 7 ? 26.338 -13.246 13.043 1.00 16.03 7 ILE B C 1
ATOM 2704 O O . ILE B 1 7 ? 27.357 -13.291 12.341 1.00 15.57 7 ILE B O 1
ATOM 2709 N N . ASN B 1 8 ? 25.347 -12.392 12.819 1.00 16.21 8 ASN B N 1
ATOM 2710 C CA . ASN B 1 8 ? 25.482 -11.394 11.780 1.00 17.00 8 ASN B CA 1
ATOM 2711 C C . ASN B 1 8 ? 26.015 -10.086 12.365 1.00 17.06 8 ASN B C 1
ATOM 2712 O O . ASN B 1 8 ? 25.246 -9.258 12.878 1.00 16.87 8 ASN B O 1
ATOM 2717 N N . GLY B 1 9 ? 27.336 -9.933 12.298 1.00 16.44 9 GLY B N 1
ATOM 2718 C CA . GLY B 1 9 ? 28.023 -8.765 12.829 1.00 17.06 9 GLY B CA 1
ATOM 2719 C C . GLY B 1 9 ? 28.953 -9.132 13.970 1.00 16.39 9 GLY B C 1
ATOM 2720 O O . GLY B 1 9 ? 28.566 -9.054 15.137 1.00 16.61 9 GLY B O 1
ATOM 2721 N N . TYR B 1 10 ? 30.155 -9.580 13.622 1.00 15.94 10 TYR B N 1
ATOM 2722 C CA . TYR B 1 10 ? 31.150 -10.067 14.577 1.00 16.49 10 TYR B CA 1
ATOM 2723 C C . TYR B 1 10 ? 31.899 -8.862 15.180 1.00 16.29 10 TYR B C 1
ATOM 2724 O O . TYR B 1 10 ? 33.088 -8.694 14.941 1.00 16.83 10 TYR B O 1
ATOM 2733 N N . GLY B 1 11 ? 31.179 -8.035 15.933 1.00 15.67 11 GLY B N 1
ATOM 2734 C CA . GLY B 1 11 ? 31.742 -6.848 16.579 1.00 16.02 11 GLY B CA 1
ATOM 2735 C C . GLY B 1 11 ? 31.862 -7.012 18.093 1.00 15.44 11 GLY B C 1
ATOM 2736 O O . GLY B 1 11 ? 31.942 -8.133 18.594 1.00 15.69 11 GLY B O 1
ATOM 2737 N N . SER B 1 12 ? 31.859 -5.912 18.842 1.00 15.16 12 SER B N 1
ATOM 2738 C CA . SER B 1 12 ? 31.996 -6.036 20.310 1.00 14.69 12 SER B CA 1
ATOM 2739 C C . SER B 1 12 ? 31.023 -7.055 20.940 1.00 14.43 12 SER B C 1
ATOM 2740 O O . SER B 1 12 ? 31.438 -7.938 21.708 1.00 15.14 12 SER B O 1
ATOM 2743 N N . ILE B 1 13 ? 29.735 -6.909 20.649 1.00 14.05 13 ILE B N 1
ATOM 2744 C CA . ILE B 1 13 ? 28.744 -7.881 21.108 1.00 13.99 13 ILE B CA 1
ATOM 2745 C C . ILE B 1 13 ? 28.875 -9.234 20.375 1.00 14.44 13 ILE B C 1
ATOM 2746 O O . ILE B 1 13 ? 28.975 -10.289 21.020 1.00 14.31 13 ILE B O 1
ATOM 2751 N N . GLY B 1 14 ? 28.905 -9.174 19.045 1.00 14.78 14 GLY B N 1
ATOM 2752 C CA . GLY B 1 14 ? 28.896 -10.359 18.173 1.00 16.27 14 GLY B CA 1
ATOM 2753 C C . GLY B 1 14 ? 29.989 -11.376 18.467 1.00 17.12 14 GLY B C 1
ATOM 2754 O O . GLY B 1 14 ? 29.730 -12.588 18.511 1.00 17.21 14 GLY B O 1
ATOM 2755 N N . LYS B 1 15 ? 31.213 -10.900 18.677 1.00 16.56 15 LYS B N 1
ATOM 2756 C CA . LYS B 1 15 ? 32.305 -11.817 18.966 1.00 16.99 15 LYS B CA 1
ATOM 2757 C C . LYS B 1 15 ? 32.141 -12.507 20.319 1.00 16.66 15 LYS B C 1
ATOM 2758 O O . LYS B 1 15 ? 32.587 -13.644 20.515 1.00 16.44 15 LYS B O 1
ATOM 2764 N N . ARG B 1 16 ? 31.495 -11.809 21.253 1.00 16.12 16 ARG B N 1
ATOM 2765 C CA . ARG B 1 16 ? 31.237 -12.376 22.570 1.00 16.30 16 ARG B CA 1
ATOM 2766 C C . ARG B 1 16 ? 30.067 -13.358 22.568 1.00 16.01 16 ARG B C 1
ATOM 2767 O O . ARG B 1 16 ? 30.136 -14.412 23.220 1.00 16.14 16 ARG B O 1
ATOM 2775 N N . VAL B 1 17 ? 28.994 -13.011 21.865 1.00 16.68 17 VAL B N 1
ATOM 2776 C CA . VAL B 1 17 ? 27.861 -13.947 21.740 1.00 17.01 17 VAL B CA 1
ATOM 2777 C C . VAL B 1 17 ? 28.332 -15.216 21.010 1.00 18.16 17 VAL B C 1
ATOM 2778 O O . VAL B 1 17 ? 27.900 -16.309 21.347 1.00 18.07 17 VAL B O 1
ATOM 2782 N N . ALA B 1 18 ? 29.227 -15.069 20.030 1.00 18.52 18 ALA B N 1
ATOM 2783 C CA . ALA B 1 18 ? 29.733 -16.241 19.301 1.00 18.83 18 ALA B CA 1
ATOM 2784 C C . ALA B 1 18 ? 30.449 -17.194 20.272 1.00 18.76 18 ALA B C 1
ATOM 2785 O O . ALA B 1 18 ? 30.141 -18.395 20.313 1.00 18.62 18 ALA B O 1
ATOM 2787 N N . ASP B 1 19 ? 31.357 -16.664 21.096 1.00 18.81 19 ASP B N 1
ATOM 2788 C CA . ASP B 1 19 ? 32.015 -17.507 22.096 1.00 19.36 19 ASP B CA 1
ATOM 2789 C C . ASP B 1 19 ? 31.057 -18.093 23.153 1.00 19.26 19 ASP B C 1
ATOM 2790 O O . ASP B 1 19 ? 31.244 -19.239 23.565 1.00 19.55 19 ASP B O 1
ATOM 2795 N N . ALA B 1 20 ? 30.076 -17.302 23.600 1.00 18.83 20 ALA B N 1
ATOM 2796 C CA . ALA B 1 20 ? 29.102 -17.732 24.616 1.00 19.39 20 ALA B CA 1
ATOM 2797 C C . ALA B 1 20 ? 28.172 -18.831 24.068 1.00 19.74 20 ALA B C 1
ATOM 2798 O O . ALA B 1 20 ? 27.829 -19.759 24.795 1.00 19.98 20 ALA B O 1
ATOM 2800 N N . VAL B 1 21 ? 27.759 -18.705 22.809 1.00 18.97 21 VAL B N 1
ATOM 2801 C CA . VAL B 1 21 ? 27.008 -19.782 22.134 1.00 20.24 21 VAL B CA 1
ATOM 2802 C C . VAL B 1 21 ? 27.874 -21.067 22.092 1.00 20.59 21 VAL B C 1
ATOM 2803 O O . VAL B 1 21 ? 27.401 -22.169 22.438 1.00 21.25 21 VAL B O 1
ATOM 2807 N N . SER B 1 22 ? 29.133 -20.925 21.688 1.00 20.56 22 SER B N 1
ATOM 2808 C CA . SER B 1 22 ? 30.066 -22.052 21.609 1.00 21.12 22 SER B CA 1
ATOM 2809 C C . SER B 1 22 ? 30.269 -22.814 22.930 1.00 21.77 22 SER B C 1
ATOM 2810 O O . SER B 1 22 ? 30.477 -24.029 22.930 1.00 22.64 22 SER B O 1
ATOM 2813 N N . MET B 1 23 ? 30.209 -22.097 24.047 1.00 21.50 23 MET B N 1
ATOM 2814 C CA . MET B 1 23 ? 30.360 -22.664 25.380 1.00 22.15 23 MET B CA 1
ATOM 2815 C C . MET B 1 23 ? 29.162 -23.506 25.833 1.00 22.39 23 MET B C 1
ATOM 2816 O O . MET B 1 23 ? 29.312 -24.331 26.747 1.00 22.16 23 MET B O 1
ATOM 2821 N N . GLN B 1 24 ? 27.995 -23.287 25.220 1.00 22.60 24 GLN B N 1
ATOM 2822 C CA . GLN B 1 24 ? 26.781 -24.045 25.535 1.00 23.31 24 GLN B CA 1
ATOM 2823 C C . GLN B 1 24 ? 26.834 -25.449 24.912 1.00 24.61 24 GLN B C 1
ATOM 2824 O O . GLN B 1 24 ? 27.483 -25.666 23.894 1.00 24.78 24 GLN B O 1
ATOM 2830 N N . ASP B 1 25 ? 26.140 -26.403 25.524 1.00 25.35 25 ASP B N 1
ATOM 2831 C CA . ASP B 1 25 ? 26.130 -27.753 24.963 1.00 25.50 25 ASP B CA 1
ATOM 2832 C C . ASP B 1 25 ? 24.923 -27.976 24.057 1.00 25.09 25 ASP B C 1
ATOM 2833 O O . ASP B 1 25 ? 24.761 -29.062 23.489 1.00 26.01 25 ASP B O 1
ATOM 2838 N N . ASP B 1 26 ? 24.065 -26.964 23.917 1.00 23.99 26 ASP B N 1
ATOM 2839 C CA . ASP B 1 26 ? 22.838 -27.124 23.153 1.00 22.99 26 ASP B CA 1
ATOM 2840 C C . ASP B 1 26 ? 22.691 -26.161 21.982 1.00 23.10 26 ASP B C 1
ATOM 2841 O O . ASP B 1 26 ? 21.605 -26.015 21.428 1.00 23.16 26 ASP B O 1
ATOM 2846 N N . MET B 1 27 ? 23.781 -25.506 21.596 1.00 23.27 27 MET B N 1
ATOM 2847 C CA . MET B 1 27 ? 23.718 -24.556 20.475 1.00 23.06 27 MET B CA 1
ATOM 2848 C C . MET B 1 27 ? 25.094 -24.438 19.845 1.00 22.15 27 MET B C 1
ATOM 2849 O O . MET B 1 27 ? 26.106 -24.757 20.472 1.00 22.35 27 MET B O 1
ATOM 2854 N N . GLU B 1 28 ? 25.134 -24.058 18.575 1.00 21.86 28 GLU B N 1
ATOM 2855 C CA . GLU B 1 28 ? 26.421 -23.941 17.894 1.00 21.87 28 GLU B CA 1
ATOM 2856 C C . GLU B 1 28 ? 26.397 -22.755 16.924 1.00 20.99 28 GLU B C 1
ATOM 2857 O O . GLU B 1 28 ? 25.335 -22.359 16.418 1.00 21.41 28 GLU B O 1
ATOM 2863 N N . VAL B 1 29 ? 27.570 -22.177 16.697 1.00 21.12 29 VAL B N 1
ATOM 2864 C CA . VAL B 1 29 ? 27.716 -21.078 15.731 1.00 19.86 29 VAL B CA 1
ATOM 2865 C C . VAL B 1 29 ? 28.075 -21.659 14.365 1.00 19.67 29 VAL B C 1
ATOM 2866 O O . VAL B 1 29 ? 29.140 -22.261 14.192 1.00 19.98 29 VAL B O 1
ATOM 2870 N N . ILE B 1 30 ? 27.185 -21.452 13.403 1.00 19.40 30 ILE B N 1
ATOM 2871 C CA . ILE B 1 30 ? 27.363 -21.956 12.045 1.00 19.95 30 ILE B CA 1
ATOM 2872 C C . ILE B 1 30 ? 28.113 -20.960 11.168 1.00 20.25 30 ILE B C 1
ATOM 2873 O O . ILE B 1 30 ? 28.517 -21.282 10.044 1.00 20.33 30 ILE B O 1
ATOM 2878 N N . GLY B 1 31 ? 28.278 -19.728 11.667 1.00 20.64 31 GLY B N 1
ATOM 2879 C CA . GLY B 1 31 ? 28.988 -18.703 10.917 1.00 18.60 31 GLY B CA 1
ATOM 2880 C C . GLY B 1 31 ? 28.948 -17.372 11.651 1.00 18.45 31 GLY B C 1
ATOM 2881 O O . GLY B 1 31 ? 28.049 -17.142 12.472 1.00 16.97 31 GLY B O 1
ATOM 2882 N N . VAL B 1 32 ? 29.960 -16.541 11.388 1.00 18.28 32 VAL B N 1
ATOM 2883 C CA . VAL B 1 32 ? 30.007 -15.139 11.852 1.00 18.18 32 VAL B CA 1
ATOM 2884 C C . VAL B 1 32 ? 30.271 -14.282 10.627 1.00 18.57 32 VAL B C 1
ATOM 2885 O O . VAL B 1 32 ? 30.870 -14.760 9.649 1.00 18.82 32 VAL B O 1
ATOM 2889 N N . THR B 1 33 ? 29.828 -13.031 10.654 1.00 17.79 33 THR B N 1
ATOM 2890 C CA . THR B 1 33 ? 30.004 -12.139 9.513 1.00 17.63 33 THR B CA 1
ATOM 2891 C C . THR B 1 33 ? 30.790 -10.862 9.817 1.00 17.74 33 THR B C 1
ATOM 2892 O O . THR B 1 33 ? 30.727 -10.353 10.931 1.00 16.86 33 THR B O 1
ATOM 2896 N N . LYS B 1 34 ? 31.501 -10.372 8.794 1.00 18.01 34 LYS B N 1
ATOM 2897 C CA . LYS B 1 34 ? 32.237 -9.106 8.816 1.00 17.80 34 LYS B CA 1
ATOM 2898 C C . LYS B 1 34 ? 32.051 -8.368 7.499 1.00 19.13 34 LYS B C 1
ATOM 2899 O O . LYS B 1 34 ? 31.697 -8.986 6.480 1.00 19.31 34 LYS B O 1
ATOM 2905 N N . THR B 1 35 ? 32.277 -7.056 7.517 1.00 19.23 35 THR B N 1
ATOM 2906 C CA . THR B 1 35 ? 32.363 -6.282 6.273 1.00 21.21 35 THR B CA 1
ATOM 2907 C C . THR B 1 35 ? 33.797 -5.953 5.882 1.00 21.85 35 THR B C 1
ATOM 2908 O O . THR B 1 35 ? 34.082 -5.760 4.698 1.00 22.46 35 THR B O 1
ATOM 2912 N N . LYS B 1 36 ? 34.695 -5.870 6.855 1.00 22.06 36 LYS B N 1
ATOM 2913 C CA . LYS B 1 36 ? 36.072 -5.484 6.569 1.00 23.37 36 LYS B CA 1
ATOM 2914 C C . LYS B 1 36 ? 37.012 -6.638 6.866 1.00 22.44 36 LYS B C 1
ATOM 2915 O O . LYS B 1 36 ? 36.887 -7.289 7.901 1.00 23.39 36 LYS B O 1
ATOM 2921 N N . PRO B 1 37 ? 37.970 -6.860 5.973 1.00 22.15 37 PRO B N 1
ATOM 2922 C CA . PRO B 1 37 ? 39.028 -7.854 6.177 1.00 21.82 37 PRO B CA 1
ATOM 2923 C C . PRO B 1 37 ? 40.132 -7.429 7.165 1.00 21.94 37 PRO B C 1
ATOM 2924 O O . PRO B 1 37 ? 41.320 -7.345 6.766 1.00 22.74 37 PRO B O 1
ATOM 2928 N N . ASP B 1 38 ? 39.776 -7.238 8.434 1.00 19.65 38 ASP B N 1
ATOM 2929 C CA . ASP B 1 38 ? 40.754 -6.766 9.417 1.00 18.66 38 ASP B CA 1
ATOM 2930 C C . ASP B 1 38 ? 41.242 -7.877 10.349 1.00 18.58 38 ASP B C 1
ATOM 2931 O O . ASP B 1 38 ? 40.941 -9.060 10.125 1.00 17.02 38 ASP B O 1
ATOM 2936 N N . PHE B 1 39 ? 41.972 -7.492 11.407 1.00 17.79 39 PHE B N 1
ATOM 2937 C CA . PHE B 1 39 ? 42.535 -8.463 12.343 1.00 18.05 39 PHE B CA 1
ATOM 2938 C C . PHE B 1 39 ? 41.467 -9.224 13.136 1.00 18.15 39 PHE B C 1
ATOM 2939 O O . PHE B 1 39 ? 41.728 -10.332 13.623 1.00 18.01 39 PHE B O 1
ATOM 2947 N N . GLU B 1 40 ? 40.282 -8.633 13.253 1.00 16.90 40 GLU B N 1
ATOM 2948 C CA . GLU B 1 40 ? 39.157 -9.286 13.921 1.00 17.83 40 GLU B CA 1
ATOM 2949 C C . GLU B 1 40 ? 38.543 -10.363 13.019 1.00 17.42 40 GLU B C 1
ATOM 2950 O O . GLU B 1 40 ? 38.175 -11.421 13.496 1.00 17.40 40 GLU B O 1
ATOM 2956 N N . ALA B 1 41 ? 38.432 -10.086 11.731 1.00 16.88 41 ALA B N 1
ATOM 2957 C CA . ALA B 1 41 ? 38.069 -11.135 10.746 1.00 18.60 41 ALA B CA 1
ATOM 2958 C C . ALA B 1 41 ? 39.045 -12.328 10.810 1.00 18.84 41 ALA B C 1
ATOM 2959 O O . ALA B 1 41 ? 38.626 -13.495 10.874 1.00 19.28 41 ALA B O 1
ATOM 2961 N N . ARG B 1 42 ? 40.345 -12.033 10.842 1.00 19.32 42 ARG B N 1
ATOM 2962 C CA . ARG B 1 42 ? 41.385 -13.046 10.980 1.00 20.45 42 ARG B CA 1
ATOM 2963 C C . ARG B 1 42 ? 41.213 -13.859 12.236 1.00 20.64 42 ARG B C 1
ATOM 2964 O O . ARG B 1 42 ? 41.313 -15.098 12.221 1.00 20.83 42 ARG B O 1
ATOM 2972 N N . LEU B 1 43 ? 40.974 -13.165 13.339 1.00 20.15 43 LEU B N 1
ATOM 2973 C CA . LEU B 1 43 ? 40.798 -13.844 14.609 1.00 20.93 43 LEU B CA 1
ATOM 2974 C C . LEU B 1 43 ? 39.630 -14.823 14.572 1.00 19.88 43 LEU B C 1
ATOM 2975 O O . LEU B 1 43 ? 39.736 -15.915 15.122 1.00 20.67 43 LEU B O 1
ATOM 2980 N N . ALA B 1 44 ? 38.524 -14.443 13.935 1.00 18.79 44 ALA B N 1
ATOM 2981 C CA . ALA B 1 44 ? 37.358 -15.323 13.854 1.00 19.19 44 ALA B CA 1
ATOM 2982 C C . ALA B 1 44 ? 37.744 -16.641 13.185 1.00 19.86 44 ALA B C 1
ATOM 2983 O O . ALA B 1 44 ? 37.398 -17.737 13.672 1.00 18.72 44 ALA B O 1
ATOM 2985 N N . VAL B 1 45 ? 38.478 -16.521 12.078 1.00 20.64 45 VAL B N 1
ATOM 2986 C CA . VAL B 1 45 ? 38.935 -17.689 11.329 1.00 21.29 45 VAL B CA 1
ATOM 2987 C C . VAL B 1 45 ? 39.843 -18.557 12.211 1.00 21.91 45 VAL B C 1
ATOM 2988 O O . VAL B 1 45 ? 39.651 -19.784 12.286 1.00 21.48 45 VAL B O 1
ATOM 2992 N N . GLU B 1 46 ? 40.808 -17.928 12.891 1.00 22.21 46 GLU B N 1
ATOM 2993 C CA . GLU B 1 46 ? 41.745 -18.648 13.754 1.00 23.09 46 GLU B CA 1
ATOM 2994 C C . GLU B 1 46 ? 41.056 -19.373 14.897 1.00 23.12 46 GLU B C 1
ATOM 2995 O O . GLU B 1 46 ? 41.517 -20.427 15.356 1.00 22.93 46 GLU B O 1
ATOM 3001 N N . LYS B 1 47 ? 39.940 -18.808 15.350 1.00 22.16 47 LYS B N 1
ATOM 3002 C CA . LYS B 1 47 ? 39.175 -19.414 16.429 1.00 22.06 47 LYS B CA 1
ATOM 3003 C C . LYS B 1 47 ? 38.351 -20.615 15.928 1.00 21.60 47 LYS B C 1
ATOM 3004 O O . LYS B 1 47 ? 37.742 -21.332 16.727 1.00 21.61 47 LYS B O 1
ATOM 3010 N N . GLY B 1 48 ? 38.311 -20.809 14.616 1.00 22.16 48 GLY B N 1
ATOM 3011 C CA . GLY B 1 48 ? 37.564 -21.917 14.032 1.00 21.94 48 GLY B CA 1
ATOM 3012 C C . GLY B 1 48 ? 36.169 -21.588 13.522 1.00 22.24 48 GLY B C 1
ATOM 3013 O O . GLY B 1 48 ? 35.452 -22.500 13.051 1.00 21.67 48 GLY B O 1
ATOM 3014 N N . TYR B 1 49 ? 35.745 -20.322 13.621 1.00 20.70 49 TYR B N 1
ATOM 3015 C CA . TYR B 1 49 ? 34.466 -19.935 13.026 1.00 20.20 49 TYR B CA 1
ATOM 3016 C C . TYR B 1 49 ? 34.565 -19.855 11.511 1.00 20.70 49 TYR B C 1
ATOM 3017 O O . TYR B 1 49 ? 35.608 -19.505 10.950 1.00 20.23 49 TYR B O 1
ATOM 3026 N N . LYS B 1 50 ? 33.448 -20.187 10.877 1.00 20.75 50 LYS B N 1
ATOM 3027 C CA . LYS B 1 50 ? 33.256 -19.979 9.462 1.00 21.24 50 LYS B CA 1
ATOM 3028 C C . LYS B 1 50 ? 32.930 -18.505 9.292 1.00 20.20 50 LYS B C 1
ATOM 3029 O O . LYS B 1 50 ? 31.975 -18.017 9.877 1.00 19.99 50 LYS B O 1
ATOM 3035 N N . LEU B 1 51 ? 33.700 -17.809 8.463 1.00 20.67 51 LEU B N 1
ATOM 3036 C CA . LEU B 1 51 ? 33.473 -16.383 8.231 1.00 19.96 51 LEU B CA 1
ATOM 3037 C C . LEU B 1 51 ? 32.735 -16.103 6.925 1.00 20.41 51 LEU B C 1
ATOM 3038 O O . LEU B 1 51 ? 33.159 -16.557 5.848 1.00 20.92 51 LEU B O 1
ATOM 3043 N N . PHE B 1 52 ? 31.639 -15.355 7.005 1.00 19.69 52 PHE B N 1
ATOM 3044 C CA . PHE B 1 52 ? 30.937 -14.940 5.803 1.00 20.26 52 PHE B CA 1
ATOM 3045 C C . PHE B 1 52 ? 31.002 -13.429 5.711 1.00 20.45 52 PHE B C 1
ATOM 3046 O O . PHE B 1 52 ? 31.102 -12.754 6.738 1.00 20.14 52 PHE B O 1
ATOM 3054 N N . VAL B 1 53 ? 30.929 -12.913 4.486 1.00 20.22 53 VAL B N 1
ATOM 3055 C CA . VAL B 1 53 ? 30.885 -11.477 4.234 1.00 20.64 53 VAL B CA 1
ATOM 3056 C C . VAL B 1 53 ? 29.466 -10.954 4.474 1.00 21.47 53 VAL B C 1
ATOM 3057 O O . VAL B 1 53 ? 28.492 -11.477 3.905 1.00 20.65 53 VAL B O 1
ATOM 3061 N N . ALA B 1 54 ? 29.341 -9.946 5.343 1.00 21.73 54 ALA B N 1
ATOM 3062 C CA . ALA B 1 54 ? 28.025 -9.514 5.833 1.00 22.58 54 ALA B CA 1
ATOM 3063 C C . ALA B 1 54 ? 27.141 -8.889 4.765 1.00 23.74 54 ALA B C 1
ATOM 3064 O O . ALA B 1 54 ? 25.916 -8.930 4.867 1.00 24.05 54 ALA B O 1
ATOM 3066 N N . ILE B 1 55 ? 27.774 -8.262 3.783 1.00 25.05 55 ILE B N 1
ATOM 3067 C CA . ILE B 1 55 ? 27.074 -7.680 2.655 1.00 27.20 55 ILE B CA 1
ATOM 3068 C C . ILE B 1 55 ? 27.297 -8.579 1.422 1.00 28.16 55 ILE B C 1
ATOM 3069 O O . ILE B 1 55 ? 28.434 -8.967 1.121 1.00 28.62 55 ILE B O 1
ATOM 3074 N N . PRO B 1 56 ? 26.211 -8.929 0.731 1.00 29.12 56 PRO B N 1
ATOM 3075 C CA . PRO B 1 56 ? 26.291 -9.796 -0.459 1.00 29.66 56 PRO B CA 1
ATOM 3076 C C . PRO B 1 56 ? 26.847 -9.055 -1.685 1.00 30.18 56 PRO B C 1
ATOM 3077 O O . PRO B 1 56 ? 26.111 -8.698 -2.614 1.00 30.85 56 PRO B O 1
ATOM 3081 N N . ASP B 1 57 ? 28.149 -8.815 -1.694 1.00 30.34 57 ASP B N 1
ATOM 3082 C CA . ASP B 1 57 ? 28.739 -7.976 -2.727 1.00 30.78 57 ASP B CA 1
ATOM 3083 C C . ASP B 1 57 ? 30.033 -8.645 -3.173 1.00 30.63 57 ASP B C 1
ATOM 3084 O O . ASP B 1 57 ? 30.949 -8.797 -2.376 1.00 30.58 57 ASP B O 1
ATOM 3089 N N . ASN B 1 58 ? 30.117 -9.075 -4.433 1.00 30.58 58 ASN B N 1
ATOM 3090 C CA . ASN B 1 58 ? 31.279 -9.870 -4.860 1.00 30.32 58 ASN B CA 1
ATOM 3091 C C . ASN B 1 58 ? 32.574 -9.100 -4.760 1.00 29.18 58 ASN B C 1
ATOM 3092 O O . ASN B 1 58 ? 33.631 -9.666 -4.451 1.00 28.56 58 ASN B O 1
ATOM 3097 N N . GLU B 1 59 ? 32.486 -7.797 -4.992 1.00 28.81 59 GLU B N 1
ATOM 3098 C CA . GLU B 1 59 ? 33.649 -6.930 -4.902 1.00 28.57 59 GLU B CA 1
ATOM 3099 C C . GLU B 1 59 ? 34.194 -6.971 -3.482 1.00 27.72 59 GLU B C 1
ATOM 3100 O O . GLU B 1 59 ? 35.419 -6.846 -3.241 1.00 27.48 59 GLU B O 1
ATOM 3106 N N . ARG B 1 60 ? 33.278 -7.142 -2.532 1.00 26.49 60 ARG B N 1
ATOM 3107 C CA . ARG B 1 60 ? 33.660 -7.209 -1.134 1.00 25.23 60 ARG B CA 1
ATOM 3108 C C . ARG B 1 60 ? 34.290 -8.563 -0.811 1.00 24.03 60 ARG B C 1
ATOM 3109 O O . ARG B 1 60 ? 35.276 -8.620 -0.061 1.00 22.96 60 ARG B O 1
ATOM 3117 N N . VAL B 1 61 ? 33.718 -9.649 -1.353 1.00 23.06 61 VAL B N 1
ATOM 3118 C CA . VAL B 1 61 ? 34.315 -10.972 -1.146 1.00 23.21 61 VAL B CA 1
ATOM 3119 C C . VAL B 1 61 ? 35.773 -10.929 -1.626 1.00 23.09 61 VAL B C 1
ATOM 3120 O O . VAL B 1 61 ? 36.670 -11.451 -0.964 1.00 22.95 61 VAL B O 1
ATOM 3124 N N . LYS B 1 62 ? 36.022 -10.269 -2.755 1.00 23.02 62 LYS B N 1
ATOM 3125 C CA . LYS B 1 62 ? 37.377 -10.252 -3.305 1.00 23.22 62 LYS B CA 1
ATOM 3126 C C . LYS B 1 62 ? 38.331 -9.495 -2.385 1.00 23.06 62 LYS B C 1
ATOM 3127 O O . LYS B 1 62 ? 39.511 -9.836 -2.282 1.00 22.19 62 LYS B O 1
ATOM 3133 N N . LEU B 1 63 ? 37.821 -8.481 -1.695 1.00 22.21 63 LEU B N 1
ATOM 3134 C CA . LEU B 1 63 ? 38.625 -7.769 -0.714 1.00 21.90 63 LEU B CA 1
ATOM 3135 C C . LEU B 1 63 ? 39.168 -8.743 0.347 1.00 20.87 63 LEU B C 1
ATOM 3136 O O . LEU B 1 63 ? 40.329 -8.647 0.754 1.00 19.45 63 LEU B O 1
ATOM 3141 N N . PHE B 1 64 ? 38.323 -9.680 0.780 1.00 19.88 64 PHE B N 1
ATOM 3142 C CA . PHE B 1 64 ? 38.731 -10.675 1.772 1.00 19.86 64 PHE B CA 1
ATOM 3143 C C . PHE B 1 64 ? 39.731 -11.641 1.129 1.00 19.35 64 PHE B C 1
ATOM 3144 O O . PHE B 1 64 ? 40.753 -11.955 1.709 1.00 19.48 64 PHE B O 1
ATOM 3152 N N . GLU B 1 65 ? 39.449 -12.066 -0.095 1.00 20.46 65 GLU B N 1
ATOM 3153 C CA . GLU B 1 65 ? 40.389 -12.944 -0.812 1.00 21.15 65 GLU B CA 1
ATOM 3154 C C . GLU B 1 65 ? 41.754 -12.299 -1.000 1.00 22.45 65 GLU B C 1
ATOM 3155 O O . GLU B 1 65 ? 42.779 -12.938 -0.791 1.00 23.40 65 GLU B O 1
ATOM 3161 N N . ASP B 1 66 ? 41.782 -11.021 -1.371 1.00 23.33 66 ASP B N 1
ATOM 3162 C CA . ASP B 1 66 ? 43.065 -10.328 -1.510 1.00 23.82 66 ASP B CA 1
ATOM 3163 C C . ASP B 1 66 ? 43.811 -10.156 -0.191 1.00 23.59 66 ASP B C 1
ATOM 3164 O O . ASP B 1 66 ? 45.041 -10.050 -0.190 1.00 24.20 66 ASP B O 1
ATOM 3169 N N . ALA B 1 67 ? 43.079 -10.118 0.926 1.00 22.55 67 ALA B N 1
ATOM 3170 C CA . ALA B 1 67 ? 43.702 -10.043 2.243 1.00 22.56 67 ALA B CA 1
ATOM 3171 C C . ALA B 1 67 ? 44.158 -11.407 2.754 1.00 22.87 67 ALA B C 1
ATOM 3172 O O . ALA B 1 67 ? 44.800 -11.501 3.812 1.00 22.98 67 ALA B O 1
ATOM 3174 N N . GLY B 1 68 ? 43.803 -12.466 2.020 1.00 22.45 68 GLY B N 1
ATOM 3175 C CA . GLY B 1 68 ? 44.179 -13.816 2.404 1.00 22.73 68 GLY B CA 1
ATOM 3176 C C . GLY B 1 68 ? 43.441 -14.321 3.633 1.00 22.47 68 GLY B C 1
ATOM 3177 O O . GLY B 1 68 ? 43.957 -15.178 4.350 1.00 23.26 68 GLY B O 1
ATOM 3178 N N . ILE B 1 69 ? 42.248 -13.777 3.877 1.00 21.25 69 ILE B N 1
ATOM 3179 C CA . ILE B 1 69 ? 41.372 -14.255 4.929 1.00 20.80 69 ILE B CA 1
ATOM 3180 C C . ILE B 1 69 ? 40.342 -15.178 4.297 1.00 20.60 69 ILE B C 1
ATOM 3181 O O . ILE B 1 69 ? 39.538 -14.728 3.474 1.00 20.73 69 ILE B O 1
ATOM 3186 N N . PRO B 1 70 ? 40.361 -16.453 4.676 1.00 20.12 70 PRO B N 1
ATOM 3187 C CA . PRO B 1 70 ? 39.365 -17.413 4.174 1.00 20.59 70 PRO B CA 1
ATOM 3188 C C . PRO B 1 70 ? 37.903 -17.022 4.496 1.00 21.23 70 PRO B C 1
ATOM 3189 O O . PRO B 1 70 ? 37.556 -16.810 5.670 1.00 21.15 70 PRO B O 1
ATOM 3193 N N . VAL B 1 71 ? 37.074 -16.899 3.466 1.00 21.11 71 VAL B N 1
ATOM 3194 C CA . VAL B 1 71 ? 35.654 -16.625 3.670 1.00 21.60 71 VAL B CA 1
ATOM 3195 C C . VAL B 1 71 ? 34.836 -17.737 2.997 1.00 23.14 71 VAL B C 1
ATOM 3196 O O . VAL B 1 71 ? 35.210 -18.214 1.920 1.00 23.12 71 VAL B O 1
ATOM 3200 N N . GLU B 1 72 ? 33.718 -18.121 3.607 1.00 24.23 72 GLU B N 1
ATOM 3201 C CA . GLU B 1 72 ? 32.906 -19.226 3.078 1.00 25.10 72 GLU B CA 1
ATOM 3202 C C . GLU B 1 72 ? 31.828 -18.780 2.095 1.00 25.08 72 GLU B C 1
ATOM 3203 O O . GLU B 1 72 ? 31.074 -19.622 1.568 1.00 25.25 72 GLU B O 1
ATOM 3209 N N . GLY B 1 73 ? 31.747 -17.475 1.852 1.00 23.84 73 GLY B N 1
ATOM 3210 C CA . GLY B 1 73 ? 30.709 -16.901 1.027 1.00 22.90 73 GLY B CA 1
ATOM 3211 C C . GLY B 1 73 ? 30.179 -15.617 1.652 1.00 22.85 73 GLY B C 1
ATOM 3212 O O . GLY B 1 73 ? 30.905 -14.916 2.374 1.00 21.31 73 GLY B O 1
ATOM 3213 N N . THR B 1 74 ? 28.916 -15.300 1.377 1.00 22.37 74 THR B N 1
ATOM 3214 C CA . THR B 1 74 ? 28.297 -14.121 1.980 1.00 22.37 74 THR B CA 1
ATOM 3215 C C . THR B 1 74 ? 27.148 -14.544 2.872 1.00 22.09 74 THR B C 1
ATOM 3216 O O . THR B 1 74 ? 26.828 -15.728 2.967 1.00 21.16 74 THR B O 1
ATOM 3220 N N . ILE B 1 75 ? 26.515 -13.554 3.495 1.00 22.36 75 ILE B N 1
ATOM 3221 C CA . ILE B 1 75 ? 25.347 -13.775 4.327 1.00 23.80 75 ILE B CA 1
ATOM 3222 C C . ILE B 1 75 ? 24.290 -14.639 3.609 1.00 24.38 75 ILE B C 1
ATOM 3223 O O . ILE B 1 75 ? 23.607 -15.430 4.253 1.00 24.07 75 ILE B O 1
ATOM 3228 N N . LEU B 1 76 ? 24.168 -14.490 2.286 1.00 24.84 76 LEU B N 1
ATOM 3229 C CA . LEU B 1 76 ? 23.121 -15.219 1.545 1.00 25.62 76 LEU B CA 1
ATOM 3230 C C . LEU B 1 76 ? 23.434 -16.711 1.429 1.00 25.10 76 LEU B C 1
ATOM 3231 O O . LEU B 1 76 ? 22.523 -17.525 1.258 1.00 25.63 76 LEU B O 1
ATOM 3236 N N . ASP B 1 77 ? 24.715 -17.073 1.552 1.00 24.83 77 ASP B N 1
ATOM 3237 C CA . ASP B 1 77 ? 25.151 -18.469 1.516 1.00 24.45 77 ASP B CA 1
ATOM 3238 C C . ASP B 1 77 ? 24.907 -19.212 2.813 1.00 24.17 77 ASP B C 1
ATOM 3239 O O . ASP B 1 77 ? 25.044 -20.443 2.874 1.00 24.55 77 ASP B O 1
ATOM 3244 N N . ILE B 1 78 ? 24.562 -18.486 3.872 1.00 22.75 78 ILE B N 1
ATOM 3245 C CA . ILE B 1 78 ? 24.435 -19.142 5.176 1.00 22.77 78 ILE B CA 1
ATOM 3246 C C . ILE B 1 78 ? 23.087 -18.903 5.858 1.00 22.60 78 ILE B C 1
ATOM 3247 O O . ILE B 1 78 ? 22.719 -19.652 6.755 1.00 22.62 78 ILE B O 1
ATOM 3252 N N . ILE B 1 79 ? 22.376 -17.861 5.437 1.00 23.43 79 ILE B N 1
ATOM 3253 C CA . ILE B 1 79 ? 21.185 -17.405 6.154 1.00 24.49 79 ILE B CA 1
ATOM 3254 C C . ILE B 1 79 ? 20.081 -18.472 6.205 1.00 25.51 79 ILE B C 1
ATOM 3255 O O . ILE B 1 79 ? 19.364 -18.578 7.204 1.00 24.73 79 ILE B O 1
ATOM 3260 N N . GLU B 1 80 ? 19.975 -19.275 5.144 1.00 25.98 80 GLU B N 1
ATOM 3261 C CA . GLU B 1 80 ? 18.939 -20.316 5.091 1.00 26.58 80 GLU B CA 1
ATOM 3262 C C . GLU B 1 80 ? 19.214 -21.504 6.002 1.00 26.21 80 GLU B C 1
ATOM 3263 O O . GLU B 1 80 ? 18.329 -22.338 6.223 1.00 26.43 80 GLU B O 1
ATOM 3269 N N . ASP B 1 81 ? 20.422 -21.580 6.555 1.00 25.67 81 ASP B N 1
ATOM 3270 C CA . ASP B 1 81 ? 20.776 -22.687 7.456 1.00 24.64 81 ASP B CA 1
ATOM 3271 C C . ASP B 1 81 ? 20.535 -22.341 8.934 1.00 23.96 81 ASP B C 1
ATOM 3272 O O . ASP B 1 81 ? 20.625 -23.209 9.807 1.00 23.33 81 ASP B O 1
ATOM 3277 N N . ALA B 1 82 ? 20.287 -21.072 9.231 1.00 22.73 82 ALA B N 1
ATOM 3278 C CA . ALA B 1 82 ? 20.151 -20.664 10.632 1.00 22.58 82 ALA B CA 1
ATOM 3279 C C . ALA B 1 82 ? 18.785 -21.002 11.270 1.00 22.44 82 ALA B C 1
ATOM 3280 O O . ALA B 1 82 ? 17.724 -20.765 10.652 1.00 23.79 82 ALA B O 1
ATOM 3282 N N . ASP B 1 83 ? 18.808 -21.535 12.493 1.00 21.46 83 ASP B N 1
ATOM 3283 C CA . ASP B 1 83 ? 17.598 -21.584 13.328 1.00 21.33 83 ASP B CA 1
ATOM 3284 C C . ASP B 1 83 ? 17.259 -20.188 13.850 1.00 21.38 83 ASP B C 1
ATOM 3285 O O . ASP B 1 83 ? 16.077 -19.853 14.079 1.00 21.10 83 ASP B O 1
ATOM 3290 N N . ILE B 1 84 ? 18.302 -19.361 14.033 1.00 20.17 84 ILE B N 1
ATOM 3291 C CA . ILE B 1 84 ? 18.131 -18.001 14.569 1.00 20.00 84 ILE B CA 1
ATOM 3292 C C . ILE B 1 84 ? 19.380 -17.176 14.262 1.00 19.32 84 ILE B C 1
ATOM 3293 O O . ILE B 1 84 ? 20.494 -17.733 14.226 1.00 18.78 84 ILE B O 1
ATOM 3298 N N . VAL B 1 85 ? 19.180 -15.874 14.042 1.00 18.59 85 VAL B N 1
ATOM 3299 C CA . VAL B 1 85 ? 20.284 -14.945 13.790 1.00 18.17 85 VAL B CA 1
ATOM 3300 C C . VAL B 1 85 ? 20.424 -14.033 14.988 1.00 18.22 85 VAL B C 1
ATOM 3301 O O . VAL B 1 85 ? 19.443 -13.405 15.396 1.00 19.28 85 VAL B O 1
ATOM 3305 N N . VAL B 1 86 ? 21.616 -13.983 15.575 1.00 18.01 86 VAL B N 1
ATOM 3306 C CA . VAL B 1 86 ? 21.936 -12.890 16.505 1.00 17.73 86 VAL B CA 1
ATOM 3307 C C . VAL B 1 86 ? 22.490 -11.740 15.674 1.00 17.46 86 VAL B C 1
ATOM 3308 O O . VAL B 1 86 ? 23.561 -11.847 15.093 1.00 17.01 86 VAL B O 1
ATOM 3312 N N . ASP B 1 87 ? 21.765 -10.633 15.612 1.00 17.21 87 ASP B N 1
ATOM 3313 C CA . ASP B 1 87 ? 22.285 -9.491 14.895 1.00 17.22 87 ASP B CA 1
ATOM 3314 C C . ASP B 1 87 ? 23.221 -8.701 15.830 1.00 17.06 87 ASP B C 1
ATOM 3315 O O . ASP B 1 87 ? 22.853 -8.405 16.951 1.00 17.63 87 ASP B O 1
ATOM 3320 N N . GLY B 1 88 ? 24.422 -8.390 15.355 1.00 16.64 88 GLY B N 1
ATOM 3321 C CA . GLY B 1 88 ? 25.379 -7.594 16.113 1.00 16.20 88 GLY B CA 1
ATOM 3322 C C . GLY B 1 88 ? 25.814 -6.387 15.313 1.00 16.31 88 GLY B C 1
ATOM 3323 O O . GLY B 1 88 ? 26.942 -5.888 15.487 1.00 15.61 88 GLY B O 1
ATOM 3324 N N . ALA B 1 89 ? 24.939 -5.924 14.421 1.00 15.92 89 ALA B N 1
ATOM 3325 C CA . ALA B 1 89 ? 25.273 -4.796 13.539 1.00 16.31 89 ALA B CA 1
ATOM 3326 C C . ALA B 1 89 ? 25.151 -3.420 14.249 1.00 16.76 89 ALA B C 1
ATOM 3327 O O . ALA B 1 89 ? 24.599 -3.331 15.366 1.00 15.37 89 ALA B O 1
ATOM 3329 N N . PRO B 1 90 ? 25.692 -2.340 13.654 1.00 17.50 90 PRO B N 1
ATOM 3330 C CA . PRO B 1 90 ? 25.589 -1.027 14.307 1.00 18.01 90 PRO B CA 1
ATOM 3331 C C . PRO B 1 90 ? 24.146 -0.570 14.463 1.00 18.63 90 PRO B C 1
ATOM 3332 O O . PRO B 1 90 ? 23.241 -1.068 13.763 1.00 19.01 90 PRO B O 1
ATOM 3336 N N . LYS B 1 91 ? 23.944 0.375 15.372 1.00 18.80 91 LYS B N 1
ATOM 3337 C CA . LYS B 1 91 ? 22.657 1.012 15.588 1.00 19.99 91 LYS B CA 1
ATOM 3338 C C . LYS B 1 91 ? 21.997 1.423 14.267 1.00 19.66 91 LYS B C 1
ATOM 3339 O O . LYS B 1 91 ? 22.630 2.053 13.433 1.00 19.47 91 LYS B O 1
ATOM 3345 N N . LYS B 1 92 ? 20.729 1.053 14.107 1.00 19.52 92 LYS B N 1
ATOM 3346 C CA . LYS B 1 92 ? 19.899 1.290 12.896 1.00 20.59 92 LYS B CA 1
ATOM 3347 C C . LYS B 1 92 ? 20.035 0.206 11.832 1.00 20.60 92 LYS B C 1
ATOM 3348 O O . LYS B 1 92 ? 19.071 -0.098 11.126 1.00 20.98 92 LYS B O 1
ATOM 3354 N N . ILE B 1 93 ? 21.223 -0.382 11.730 1.00 20.12 93 ILE B N 1
ATOM 3355 C CA . ILE B 1 93 ? 21.481 -1.453 10.780 1.00 19.81 93 ILE B CA 1
ATOM 3356 C C . ILE B 1 93 ? 20.765 -2.756 11.188 1.00 19.79 93 ILE B C 1
ATOM 3357 O O . ILE B 1 93 ? 20.464 -3.596 10.327 1.00 19.26 93 ILE B O 1
ATOM 3362 N N . GLY B 1 94 ? 20.503 -2.940 12.481 1.00 18.60 94 GLY B N 1
ATOM 3363 C CA . GLY B 1 94 ? 19.821 -4.154 12.920 1.00 19.57 94 GLY B CA 1
ATOM 3364 C C . GLY B 1 94 ? 18.411 -4.191 12.336 1.00 19.93 94 GLY B C 1
ATOM 3365 O O . GLY B 1 94 ? 17.967 -5.200 11.763 1.00 20.76 94 GLY B O 1
ATOM 3366 N N . LYS B 1 95 ? 17.714 -3.076 12.444 1.00 20.34 95 LYS B N 1
ATOM 3367 C CA . LYS B 1 95 ? 16.372 -2.962 11.860 1.00 20.81 95 LYS B CA 1
ATOM 3368 C C . LYS B 1 95 ? 16.385 -3.126 10.329 1.00 21.10 95 LYS B C 1
ATOM 3369 O O . LYS B 1 95 ? 15.544 -3.828 9.778 1.00 20.73 95 LYS B O 1
ATOM 3375 N N . GLN B 1 96 ? 17.319 -2.469 9.651 1.00 21.07 96 GLN B N 1
ATOM 3376 C CA . GLN B 1 96 ? 17.544 -2.698 8.209 1.00 22.70 96 GLN B CA 1
ATOM 3377 C C . GLN B 1 96 ? 17.702 -4.181 7.892 1.00 22.48 96 GLN B C 1
ATOM 3378 O O . GLN B 1 96 ? 17.054 -4.687 6.970 1.00 22.80 96 GLN B O 1
ATOM 3384 N N . ASN B 1 97 ? 18.563 -4.875 8.647 1.00 21.87 97 ASN B N 1
ATOM 3385 C CA . ASN B 1 97 ? 18.761 -6.310 8.439 1.00 21.65 97 ASN B CA 1
ATOM 3386 C C . ASN B 1 97 ? 17.489 -7.126 8.673 1.00 21.59 97 ASN B C 1
ATOM 3387 O O . ASN B 1 97 ? 17.211 -8.096 7.956 1.00 21.54 97 ASN B O 1
ATOM 3392 N N . LEU B 1 98 ? 16.729 -6.746 9.686 1.00 21.57 98 LEU B N 1
ATOM 3393 C CA . LEU B 1 98 ? 15.488 -7.462 9.985 1.00 22.13 98 LEU B CA 1
ATOM 3394 C C . LEU B 1 98 ? 14.536 -7.377 8.787 1.00 22.65 98 LEU B C 1
ATOM 3395 O O . LEU B 1 98 ? 13.996 -8.382 8.354 1.00 23.09 98 LEU B O 1
ATOM 3400 N N . GLU B 1 99 ? 14.326 -6.170 8.280 1.00 23.62 99 GLU B N 1
ATOM 3401 C CA . GLU B 1 99 ? 13.320 -5.934 7.237 1.00 24.89 99 GLU B CA 1
ATOM 3402 C C . GLU B 1 99 ? 13.808 -6.451 5.885 1.00 25.26 99 GLU B C 1
ATOM 3403 O O . GLU B 1 99 ? 13.007 -6.906 5.065 1.00 24.83 99 GLU B O 1
ATOM 3409 N N . ASN B 1 100 ? 15.125 -6.402 5.671 1.00 24.64 100 ASN B N 1
ATOM 3410 C CA . ASN B 1 100 ? 15.714 -6.675 4.355 1.00 25.24 100 ASN B CA 1
ATOM 3411 C C . ASN B 1 100 ? 16.237 -8.063 4.193 1.00 24.48 100 ASN B C 1
ATOM 3412 O O . ASN B 1 100 ? 16.363 -8.529 3.062 1.00 24.95 100 ASN B O 1
ATOM 3417 N N . ILE B 1 101 ? 16.564 -8.711 5.319 1.00 23.50 101 ILE B N 1
ATOM 3418 C CA . ILE B 1 101 ? 17.157 -10.052 5.335 1.00 22.35 101 ILE B CA 1
ATOM 3419 C C . ILE B 1 101 ? 16.388 -11.069 6.182 1.00 22.06 101 ILE B C 1
ATOM 3420 O O . ILE B 1 101 ? 15.986 -12.111 5.659 1.00 21.46 101 ILE B O 1
ATOM 3425 N N . TYR B 1 102 ? 16.198 -10.796 7.476 1.00 21.12 102 TYR B N 1
ATOM 3426 C CA . TYR B 1 102 ? 15.659 -11.833 8.371 1.00 21.49 102 TYR B CA 1
ATOM 3427 C C . TYR B 1 102 ? 14.201 -12.194 8.003 1.00 21.76 102 TYR B C 1
ATOM 3428 O O . TYR B 1 102 ? 13.858 -13.374 7.892 1.00 21.28 102 TYR B O 1
ATOM 3437 N N . LYS B 1 103 ? 13.378 -11.180 7.787 1.00 22.84 103 LYS B N 1
ATOM 3438 C CA . LYS B 1 103 ? 11.967 -11.405 7.436 1.00 24.89 103 LYS B CA 1
ATOM 3439 C C . LYS B 1 103 ? 11.800 -12.079 6.045 1.00 25.66 103 LYS B C 1
ATOM 3440 O O . LYS B 1 103 ? 11.123 -13.116 5.942 1.00 26.41 103 LYS B O 1
ATOM 3446 N N . PRO B 1 104 ? 12.395 -11.518 4.991 1.00 26.46 104 PRO B N 1
ATOM 3447 C CA . PRO B 1 104 ? 12.325 -12.154 3.664 1.00 26.60 104 PRO B CA 1
ATOM 3448 C C . PRO B 1 104 ? 12.791 -13.607 3.670 1.00 27.09 104 PRO B C 1
ATOM 3449 O O . PRO B 1 104 ? 12.207 -14.417 2.944 1.00 27.02 104 PRO B O 1
ATOM 3453 N N . HIS B 1 105 ? 13.780 -13.958 4.504 1.00 26.72 105 HIS B N 1
ATOM 3454 C CA . HIS B 1 105 ? 14.229 -15.355 4.613 1.00 26.15 105 HIS B CA 1
ATOM 3455 C C . HIS B 1 105 ? 13.496 -16.172 5.698 1.00 26.11 105 HIS B C 1
ATOM 3456 O O . HIS B 1 105 ? 13.871 -17.316 5.974 1.00 26.82 105 HIS B O 1
ATOM 3463 N N . LYS B 1 106 ? 12.465 -15.582 6.312 1.00 26.57 106 LYS B N 1
ATOM 3464 C CA . LYS B 1 106 ? 11.630 -16.239 7.325 1.00 26.54 106 LYS B CA 1
ATOM 3465 C C . LYS B 1 106 ? 12.443 -16.903 8.454 1.00 25.97 106 LYS B C 1
ATOM 3466 O O . LYS B 1 106 ? 12.210 -18.053 8.832 1.00 25.84 106 LYS B O 1
ATOM 3472 N N . VAL B 1 107 ? 13.400 -16.146 9.005 1.00 25.13 107 VAL B N 1
ATOM 3473 C CA . VAL B 1 107 ? 14.274 -16.650 10.064 1.00 23.81 107 VAL B CA 1
ATOM 3474 C C . VAL B 1 107 ? 14.140 -15.761 11.298 1.00 23.52 107 VAL B C 1
ATOM 3475 O O . VAL B 1 107 ? 14.062 -14.526 11.189 1.00 23.70 107 VAL B O 1
ATOM 3479 N N . LYS B 1 108 ? 14.077 -16.397 12.457 1.00 22.88 108 LYS B N 1
ATOM 3480 C CA . LYS B 1 108 ? 14.000 -15.681 13.717 1.00 21.43 108 LYS B CA 1
ATOM 3481 C C . LYS B 1 108 ? 15.299 -14.886 13.914 1.00 20.62 108 LYS B C 1
ATOM 3482 O O . LYS B 1 108 ? 16.383 -15.354 13.515 1.00 20.42 108 LYS B O 1
ATOM 3488 N N . ALA B 1 109 ? 15.203 -13.719 14.549 1.00 19.47 109 ALA B N 1
ATOM 3489 C CA . ALA B 1 109 ? 16.401 -12.900 14.801 1.00 18.66 109 ALA B CA 1
ATOM 3490 C C . ALA B 1 109 ? 16.297 -12.152 16.116 1.00 18.43 109 ALA B C 1
ATOM 3491 O O . ALA B 1 109 ? 15.204 -11.776 16.556 1.00 17.55 109 ALA B O 1
ATOM 3493 N N . ILE B 1 110 ? 17.454 -11.948 16.728 1.00 17.40 110 ILE B N 1
ATOM 3494 C CA . ILE B 1 110 ? 17.578 -11.107 17.910 1.00 17.88 110 ILE B CA 1
ATOM 3495 C C . ILE B 1 110 ? 18.307 -9.818 17.509 1.00 17.80 110 ILE B C 1
ATOM 3496 O O . ILE B 1 110 ? 19.376 -9.882 16.895 1.00 17.00 110 ILE B O 1
ATOM 3501 N N . LEU B 1 111 ? 17.738 -8.674 17.870 1.00 18.01 111 LEU B N 1
ATOM 3502 C CA . LEU B 1 111 ? 18.407 -7.382 17.685 1.00 18.10 111 LEU B CA 1
ATOM 3503 C C . LEU B 1 111 ? 18.974 -6.882 19.033 1.00 17.70 111 LEU B C 1
ATOM 3504 O O . LEU B 1 111 ? 18.444 -7.216 20.098 1.00 17.68 111 LEU B O 1
ATOM 3509 N N . GLN B 1 112 ? 20.051 -6.093 18.984 1.00 17.20 112 GLN B N 1
ATOM 3510 C CA . GLN B 1 112 ? 20.634 -5.546 20.216 1.00 16.73 112 GLN B CA 1
ATOM 3511 C C . GLN B 1 112 ? 19.973 -4.237 20.692 1.00 16.64 112 GLN B C 1
ATOM 3512 O O . GLN B 1 112 ? 19.119 -3.684 20.014 1.00 15.33 112 GLN B O 1
ATOM 3518 N N . GLY B 1 113 ? 20.411 -3.726 21.842 1.00 16.64 113 GLY B N 1
ATOM 3519 C CA . GLY B 1 113 ? 19.713 -2.633 22.515 1.00 17.45 113 GLY B CA 1
ATOM 3520 C C . GLY B 1 113 ? 19.690 -1.257 21.863 1.00 17.55 113 GLY B C 1
ATOM 3521 O O . GLY B 1 113 ? 18.906 -0.390 22.282 1.00 17.61 113 GLY B O 1
ATOM 3522 N N . GLY B 1 114 ? 20.561 -1.036 20.879 1.00 17.55 114 GLY B N 1
ATOM 3523 C CA . GLY B 1 114 ? 20.586 0.217 20.133 1.00 18.07 114 GLY B CA 1
ATOM 3524 C C . GLY B 1 114 ? 19.419 0.332 19.170 1.00 19.08 114 GLY B C 1
ATOM 3525 O O . GLY B 1 114 ? 19.109 1.435 18.680 1.00 17.64 114 GLY B O 1
ATOM 3526 N N . GLU B 1 115 ? 18.799 -0.820 18.854 1.00 19.01 115 GLU B N 1
ATOM 3527 C CA . GLU B 1 115 ? 17.578 -0.825 18.039 1.00 19.61 115 GLU B CA 1
ATOM 3528 C C . GLU B 1 115 ? 16.390 -0.424 18.928 1.00 19.66 115 GLU B C 1
ATOM 3529 O O . GLU B 1 115 ? 16.568 -0.233 20.136 1.00 20.35 115 GLU B O 1
ATOM 3535 N N . LYS B 1 116 ? 15.195 -0.291 18.345 1.00 19.72 116 LYS B N 1
ATOM 3536 C CA . LYS B 1 116 ? 14.058 0.330 19.049 1.00 20.07 116 LYS B CA 1
ATOM 3537 C C . LYS B 1 116 ? 13.069 -0.690 19.562 1.00 20.95 116 LYS B C 1
ATOM 3538 O O . LYS B 1 116 ? 12.890 -1.756 18.959 1.00 21.44 116 LYS B O 1
ATOM 3544 N N . ALA B 1 117 ? 12.385 -0.350 20.652 1.00 20.61 117 ALA B N 1
ATOM 3545 C CA . ALA B 1 117 ? 11.355 -1.236 21.169 1.00 21.65 117 ALA B CA 1
ATOM 3546 C C . ALA B 1 117 ? 10.276 -1.518 20.107 1.00 22.72 117 ALA B C 1
ATOM 3547 O O . ALA B 1 117 ? 9.789 -2.653 19.994 1.00 23.03 117 ALA B O 1
ATOM 3549 N N . LYS B 1 118 ? 9.914 -0.500 19.326 1.00 23.52 118 LYS B N 1
ATOM 3550 C CA . LYS B 1 118 ? 8.846 -0.653 18.339 1.00 24.58 118 LYS B CA 1
ATOM 3551 C C . LYS B 1 118 ? 9.312 -1.457 17.119 1.00 24.66 118 LYS B C 1
ATOM 3552 O O . LYS B 1 118 ? 8.498 -1.815 16.279 1.00 23.99 118 LYS B O 1
ATOM 3558 N N . ASP B 1 119 ? 10.619 -1.724 17.025 1.00 24.70 119 ASP B N 1
ATOM 3559 C CA . ASP B 1 119 ? 11.195 -2.421 15.877 1.00 23.99 119 ASP B CA 1
ATOM 3560 C C . ASP B 1 119 ? 10.929 -3.919 15.931 1.00 23.65 119 ASP B C 1
ATOM 3561 O O . ASP B 1 119 ? 11.094 -4.611 14.911 1.00 23.59 119 ASP B O 1
ATOM 3566 N N . VAL B 1 120 ? 10.580 -4.421 17.119 1.00 22.14 120 VAL B N 1
ATOM 3567 C CA . VAL B 1 120 ? 10.531 -5.852 17.393 1.00 21.82 120 VAL B CA 1
ATOM 3568 C C . VAL B 1 120 ? 9.203 -6.248 18.050 1.00 21.77 120 VAL B C 1
ATOM 3569 O O . VAL B 1 120 ? 8.344 -5.400 18.327 1.00 22.27 120 VAL B O 1
ATOM 3573 N N . GLU B 1 121 ? 9.042 -7.534 18.322 1.00 22.22 121 GLU B N 1
ATOM 3574 C CA . GLU B 1 121 ? 7.786 -8.017 18.918 1.00 22.70 121 GLU B CA 1
ATOM 3575 C C . GLU B 1 121 ? 7.839 -7.836 20.415 1.00 22.39 121 GLU B C 1
ATOM 3576 O O . GLU B 1 121 ? 6.813 -7.579 21.062 1.00 22.08 121 GLU B O 1
ATOM 3582 N N . ASP B 1 122 ? 9.039 -7.999 20.979 1.00 22.01 122 ASP B N 1
ATOM 3583 C CA . ASP B 1 122 ? 9.213 -7.840 22.416 1.00 22.11 122 ASP B CA 1
ATOM 3584 C C . ASP B 1 122 ? 10.661 -7.541 22.809 1.00 21.42 122 ASP B C 1
ATOM 3585 O O . ASP B 1 122 ? 11.558 -7.544 21.961 1.00 19.54 122 ASP B O 1
ATOM 3590 N N . ASN B 1 123 ? 10.842 -7.329 24.109 1.00 20.33 123 ASN B N 1
ATOM 3591 C CA . ASN B 1 123 ? 12.076 -6.784 24.685 1.00 20.21 123 ASN B CA 1
ATOM 3592 C C . ASN B 1 123 ? 12.538 -7.651 25.833 1.00 19.54 123 ASN B C 1
ATOM 3593 O O . ASN B 1 123 ? 11.791 -7.863 26.788 1.00 20.67 123 ASN B O 1
ATOM 3598 N N . PHE B 1 124 ? 13.760 -8.155 25.738 1.00 18.40 124 PHE B N 1
ATOM 3599 C CA . PHE B 1 124 ? 14.201 -9.277 26.565 1.00 17.68 124 PHE B CA 1
ATOM 3600 C C . PHE B 1 124 ? 15.118 -8.950 27.729 1.00 18.26 124 PHE B C 1
ATOM 3601 O O . PHE B 1 124 ? 16.169 -8.308 27.559 1.00 17.11 124 PHE B O 1
ATOM 3609 N N . ASN B 1 125 ? 14.740 -9.470 28.893 1.00 17.74 125 ASN B N 1
ATOM 3610 C CA . ASN B 1 125 ? 15.672 -9.680 29.996 1.00 18.46 125 ASN B CA 1
ATOM 3611 C C . ASN B 1 125 ? 15.246 -10.980 30.662 1.00 19.22 125 ASN B C 1
ATOM 3612 O O . ASN B 1 125 ? 14.041 -11.189 30.841 1.00 19.29 125 ASN B O 1
ATOM 3617 N N . ALA B 1 126 ? 16.211 -11.814 31.061 1.00 18.60 126 ALA B N 1
ATOM 3618 C CA . ALA B 1 126 ? 15.895 -13.198 31.436 1.00 19.33 126 ALA B CA 1
ATOM 3619 C C . ALA B 1 126 ? 15.101 -13.317 32.733 1.00 19.99 126 ALA B C 1
ATOM 3620 O O . ALA B 1 126 ? 14.425 -14.328 32.961 1.00 19.82 126 ALA B O 1
ATOM 3622 N N . LEU B 1 127 ? 15.228 -12.301 33.593 1.00 20.48 127 LEU B N 1
ATOM 3623 C CA . LEU B 1 127 ? 14.513 -12.270 34.877 1.00 20.39 127 LEU B CA 1
ATOM 3624 C C . LEU B 1 127 ? 13.071 -11.854 34.705 1.00 20.92 127 LEU B C 1
ATOM 3625 O O . LEU B 1 127 ? 12.212 -12.287 35.462 1.00 21.49 127 LEU B O 1
ATOM 3630 N N . TRP B 1 128 ? 12.787 -11.011 33.720 1.00 20.85 128 TRP B N 1
ATOM 3631 C CA . TRP B 1 128 ? 11.476 -10.392 33.656 1.00 21.33 128 TRP B CA 1
ATOM 3632 C C . TRP B 1 128 ? 10.591 -10.882 32.517 1.00 21.25 128 TRP B C 1
ATOM 3633 O O . TRP B 1 128 ? 9.368 -11.017 32.688 1.00 21.62 128 TRP B O 1
ATOM 3644 N N . SER B 1 129 ? 11.175 -11.053 31.332 1.00 21.01 129 SER B N 1
ATOM 3645 C CA . SER B 1 129 ? 10.339 -11.208 30.134 1.00 21.16 129 SER B CA 1
ATOM 3646 C C . SER B 1 129 ? 10.600 -12.496 29.336 1.00 20.89 129 SER B C 1
ATOM 3647 O O . SER B 1 129 ? 10.157 -12.629 28.199 1.00 20.96 129 SER B O 1
ATOM 3650 N N . TYR B 1 130 ? 11.300 -13.443 29.952 1.00 21.74 130 TYR B N 1
ATOM 3651 C CA . TYR B 1 130 ? 11.647 -14.712 29.319 1.00 22.49 130 TYR B CA 1
ATOM 3652 C C . TYR B 1 130 ? 10.371 -15.403 28.810 1.00 23.13 130 TYR B C 1
ATOM 3653 O O . TYR B 1 130 ? 10.282 -15.774 27.641 1.00 22.87 130 TYR B O 1
ATOM 3662 N N . ASN B 1 131 ? 9.386 -15.542 29.698 1.00 24.72 131 ASN B N 1
ATOM 3663 C CA . ASN B 1 131 ? 8.107 -16.171 29.370 1.00 25.47 131 ASN B CA 1
ATOM 3664 C C . ASN B 1 131 ? 7.362 -15.444 28.263 1.00 25.13 131 ASN B C 1
ATOM 3665 O O . ASN B 1 131 ? 6.814 -16.071 27.350 1.00 24.92 131 ASN B O 1
ATOM 3670 N N . ARG B 1 132 ? 7.359 -14.116 28.341 1.00 24.89 132 ARG B N 1
ATOM 3671 C CA . ARG B 1 132 ? 6.680 -13.272 27.366 1.00 25.07 132 ARG B CA 1
ATOM 3672 C C . ARG B 1 132 ? 7.324 -13.361 25.969 1.00 24.98 132 ARG B C 1
ATOM 3673 O O . ARG B 1 132 ? 6.640 -13.215 24.944 1.00 25.57 132 ARG B O 1
ATOM 3681 N N . CYS B 1 133 ? 8.627 -13.627 25.928 1.00 24.68 133 CYS B N 1
ATOM 3682 C CA . CYS B 1 133 ? 9.351 -13.729 24.662 1.00 23.82 133 CYS B CA 1
ATOM 3683 C C . CYS B 1 133 ? 9.324 -15.156 24.116 1.00 24.21 133 CYS B C 1
ATOM 3684 O O . CYS B 1 133 ? 9.879 -15.406 23.055 1.00 23.87 133 CYS B O 1
ATOM 3687 N N . TYR B 1 134 ? 8.710 -16.081 24.865 1.00 24.15 134 TYR B N 1
ATOM 3688 C CA . TYR B 1 134 ? 8.740 -17.513 24.543 1.00 25.16 134 TYR B CA 1
ATOM 3689 C C . TYR B 1 134 ? 8.126 -17.764 23.163 1.00 24.39 134 TYR B C 1
ATOM 3690 O O . TYR B 1 134 ? 7.044 -17.283 22.881 1.00 25.44 134 TYR B O 1
ATOM 3699 N N . GLY B 1 135 ? 8.865 -18.425 22.278 1.00 25.01 135 GLY B N 1
ATOM 3700 C CA . GLY B 1 135 ? 8.410 -18.659 20.912 1.00 24.36 135 GLY B CA 1
ATOM 3701 C C . GLY B 1 135 ? 8.269 -17.486 19.959 1.00 24.23 135 GLY B C 1
ATOM 3702 O O . GLY B 1 135 ? 7.865 -17.678 18.816 1.00 24.08 135 GLY B O 1
ATOM 3703 N N . LYS B 1 136 ? 8.601 -16.274 20.407 1.00 23.82 136 LYS B N 1
ATOM 3704 C CA . LYS B 1 136 ? 8.560 -15.111 19.526 1.00 23.29 136 LYS B CA 1
ATOM 3705 C C . LYS B 1 136 ? 9.650 -15.213 18.445 1.00 22.70 136 LYS B C 1
ATOM 3706 O O . LYS B 1 136 ? 10.626 -15.967 18.591 1.00 21.90 136 LYS B O 1
ATOM 3712 N N . ASP B 1 137 ? 9.466 -14.456 17.369 1.00 22.32 137 ASP B N 1
ATOM 3713 C CA . ASP B 1 137 ? 10.358 -14.529 16.223 1.00 22.89 137 ASP B CA 1
ATOM 3714 C C . ASP B 1 137 ? 11.358 -13.388 16.175 1.00 21.90 137 ASP B C 1
ATOM 3715 O O . ASP B 1 137 ? 12.444 -13.556 15.626 1.00 21.46 137 ASP B O 1
ATOM 3720 N N . TYR B 1 138 ? 10.947 -12.207 16.641 1.00 21.18 138 TYR B N 1
ATOM 3721 C CA . TYR B 1 138 ? 11.809 -11.027 16.549 1.00 20.78 138 TYR B CA 1
ATOM 3722 C C . TYR B 1 138 ? 11.819 -10.282 17.863 1.00 20.16 138 TYR B C 1
ATOM 3723 O O . TYR B 1 138 ? 10.818 -9.676 18.238 1.00 20.41 138 TYR B O 1
ATOM 3732 N N . VAL B 1 139 ? 12.958 -10.362 18.553 1.00 18.99 139 VAL B N 1
ATOM 3733 C CA . VAL B 1 139 ? 13.088 -9.824 19.904 1.00 18.42 139 VAL B CA 1
ATOM 3734 C C . VAL B 1 139 ? 14.332 -8.934 20.009 1.00 17.76 139 VAL B C 1
ATOM 3735 O O . VAL B 1 139 ? 15.328 -9.191 19.332 1.00 17.17 139 VAL B O 1
ATOM 3739 N N . ARG B 1 140 ? 14.228 -7.884 20.821 1.00 17.25 140 ARG B N 1
ATOM 3740 C CA . ARG B 1 140 ? 15.359 -6.997 21.154 1.00 16.97 140 ARG B CA 1
ATOM 3741 C C . ARG B 1 140 ? 15.894 -7.363 22.526 1.00 16.55 140 ARG B C 1
ATOM 3742 O O . ARG B 1 140 ? 15.178 -7.297 23.527 1.00 17.04 140 ARG B O 1
ATOM 3750 N N . VAL B 1 141 ? 17.149 -7.762 22.567 1.00 15.60 141 VAL B N 1
ATOM 3751 C CA . VAL B 1 141 ? 17.856 -7.876 23.835 1.00 15.81 141 VAL B CA 1
ATOM 3752 C C . VAL B 1 141 ? 18.275 -6.441 24.202 1.00 16.39 141 VAL B C 1
ATOM 3753 O O . VAL B 1 141 ? 19.020 -5.793 23.449 1.00 14.95 141 VAL B O 1
ATOM 3757 N N . VAL B 1 142 ? 17.768 -5.957 25.332 1.00 15.48 142 VAL B N 1
ATOM 3758 C CA . VAL B 1 142 ? 17.916 -4.524 25.645 1.00 16.15 142 VAL B CA 1
ATOM 3759 C C . VAL B 1 142 ? 19.356 -4.155 25.998 1.00 15.75 142 VAL B C 1
ATOM 3760 O O . VAL B 1 142 ? 20.183 -5.037 26.237 1.00 16.25 142 VAL B O 1
ATOM 3764 N N . SER B 1 143 ? 19.615 -2.843 26.046 1.00 16.23 143 SER B N 1
ATOM 3765 C CA . SER B 1 143 ? 20.967 -2.293 26.162 1.00 15.77 143 SER B CA 1
ATOM 3766 C C . SER B 1 143 ? 21.685 -2.709 27.431 1.00 16.27 143 SER B C 1
ATOM 3767 O O . SER B 1 143 ? 21.053 -3.201 28.383 1.00 15.13 143 SER B O 1
ATOM 3770 N N . CYS B 1 144 ? 23.003 -2.450 27.451 1.00 15.41 144 CYS B N 1
ATOM 3771 C CA . CYS B 1 144 ? 23.831 -2.608 28.665 1.00 16.10 144 CYS B CA 1
ATOM 3772 C C . CYS B 1 144 ? 23.162 -1.957 29.893 1.00 15.23 144 CYS B C 1
ATOM 3773 O O . CYS B 1 144 ? 22.961 -2.598 30.929 1.00 16.22 144 CYS B O 1
ATOM 3776 N N . ASN B 1 145 ? 22.832 -0.683 29.764 1.00 15.24 145 ASN B N 1
ATOM 3777 C CA . ASN B 1 145 ? 22.217 0.065 30.855 1.00 15.22 145 ASN B CA 1
ATOM 3778 C C . ASN B 1 145 ? 20.866 -0.508 31.284 1.00 14.67 145 ASN B C 1
ATOM 3779 O O . ASN B 1 145 ? 20.616 -0.708 32.467 1.00 13.25 145 ASN B O 1
ATOM 3784 N N . THR B 1 146 ? 20.010 -0.784 30.311 1.00 14.65 146 THR B N 1
ATOM 3785 C CA . THR B 1 146 ? 18.691 -1.325 30.633 1.00 15.34 146 THR B CA 1
ATOM 3786 C C . THR B 1 146 ? 18.790 -2.684 31.306 1.00 15.89 146 THR B C 1
ATOM 3787 O O . THR B 1 146 ? 18.072 -2.943 32.256 1.00 17.22 146 THR B O 1
ATOM 3791 N N . THR B 1 147 ? 19.677 -3.551 30.818 1.00 16.06 147 THR B N 1
ATOM 3792 C CA . THR B 1 147 ? 19.865 -4.867 31.430 1.00 16.15 147 THR B CA 1
ATOM 3793 C C . THR B 1 147 ? 20.289 -4.713 32.904 1.00 16.58 147 THR B C 1
ATOM 3794 O O . THR B 1 147 ? 19.730 -5.351 33.799 1.00 15.86 147 THR B O 1
ATOM 3798 N N . GLY B 1 148 ? 21.278 -3.851 33.151 1.00 16.60 148 GLY B N 1
ATOM 3799 C CA . GLY B 1 148 ? 21.711 -3.593 34.519 1.00 16.45 148 GLY B CA 1
ATOM 3800 C C . GLY B 1 148 ? 20.567 -3.106 35.408 1.00 16.45 148 GLY B C 1
ATOM 3801 O O . GLY B 1 148 ? 20.366 -3.635 36.512 1.00 16.87 148 GLY B O 1
ATOM 3802 N N . LEU B 1 149 ? 19.815 -2.114 34.946 1.00 16.15 149 LEU B N 1
ATOM 3803 C CA . LEU B 1 149 ? 18.675 -1.618 35.725 1.00 15.95 149 LEU B CA 1
ATOM 3804 C C . LEU B 1 149 ? 17.616 -2.721 35.931 1.00 16.41 149 LEU B C 1
ATOM 3805 O O . LEU B 1 149 ? 17.004 -2.814 36.998 1.00 16.00 149 LEU B O 1
ATOM 3810 N N . CYS B 1 150 ? 17.409 -3.554 34.911 1.00 16.57 150 CYS B N 1
ATOM 3811 C CA . CYS B 1 150 ? 16.449 -4.655 35.028 1.00 17.67 150 CYS B CA 1
ATOM 3812 C C . CYS B 1 150 ? 16.831 -5.582 36.170 1.00 17.01 150 CYS B C 1
ATOM 3813 O O . CYS B 1 150 ? 15.973 -5.990 36.967 1.00 18.03 150 CYS B O 1
ATOM 3816 N N . ARG B 1 151 ? 18.112 -5.891 36.279 1.00 16.36 151 ARG B N 1
ATOM 3817 C CA . ARG B 1 151 ? 18.570 -6.818 37.298 1.00 16.78 151 ARG B CA 1
ATOM 3818 C C . ARG B 1 151 ? 18.416 -6.229 38.697 1.00 17.16 151 ARG B C 1
ATOM 3819 O O . ARG B 1 151 ? 17.900 -6.914 39.587 1.00 17.31 151 ARG B O 1
ATOM 3827 N N . ILE B 1 152 ? 18.867 -4.985 38.912 1.00 16.80 152 ILE B N 1
ATOM 3828 C CA . ILE B 1 152 ? 18.788 -4.435 40.266 1.00 16.21 152 ILE B CA 1
ATOM 3829 C C . ILE B 1 152 ? 17.328 -4.201 40.688 1.00 16.70 152 ILE B C 1
ATOM 3830 O O . ILE B 1 152 ? 16.960 -4.385 41.863 1.00 16.74 152 ILE B O 1
ATOM 3835 N N . LEU B 1 153 ? 16.499 -3.808 39.731 1.00 16.80 153 LEU B N 1
ATOM 3836 C CA . LEU B 1 153 ? 15.091 -3.573 40.018 1.00 17.08 153 LEU B CA 1
ATOM 3837 C C . LEU B 1 153 ? 14.363 -4.893 40.301 1.00 17.31 153 LEU B C 1
ATOM 3838 O O . LEU B 1 153 ? 13.417 -4.926 41.085 1.00 17.34 153 LEU B O 1
ATOM 3843 N N . TYR B 1 154 ? 14.811 -5.978 39.684 1.00 17.73 154 TYR B N 1
ATOM 3844 C CA . TYR B 1 154 ? 14.286 -7.294 40.024 1.00 18.51 154 TYR B CA 1
ATOM 3845 C C . TYR B 1 154 ? 14.665 -7.663 41.467 1.00 19.16 154 TYR B C 1
ATOM 3846 O O . TYR B 1 154 ? 13.844 -8.182 42.232 1.00 19.10 154 TYR B O 1
ATOM 3855 N N . ALA B 1 155 ? 15.911 -7.405 41.847 1.00 18.88 155 ALA B N 1
ATOM 3856 C CA . ALA B 1 155 ? 16.335 -7.746 43.196 1.00 20.25 155 ALA B CA 1
ATOM 3857 C C . ALA B 1 155 ? 15.465 -6.976 44.209 1.00 20.63 155 ALA B C 1
ATOM 3858 O O . ALA B 1 155 ? 14.900 -7.573 45.139 1.00 20.33 155 ALA B O 1
ATOM 3860 N N . ILE B 1 156 ? 15.332 -5.667 44.001 1.00 20.63 156 ILE B N 1
ATOM 3861 C CA . ILE B 1 156 ? 14.516 -4.838 44.883 1.00 20.64 156 ILE B CA 1
ATOM 3862 C C . ILE B 1 156 ? 13.017 -5.251 44.860 1.00 21.62 156 ILE B C 1
ATOM 3863 O O . ILE B 1 156 ? 12.391 -5.406 45.923 1.00 21.44 156 ILE B O 1
ATOM 3868 N N . ASN B 1 157 ? 12.455 -5.411 43.660 1.00 21.85 157 ASN B N 1
ATOM 3869 C CA . ASN B 1 157 ? 11.063 -5.839 43.522 1.00 23.11 157 ASN B CA 1
ATOM 3870 C C . ASN B 1 157 ? 10.804 -7.160 44.281 1.00 23.17 157 ASN B C 1
ATOM 3871 O O . ASN B 1 157 ? 9.700 -7.382 44.769 1.00 23.72 157 ASN B O 1
ATOM 3876 N N . SER B 1 158 ? 11.816 -8.023 44.375 1.00 23.47 158 SER B N 1
ATOM 3877 C CA . SER B 1 158 ? 11.656 -9.305 45.088 1.00 24.27 158 SER B CA 1
ATOM 3878 C C . SER B 1 158 ? 11.261 -9.142 46.567 1.00 24.94 158 SER B C 1
ATOM 3879 O O . SER B 1 158 ? 10.618 -10.050 47.161 1.00 24.96 158 SER B O 1
ATOM 3882 N N . ILE B 1 159 ? 11.618 -7.995 47.149 1.00 24.84 159 ILE B N 1
ATOM 3883 C CA . ILE B 1 159 ? 11.389 -7.755 48.586 1.00 25.29 159 ILE B CA 1
ATOM 3884 C C . ILE B 1 159 ? 10.491 -6.554 48.931 1.00 25.62 159 ILE B C 1
ATOM 3885 O O . ILE B 1 159 ? 10.114 -6.378 50.099 1.00 25.75 159 ILE B O 1
ATOM 3890 N N . ALA B 1 160 ? 10.168 -5.717 47.946 1.00 24.71 160 ALA B N 1
ATOM 3891 C CA . ALA B 1 160 ? 9.315 -4.547 48.162 1.00 25.12 160 ALA B CA 1
ATOM 3892 C C . ALA B 1 160 ? 8.754 -4.060 46.843 1.00 25.42 160 ALA B C 1
ATOM 3893 O O . ALA B 1 160 ? 9.320 -4.340 45.781 1.00 26.08 160 ALA B O 1
ATOM 3895 N N . ASP B 1 161 ? 7.661 -3.308 46.899 1.00 26.38 161 ASP B N 1
ATOM 3896 C CA . ASP B 1 161 ? 7.036 -2.761 45.711 1.00 26.73 161 ASP B CA 1
ATOM 3897 C C . ASP B 1 161 ? 7.698 -1.430 45.409 1.00 25.20 161 ASP B C 1
ATOM 3898 O O . ASP B 1 161 ? 7.763 -0.569 46.266 1.00 25.51 161 ASP B O 1
ATOM 3903 N N . ILE B 1 162 ? 8.119 -1.249 44.171 1.00 24.80 162 ILE B N 1
ATOM 3904 C CA . ILE B 1 162 ? 8.773 -0.015 43.746 1.00 23.51 162 ILE B CA 1
ATOM 3905 C C . ILE B 1 162 ? 7.728 1.054 43.455 1.00 23.16 162 ILE B C 1
ATOM 3906 O O . ILE B 1 162 ? 6.759 0.829 42.707 1.00 21.97 162 ILE B O 1
ATOM 3911 N N . LYS B 1 163 ? 7.925 2.204 44.088 1.00 21.75 163 LYS B N 1
ATOM 3912 C CA . LYS B 1 163 ? 7.087 3.366 43.888 1.00 22.20 163 LYS B CA 1
ATOM 3913 C C . LYS B 1 163 ? 7.715 4.299 42.863 1.00 21.17 163 LYS B C 1
ATOM 3914 O O . LYS B 1 163 ? 7.046 4.748 41.938 1.00 21.31 163 LYS B O 1
ATOM 3920 N N . LYS B 1 164 ? 8.984 4.641 43.082 1.00 20.29 164 LYS B N 1
ATOM 3921 C CA . LYS B 1 164 ? 9.712 5.483 42.146 1.00 20.09 164 LYS B CA 1
ATOM 3922 C C . LYS B 1 164 ? 11.194 5.166 42.186 1.00 19.37 164 LYS B C 1
ATOM 3923 O O . LYS B 1 164 ? 11.802 5.243 43.240 1.00 19.49 164 LYS B O 1
ATOM 3929 N N . ALA B 1 165 ? 11.766 4.826 41.038 1.00 17.87 165 ALA B N 1
ATOM 3930 C CA . ALA B 1 165 ? 13.205 4.568 40.943 1.00 17.41 165 ALA B CA 1
ATOM 3931 C C . ALA B 1 165 ? 13.820 5.760 40.213 1.00 16.66 165 ALA B C 1
ATOM 3932 O O . ALA B 1 165 ? 13.439 6.049 39.075 1.00 17.74 165 ALA B O 1
ATOM 3934 N N . ARG B 1 166 ? 14.732 6.465 40.883 1.00 16.02 166 ARG B N 1
ATOM 3935 C CA . ARG B 1 166 ? 15.384 7.648 40.321 1.00 15.40 166 ARG B CA 1
ATOM 3936 C C . ARG B 1 166 ? 16.843 7.296 40.062 1.00 15.16 166 ARG B C 1
ATOM 3937 O O . ARG B 1 166 ? 17.557 6.939 40.990 1.00 14.60 166 ARG B O 1
ATOM 3945 N N . ILE B 1 167 ? 17.274 7.381 38.806 1.00 15.19 167 ILE B N 1
ATOM 3946 C CA . ILE B 1 167 ? 18.580 6.838 38.435 1.00 14.63 167 ILE B CA 1
ATOM 3947 C C . ILE B 1 167 ? 19.407 7.868 37.652 1.00 13.70 167 ILE B C 1
ATOM 3948 O O . ILE B 1 167 ? 18.896 8.505 36.734 1.00 12.22 167 ILE B O 1
ATOM 3953 N N . VAL B 1 168 ? 20.690 7.977 37.982 1.00 12.42 168 VAL B N 1
ATOM 3954 C CA . VAL B 1 168 ? 21.571 8.819 37.162 1.00 12.99 168 VAL B CA 1
ATOM 3955 C C . VAL B 1 168 ? 22.639 7.910 36.558 1.00 12.34 168 VAL B C 1
ATOM 3956 O O . VAL B 1 168 ? 23.270 7.130 37.265 1.00 13.18 168 VAL B O 1
ATOM 3960 N N . LEU B 1 169 ? 22.795 7.981 35.245 1.00 12.23 169 LEU B N 1
ATOM 3961 C CA . LEU B 1 169 ? 23.720 7.091 34.541 1.00 12.43 169 LEU B CA 1
ATOM 3962 C C . LEU B 1 169 ? 24.948 7.896 34.146 1.00 11.78 169 LEU B C 1
ATOM 3963 O O . LEU B 1 169 ? 24.834 8.913 33.468 1.00 12.77 169 LEU B O 1
ATOM 3968 N N . VAL B 1 170 ? 26.108 7.442 34.574 1.00 12.16 170 VAL B N 1
ATOM 3969 C CA . VAL B 1 170 ? 27.378 8.074 34.214 1.00 12.29 170 VAL B CA 1
ATOM 3970 C C . VAL B 1 170 ? 28.063 7.122 33.221 1.00 12.58 170 VAL B C 1
ATOM 3971 O O . VAL B 1 170 ? 28.646 6.112 33.623 1.00 11.78 170 VAL B O 1
ATOM 3975 N N . ARG B 1 171 ? 27.930 7.440 31.933 1.00 12.04 171 ARG B N 1
ATOM 3976 C CA . ARG B 1 171 ? 28.295 6.519 30.877 1.00 13.10 171 ARG B CA 1
ATOM 3977 C C . ARG B 1 171 ? 29.731 6.711 30.369 1.00 13.76 171 ARG B C 1
ATOM 3978 O O . ARG B 1 171 ? 30.222 7.822 30.249 1.00 13.00 171 ARG B O 1
ATO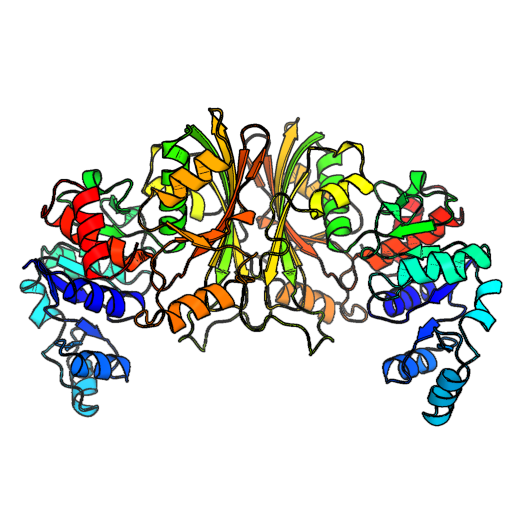M 3986 N N . ARG B 1 172 ? 30.373 5.603 30.033 1.00 13.37 172 ARG B N 1
ATOM 3987 C CA . ARG B 1 172 ? 31.675 5.642 29.376 1.00 12.93 172 ARG B CA 1
ATOM 3988 C C . ARG B 1 172 ? 31.571 6.266 27.971 1.00 12.90 172 ARG B C 1
ATOM 3989 O O . ARG B 1 172 ? 30.545 6.152 27.302 1.00 12.65 172 ARG B O 1
ATOM 3997 N N . ALA B 1 173 ? 32.625 6.940 27.528 1.00 11.94 173 ALA B N 1
ATOM 3998 C CA . ALA B 1 173 ? 32.588 7.639 26.227 1.00 12.62 173 ALA B CA 1
ATOM 3999 C C . ALA B 1 173 ? 32.795 6.688 25.025 1.00 13.69 173 ALA B C 1
ATOM 4000 O O . ALA B 1 173 ? 32.177 6.856 23.965 1.00 13.26 173 ALA B O 1
ATOM 4002 N N . ALA B 1 174 ? 33.707 5.740 25.193 1.00 12.61 174 ALA B N 1
ATOM 4003 C CA . ALA B 1 174 ? 34.192 4.877 24.098 1.00 13.57 174 ALA B CA 1
ATOM 4004 C C . ALA B 1 174 ? 34.569 3.522 24.679 1.00 13.32 174 ALA B C 1
ATOM 4005 O O . ALA B 1 174 ? 35.182 3.488 25.750 1.00 13.14 174 ALA B O 1
ATOM 4007 N N . ASP B 1 175 ? 34.222 2.410 24.015 1.00 12.73 175 ASP B N 1
ATOM 4008 C CA . ASP B 1 175 ? 34.769 1.108 24.442 1.00 13.85 175 ASP B CA 1
ATOM 4009 C C . ASP B 1 175 ? 36.305 1.128 24.293 1.00 12.96 175 ASP B C 1
ATOM 4010 O O . ASP B 1 175 ? 36.802 1.918 23.492 1.00 12.14 175 ASP B O 1
ATOM 4015 N N . PRO B 1 176 ? 37.047 0.313 25.060 1.00 13.51 176 PRO B N 1
ATOM 4016 C CA . PRO B 1 176 ? 38.528 0.312 24.988 1.00 13.34 176 PRO B CA 1
ATOM 4017 C C . PRO B 1 176 ? 39.121 0.293 23.582 1.00 13.90 176 PRO B C 1
ATOM 4018 O O . PRO B 1 176 ? 40.181 0.893 23.389 1.00 13.48 176 PRO B O 1
ATOM 4022 N N . ASN B 1 177 ? 38.498 -0.425 22.649 1.00 12.76 177 ASN B N 1
ATOM 4023 C CA . ASN B 1 177 ? 39.078 -0.578 21.321 1.00 13.77 177 ASN B CA 1
ATOM 4024 C C . ASN B 1 177 ? 38.919 0.696 20.485 1.00 14.43 177 ASN B C 1
ATOM 4025 O O . ASN B 1 177 ? 39.569 0.855 19.443 1.00 14.46 177 ASN B O 1
ATOM 4030 N N . ASP B 1 178 ? 38.043 1.596 20.929 1.00 13.75 178 ASP B N 1
ATOM 4031 C CA . ASP B 1 178 ? 37.627 2.723 20.110 1.00 13.91 178 ASP B CA 1
ATOM 4032 C C . ASP B 1 178 ? 38.580 3.874 20.397 1.00 14.52 178 ASP B C 1
ATOM 4033 O O . ASP B 1 178 ? 38.577 4.444 21.495 1.00 13.30 178 ASP B O 1
ATOM 4038 N N . ASP B 1 179 ? 39.414 4.184 19.405 1.00 13.29 179 ASP B N 1
ATOM 4039 C CA . ASP B 1 179 ? 40.397 5.256 19.543 1.00 13.22 179 ASP B CA 1
ATOM 4040 C C . ASP B 1 179 ? 40.010 6.509 18.738 1.00 13.37 179 ASP B C 1
ATOM 4041 O O . ASP B 1 179 ? 40.852 7.385 18.506 1.00 12.96 179 ASP B O 1
ATOM 4046 N N . LYS B 1 180 ? 38.729 6.611 18.366 1.00 13.55 180 LYS B N 1
ATOM 4047 C CA . LYS B 1 180 ? 38.231 7.741 17.574 1.00 13.94 180 LYS B CA 1
ATOM 4048 C C . LYS B 1 180 ? 37.156 8.617 18.272 1.00 14.28 180 LYS B C 1
ATOM 4049 O O . LYS B 1 180 ? 37.041 9.804 17.952 1.00 13.85 180 LYS B O 1
ATOM 4055 N N . THR B 1 181 ? 36.393 8.043 19.210 1.00 14.32 181 THR B N 1
ATOM 4056 C CA . THR B 1 181 ? 35.307 8.750 19.917 1.00 13.79 181 THR B CA 1
ATOM 4057 C C . THR B 1 181 ? 35.754 9.433 21.224 1.00 13.35 181 THR B C 1
ATOM 4058 O O . THR B 1 181 ? 36.380 8.785 22.075 1.00 11.94 181 THR B O 1
ATOM 4062 N N . GLY B 1 182 ? 35.375 10.710 21.378 1.00 12.35 182 GLY B N 1
ATOM 4063 C CA . GLY B 1 182 ? 35.643 11.495 22.600 1.00 12.21 182 GLY B CA 1
ATOM 4064 C C . GLY B 1 182 ? 34.383 11.465 23.482 1.00 12.21 182 GLY 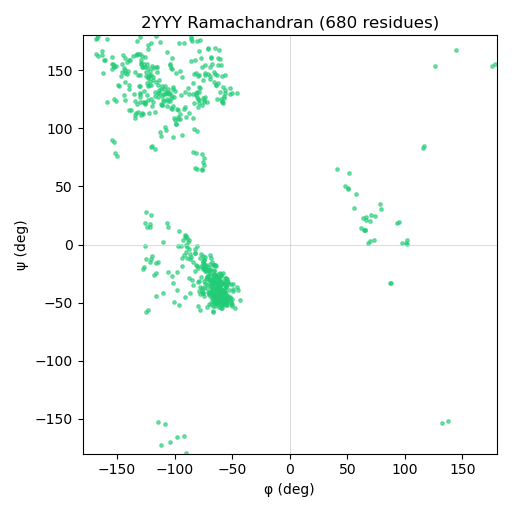B C 1
ATOM 4065 O O . GLY B 1 182 ? 33.479 10.671 23.207 1.00 11.99 182 GLY B O 1
ATOM 4066 N N . PRO B 1 183 ? 34.266 12.338 24.494 1.00 12.53 183 PRO B N 1
ATOM 4067 C CA . PRO B 1 183 ? 35.205 13.426 24.764 1.00 12.00 183 PRO B CA 1
ATOM 4068 C C . PRO B 1 183 ? 36.490 13.012 25.487 1.00 12.04 183 PRO B C 1
ATOM 4069 O O . PRO B 1 183 ? 36.437 12.169 26.370 1.00 11.25 183 PRO B O 1
ATOM 4073 N N . VAL B 1 184 ? 37.592 13.665 25.137 1.00 11.31 184 VAL B N 1
ATOM 4074 C CA . VAL B 1 184 ? 38.846 13.532 25.873 1.00 11.87 184 VAL B CA 1
ATOM 4075 C C . VAL B 1 184 ? 38.710 14.206 27.240 1.00 12.83 184 VAL B C 1
ATOM 4076 O O . VAL B 1 184 ? 39.175 13.687 28.246 1.00 12.43 184 VAL B O 1
ATOM 4080 N N . ASN B 1 185 ? 38.069 15.380 27.275 1.00 12.33 185 ASN B N 1
ATOM 4081 C CA . ASN B 1 185 ? 38.012 16.142 28.534 1.00 10.98 185 ASN B CA 1
ATOM 4082 C C . ASN B 1 185 ? 36.746 16.995 28.664 1.00 11.20 185 ASN B C 1
ATOM 4083 O O . ASN B 1 185 ? 36.754 18.219 28.459 1.00 10.37 185 ASN B O 1
ATOM 4088 N N . ALA B 1 186 ? 35.640 16.322 28.973 1.00 10.26 186 ALA B N 1
ATOM 4089 C CA . ALA B 1 186 ? 34.348 16.996 29.125 1.00 10.72 186 ALA B CA 1
ATOM 4090 C C . ALA B 1 186 ? 33.403 16.070 29.859 1.00 10.84 186 ALA B C 1
ATOM 4091 O O . ALA B 1 186 ? 33.655 14.873 29.914 1.00 10.63 186 ALA B O 1
ATOM 4093 N N . ILE B 1 187 ? 32.314 16.635 30.380 1.00 10.29 187 ILE B N 1
ATOM 4094 C CA . ILE B 1 187 ? 31.118 15.851 30.772 1.00 10.01 187 ILE B CA 1
ATOM 4095 C C . ILE B 1 187 ? 30.018 16.309 29.837 1.00 9.97 187 ILE B C 1
ATOM 4096 O O . ILE B 1 187 ? 29.781 17.513 29.713 1.00 9.46 187 ILE B O 1
ATOM 4101 N N . THR B 1 188 ? 29.323 15.354 29.219 1.00 10.82 188 THR B N 1
ATOM 4102 C CA . THR B 1 188 ? 28.427 15.638 28.127 1.00 11.83 188 THR B CA 1
ATOM 4103 C C . THR B 1 188 ? 27.034 15.134 28.507 1.00 11.90 188 THR B C 1
ATOM 4104 O O . THR B 1 188 ? 26.861 13.934 28.660 1.00 11.83 188 THR B O 1
ATOM 4108 N N . PRO B 1 189 ? 26.069 16.035 28.693 1.00 12.91 189 PRO B N 1
ATOM 4109 C CA . PRO B 1 189 ? 24.673 15.604 28.911 1.00 14.19 189 PRO B CA 1
ATOM 4110 C C . PRO B 1 189 ? 24.266 14.737 27.757 1.00 14.49 189 PRO B C 1
ATOM 4111 O O . PRO B 1 189 ? 24.569 15.055 26.608 1.00 15.40 189 PRO B O 1
ATOM 4115 N N . ASN B 1 190 ? 23.660 13.598 28.053 1.00 16.05 190 ASN B N 1
ATOM 4116 C CA . ASN B 1 190 ? 23.273 12.671 26.993 1.00 16.76 190 ASN B CA 1
ATOM 4117 C C . ASN B 1 190 ? 22.087 11.782 27.398 1.00 16.89 190 ASN B C 1
ATOM 4118 O O . ASN B 1 190 ? 22.246 10.689 27.917 1.00 16.53 190 ASN B O 1
ATOM 4123 N N . PRO B 1 191 ? 20.881 12.239 27.127 1.00 17.10 191 PRO B N 1
ATOM 4124 C CA . PRO B 1 191 ? 20.614 13.500 26.419 1.00 17.35 191 PRO B CA 1
ATOM 4125 C C . PRO B 1 191 ? 20.598 14.696 27.399 1.00 16.80 191 PRO B C 1
ATOM 4126 O O . PRO B 1 191 ? 20.768 14.501 28.598 1.00 16.28 191 PRO B O 1
ATOM 4130 N N . VAL B 1 192 ? 20.395 15.912 26.897 1.00 17.21 192 VAL B N 1
ATOM 4131 C CA . VAL B 1 192 ? 20.236 17.066 27.792 1.00 16.32 192 VAL B CA 1
ATOM 4132 C C . VAL B 1 192 ? 18.852 17.059 28.485 1.00 17.49 192 VAL B C 1
ATOM 4133 O O . VAL B 1 192 ? 18.663 17.691 29.515 1.00 16.49 192 VAL B O 1
ATOM 4137 N N . THR B 1 193 ? 17.894 16.346 27.913 1.00 17.77 193 THR B N 1
ATOM 4138 C CA . THR B 1 193 ? 16.551 16.319 28.486 1.00 18.89 193 THR B CA 1
ATOM 4139 C C . THR B 1 193 ? 16.449 15.323 29.644 1.00 18.12 193 THR B C 1
ATOM 4140 O O . THR B 1 193 ? 17.142 14.284 29.694 1.00 17.37 193 THR B O 1
ATOM 4144 N N . VAL B 1 194 ? 15.591 15.687 30.587 1.00 17.63 194 VAL B N 1
ATOM 4145 C CA . VAL B 1 194 ? 15.416 14.975 31.842 1.00 17.93 194 VAL B CA 1
ATOM 4146 C C . VAL B 1 194 ? 13.913 15.065 32.180 1.00 18.39 194 VAL B C 1
ATOM 4147 O O . VAL B 1 194 ? 13.353 16.164 32.137 1.00 18.70 194 VAL B O 1
ATOM 4151 N N . PRO B 1 195 ? 13.251 13.940 32.470 1.00 18.74 195 PRO B N 1
ATOM 4152 C CA . PRO B 1 195 ? 13.851 12.596 32.446 1.00 18.66 195 PRO B CA 1
ATOM 4153 C C . PRO B 1 195 ? 14.180 12.123 31.043 1.00 18.26 195 PRO B C 1
ATOM 4154 O O . PRO B 1 195 ? 13.509 12.514 30.090 1.00 18.08 195 PRO B O 1
ATOM 4158 N N . SER B 1 196 ? 15.183 11.256 30.947 1.00 17.12 196 SER B N 1
ATOM 4159 C CA . SER B 1 196 ? 15.670 10.742 29.673 1.00 17.46 196 SER B CA 1
ATOM 4160 C C . SER B 1 196 ? 14.978 9.441 29.247 1.00 17.92 196 SER B C 1
ATOM 4161 O O . SER B 1 196 ? 14.211 8.821 30.009 1.00 18.20 196 SER B O 1
ATOM 4164 N N . HIS B 1 197 ? 15.301 9.036 28.027 1.00 18.02 197 HIS B N 1
ATOM 4165 C CA . HIS B 1 197 ? 14.763 7.841 27.370 1.00 17.52 197 HIS B CA 1
ATOM 4166 C C . HIS B 1 197 ? 15.147 6.516 28.038 1.00 17.74 197 HIS B C 1
ATOM 4167 O O . HIS B 1 197 ? 14.509 5.469 27.790 1.00 17.53 197 HIS B O 1
ATOM 4174 N N . HIS B 1 198 ? 16.189 6.548 28.878 1.00 16.55 198 HIS B N 1
ATOM 4175 C CA . HIS B 1 198 ? 16.630 5.369 29.614 1.00 16.46 198 HIS B CA 1
ATOM 4176 C C . HIS B 1 198 ? 15.534 4.717 30.472 1.00 17.05 198 HIS B C 1
ATOM 4177 O O . HIS B 1 198 ? 15.484 3.493 30.542 1.00 17.50 198 HIS B O 1
ATOM 4184 N N . GLY B 1 199 ? 14.668 5.525 31.093 1.00 16.45 199 GLY B N 1
ATOM 4185 C CA . GLY B 1 199 ? 13.619 5.010 31.975 1.00 17.74 199 GLY B CA 1
ATOM 4186 C C . GLY B 1 199 ? 12.566 4.194 31.210 1.00 17.35 199 GLY B C 1
ATOM 4187 O O . GLY B 1 199 ? 12.358 3.022 31.506 1.00 18.35 199 GLY B O 1
ATOM 4188 N N . PRO B 1 200 ? 11.923 4.805 30.223 1.00 17.90 200 PRO B N 1
ATOM 4189 C CA . PRO B 1 200 ? 10.977 4.090 29.334 1.00 17.61 200 PRO B CA 1
ATOM 4190 C C . PRO B 1 200 ? 11.575 2.845 28.651 1.00 18.25 200 PRO B C 1
ATOM 4191 O O . PRO B 1 200 ? 10.840 1.896 28.369 1.00 17.99 200 PRO B O 1
ATOM 4195 N N . ASP B 1 201 ? 12.891 2.824 28.392 1.00 17.23 201 ASP B N 1
ATOM 4196 C CA . ASP B 1 201 ? 13.508 1.612 27.895 1.00 16.83 201 ASP B CA 1
ATOM 4197 C C . ASP B 1 201 ? 13.372 0.435 28.870 1.00 17.76 201 ASP B C 1
ATOM 4198 O O . ASP B 1 201 ? 13.128 -0.693 28.426 1.00 18.23 201 ASP B O 1
ATOM 4203 N N . VAL B 1 202 ? 13.527 0.689 30.178 1.00 16.94 202 VAL B N 1
ATOM 4204 C CA . VAL B 1 202 ? 13.247 -0.324 31.200 1.00 16.84 202 VAL B CA 1
ATOM 4205 C C . VAL B 1 202 ? 11.758 -0.766 31.143 1.00 16.75 202 VAL B C 1
ATOM 4206 O O . VAL B 1 202 ? 11.441 -1.945 31.262 1.00 16.79 202 VAL B O 1
ATOM 4210 N N . VAL B 1 203 ? 10.880 0.198 30.959 1.00 17.44 203 VAL B N 1
ATOM 4211 C CA . VAL B 1 203 ? 9.437 -0.046 30.842 1.00 18.22 203 VAL B CA 1
ATOM 4212 C C . VAL B 1 203 ? 9.099 -0.946 29.633 1.00 18.74 203 VAL B C 1
ATOM 4213 O O . VAL B 1 203 ? 8.157 -1.733 29.711 1.00 18.83 203 VAL B O 1
ATOM 4217 N N . SER B 1 204 ? 9.885 -0.879 28.550 1.00 18.43 204 SER B N 1
ATOM 4218 C CA . SER B 1 204 ? 9.701 -1.787 27.412 1.00 19.36 204 SER B CA 1
ATOM 4219 C C . SER B 1 204 ? 9.851 -3.252 27.835 1.00 19.92 204 SER B C 1
ATOM 4220 O O . SER B 1 204 ? 9.262 -4.164 27.230 1.00 19.95 204 SER B O 1
ATOM 4223 N N . VAL B 1 205 ? 10.615 -3.468 28.900 1.00 19.48 205 VAL B N 1
ATOM 4224 C CA . VAL B 1 205 ? 10.794 -4.795 29.461 1.00 19.50 205 VAL B CA 1
ATOM 4225 C C . VAL B 1 205 ? 9.742 -5.066 30.529 1.00 20.67 205 VAL B C 1
ATOM 4226 O O . VAL B 1 205 ? 9.142 -6.142 30.512 1.00 21.46 205 VAL B O 1
ATOM 4230 N N . VAL B 1 206 ? 9.515 -4.085 31.416 1.00 20.73 206 VAL B N 1
ATOM 4231 C CA . VAL B 1 206 ? 8.640 -4.218 32.598 1.00 20.53 206 VAL B CA 1
ATOM 4232 C C . VAL B 1 206 ? 7.505 -3.190 32.512 1.00 20.50 206 VAL B C 1
ATOM 4233 O O . VAL B 1 206 ? 7.598 -2.072 33.047 1.00 18.77 206 VAL B O 1
ATOM 4237 N N . PRO B 1 207 ? 6.431 -3.532 31.801 1.00 20.88 207 PRO B N 1
ATOM 4238 C CA . PRO B 1 207 ? 5.353 -2.549 31.586 1.00 21.21 207 PRO B CA 1
ATOM 4239 C C . PRO B 1 207 ? 4.792 -1.979 32.905 1.00 21.13 207 PRO B C 1
ATOM 4240 O O . PRO B 1 207 ? 4.405 -0.808 32.935 1.00 20.69 207 PRO B O 1
ATOM 4244 N N . GLU B 1 208 ? 4.839 -2.761 33.981 1.00 21.78 208 GLU B N 1
ATOM 4245 C CA . GLU B 1 208 ? 4.314 -2.344 35.290 1.00 23.18 208 GLU B CA 1
ATOM 4246 C C . GLU B 1 208 ? 5.137 -1.209 35.920 1.00 23.19 208 GLU B C 1
ATOM 4247 O O . GLU B 1 208 ? 4.693 -0.566 36.905 1.00 22.57 208 GLU B O 1
ATOM 4253 N N . PHE B 1 209 ? 6.317 -0.937 35.346 1.00 22.31 209 PHE B N 1
ATOM 4254 C CA . PHE B 1 209 ? 7.121 0.197 35.821 1.00 21.72 209 PHE B CA 1
ATOM 4255 C C . PHE B 1 209 ? 6.790 1.522 35.135 1.00 22.12 209 PHE B C 1
ATOM 4256 O O . PHE B 1 209 ? 7.423 2.554 35.423 1.00 22.09 209 PHE B O 1
ATOM 4264 N N . GLU B 1 210 ? 5.804 1.524 34.230 1.00 22.14 210 GLU B N 1
ATOM 4265 C CA . GLU B 1 210 ? 5.416 2.762 33.553 1.00 22.82 210 GLU B CA 1
ATOM 4266 C C . GLU B 1 210 ? 5.190 3.890 34.558 1.00 22.97 210 GLU B C 1
ATOM 4267 O O . GLU B 1 210 ? 4.482 3.694 35.543 1.00 22.08 210 GLU B O 1
ATOM 4273 N N . GLY B 1 211 ? 5.798 5.050 34.294 1.00 22.79 211 GLY B N 1
ATOM 4274 C CA . GLY B 1 211 ? 5.706 6.233 35.149 1.00 23.82 211 GLY B CA 1
ATOM 4275 C C . GLY B 1 211 ? 6.292 6.079 36.555 1.00 24.49 211 GLY B C 1
ATOM 4276 O O . GLY B 1 211 ? 5.894 6.798 37.502 1.00 25.84 211 GLY B O 1
ATOM 4277 N N . LYS B 1 212 ? 7.206 5.126 36.712 1.00 23.21 212 LYS B N 1
ATOM 4278 C CA . LYS B 1 212 ? 7.821 4.874 38.006 1.00 22.01 212 LYS B CA 1
ATOM 4279 C C . LYS B 1 212 ? 9.341 4.937 37.896 1.00 21.60 212 LYS B C 1
ATOM 4280 O O . LYS B 1 212 ? 10.036 4.723 38.880 1.00 21.65 212 LYS B O 1
ATOM 4286 N N . ILE B 1 213 ? 9.855 5.181 36.698 1.00 20.13 213 ILE B N 1
ATOM 4287 C CA . ILE B 1 213 ? 11.314 5.170 36.497 1.00 20.28 213 ILE B CA 1
ATOM 4288 C C . ILE B 1 213 ? 11.708 6.517 35.922 1.00 19.66 213 ILE B C 1
ATOM 4289 O O . ILE B 1 213 ? 11.176 6.921 34.876 1.00 20.51 213 ILE B O 1
ATOM 4294 N N . LEU B 1 214 ? 12.642 7.210 36.581 1.00 17.09 214 LEU B N 1
ATOM 4295 C CA . LEU B 1 214 ? 13.075 8.524 36.144 1.00 16.66 214 LEU B CA 1
ATOM 4296 C C . LEU B 1 214 ? 14.603 8.519 35.989 1.00 15.95 214 LEU B C 1
ATOM 4297 O O . LEU B 1 214 ? 15.311 8.238 36.947 1.00 15.30 214 LEU B O 1
ATOM 4302 N N . THR B 1 215 ? 15.092 8.841 34.799 1.00 15.60 215 THR B N 1
ATOM 4303 C CA . THR B 1 215 ? 16.526 8.738 34.535 1.00 14.76 215 THR B CA 1
ATOM 4304 C C . THR B 1 215 ? 17.121 10.038 33.999 1.00 15.24 215 THR B C 1
ATOM 4305 O O . THR B 1 215 ? 16.427 10.857 33.397 1.00 16.10 215 THR B O 1
ATOM 4309 N N . SER B 1 216 ? 18.423 10.198 34.225 1.00 15.31 216 SER B N 1
ATOM 4310 C CA . SER B 1 216 ? 19.209 11.278 33.626 1.00 15.61 216 SER B CA 1
ATOM 4311 C C . SER B 1 216 ? 20.555 10.651 33.288 1.00 14.84 216 SER B C 1
ATOM 4312 O O . SER B 1 216 ? 21.005 9.753 33.994 1.00 13.95 216 SER B O 1
ATOM 4315 N N . ALA B 1 217 ? 21.191 11.094 32.209 1.00 13.72 217 ALA B N 1
ATOM 4316 C CA . ALA B 1 217 ? 22.478 10.482 31.866 1.00 14.04 217 ALA B CA 1
ATOM 4317 C C . ALA B 1 217 ? 23.487 11.507 31.371 1.00 12.96 217 ALA B C 1
ATOM 4318 O O . ALA B 1 217 ? 23.107 12.499 30.728 1.00 12.05 217 ALA B O 1
ATOM 4320 N N . VAL B 1 218 ? 24.765 11.210 31.639 1.00 12.29 218 VAL B N 1
ATOM 4321 C CA . VAL B 1 218 ? 25.873 11.982 31.095 1.00 12.81 218 VAL B CA 1
ATOM 4322 C C . VAL B 1 218 ? 26.937 11.036 30.529 1.00 12.85 218 VAL B C 1
ATOM 4323 O O . VAL B 1 218 ? 26.951 9.863 30.850 1.00 12.34 218 VAL B O 1
ATOM 4327 N N . ILE B 1 219 ? 27.830 11.559 29.694 1.00 12.30 219 ILE B N 1
ATOM 4328 C CA . ILE B 1 219 ? 28.974 10.762 29.224 1.00 12.07 219 ILE B CA 1
ATOM 4329 C C . ILE B 1 219 ? 30.259 11.414 29.748 1.00 11.08 219 ILE B C 1
ATOM 4330 O O . ILE B 1 219 ? 30.369 12.649 29.755 1.00 11.73 219 ILE B O 1
ATOM 4335 N N . VAL B 1 220 ? 31.218 10.605 30.174 1.00 10.36 220 VAL B N 1
ATOM 4336 C CA . VAL B 1 220 ? 32.486 11.138 30.721 1.00 9.21 220 VAL B CA 1
ATOM 4337 C C . VAL B 1 220 ? 33.682 10.398 30.055 1.00 10.41 220 VAL B C 1
ATOM 4338 O O . VAL B 1 220 ? 33.475 9.334 29.442 1.00 10.44 220 VAL B O 1
ATOM 4342 N N . PRO B 1 221 ? 34.902 10.958 30.174 1.00 10.63 221 PRO B N 1
ATOM 4343 C CA . PRO B 1 221 ? 36.116 10.383 29.547 1.00 10.96 221 PRO B CA 1
ATOM 4344 C C . PRO B 1 221 ? 36.648 9.129 30.251 1.00 11.81 221 PRO B C 1
ATOM 4345 O O . PRO B 1 221 ? 37.747 9.105 30.835 1.00 11.85 221 PRO B O 1
ATOM 4349 N N . THR B 1 222 ? 35.867 8.064 30.148 1.00 11.24 222 THR B N 1
ATOM 4350 C CA . THR B 1 222 ? 36.348 6.747 30.561 1.00 10.72 222 THR B CA 1
ATOM 4351 C C . THR B 1 222 ? 35.940 5.724 29.499 1.00 10.92 222 THR B C 1
ATOM 4352 O O . THR B 1 222 ? 35.033 6.000 28.704 1.00 9.73 222 THR B O 1
ATOM 4356 N N . THR B 1 223 ? 36.587 4.555 29.505 1.00 10.48 223 THR B N 1
ATOM 4357 C CA . THR B 1 223 ? 36.221 3.457 28.600 1.00 11.28 223 THR B CA 1
ATOM 4358 C C . THR B 1 223 ? 35.711 2.187 29.301 1.00 11.56 223 THR B C 1
ATOM 4359 O O . THR B 1 223 ? 35.133 1.330 28.640 1.00 12.30 223 THR B O 1
ATOM 4363 N N . LEU B 1 224 ? 35.939 2.063 30.607 1.00 11.26 224 LEU B N 1
ATOM 4364 C CA . LEU B 1 224 ? 35.915 0.749 31.265 1.00 11.53 224 LEU B CA 1
ATOM 4365 C C . LEU B 1 224 ? 34.510 0.209 31.536 1.00 12.86 224 LEU B C 1
ATOM 4366 O O . LEU B 1 224 ? 34.175 -0.901 31.097 1.00 11.60 224 LEU B O 1
ATOM 4371 N N . MET B 1 225 ? 33.725 1.016 32.254 1.00 11.91 225 MET B N 1
ATOM 4372 C CA . MET B 1 225 ? 32.404 0.642 32.768 1.00 12.77 225 MET B CA 1
ATOM 4373 C C . MET B 1 225 ? 31.555 1.884 32.915 1.00 13.33 225 MET B C 1
ATOM 4374 O O . MET B 1 225 ? 32.096 2.960 33.151 1.00 13.11 225 MET B O 1
ATOM 4379 N N . HIS B 1 226 ? 30.230 1.720 32.834 1.00 12.82 226 HIS B N 1
ATOM 4380 C CA . HIS B 1 226 ? 29.297 2.764 33.218 1.00 13.91 226 HIS B CA 1
ATOM 4381 C C . HIS B 1 226 ? 29.089 2.623 34.716 1.00 14.56 226 HIS B C 1
ATOM 4382 O O . HIS B 1 226 ? 29.246 1.520 35.288 1.00 14.05 226 HIS B O 1
ATOM 4389 N N . MET B 1 227 ? 28.659 3.719 35.326 1.00 13.57 227 MET B N 1
ATOM 4390 C CA . MET B 1 227 ? 28.213 3.680 36.713 1.00 15.50 227 MET B CA 1
ATOM 4391 C C . MET B 1 227 ? 26.782 4.175 36.760 1.00 14.78 227 MET B C 1
ATOM 4392 O O . MET B 1 227 ? 26.410 5.054 35.978 1.00 15.01 227 MET B O 1
ATOM 4397 N N . HIS B 1 228 ? 25.985 3.601 37.672 1.00 15.26 228 HIS B N 1
ATOM 4398 C CA . HIS B 1 228 ? 24.614 4.059 37.914 1.00 14.86 228 HIS B CA 1
ATOM 4399 C C . HIS B 1 228 ? 24.443 4.412 39.386 1.00 14.07 228 HIS B C 1
ATOM 4400 O O . HIS B 1 228 ? 24.885 3.660 40.251 1.00 13.19 228 HIS B O 1
ATOM 4407 N N . THR B 1 229 ? 23.751 5.505 39.672 1.00 13.70 229 THR B N 1
ATOM 4408 C CA . THR B 1 229 ? 23.373 5.789 41.044 1.00 14.99 229 THR B CA 1
ATOM 4409 C C . THR B 1 229 ? 21.861 5.595 41.172 1.00 15.12 229 THR B C 1
ATOM 4410 O O . THR B 1 229 ? 21.129 6.088 40.348 1.00 15.74 229 THR B O 1
ATOM 4414 N N . LEU B 1 230 ? 21.403 4.895 42.211 1.00 15.50 230 LEU B N 1
ATOM 4415 C CA . LEU B 1 230 ? 19.975 4.630 42.380 1.00 15.58 230 LEU B CA 1
ATOM 4416 C C . LEU B 1 230 ? 19.460 5.199 43.684 1.00 15.40 230 LEU B C 1
ATOM 4417 O O . LEU B 1 230 ? 20.122 5.082 44.712 1.00 14.91 230 LEU B O 1
ATOM 4422 N N . MET B 1 231 ? 18.288 5.823 43.625 1.00 14.63 231 MET B N 1
ATOM 4423 C CA . MET B 1 231 ? 17.556 6.217 44.827 1.00 15.00 231 MET B CA 1
ATOM 4424 C C . MET B 1 231 ? 16.131 5.760 44.542 1.00 15.09 231 MET B C 1
ATOM 4425 O O . MET B 1 231 ? 15.481 6.269 43.613 1.00 14.44 231 MET B O 1
ATOM 4430 N N . VAL B 1 232 ? 15.666 4.777 45.307 1.00 15.90 232 VAL B N 1
ATOM 4431 C CA . VAL B 1 232 ? 14.455 4.040 44.926 1.00 16.49 232 VAL B CA 1
ATOM 4432 C C . VAL B 1 232 ? 13.462 3.985 46.078 1.00 17.13 232 VAL B C 1
ATOM 4433 O O . VAL B 1 232 ? 13.733 3.324 47.073 1.00 17.56 232 VAL B O 1
ATOM 4437 N N . GLU B 1 233 ? 12.342 4.688 45.916 1.00 18.09 233 GLU B N 1
ATOM 4438 C CA . GLU B 1 233 ? 11.279 4.744 46.926 1.00 19.63 233 GLU B CA 1
ATOM 4439 C C . GLU B 1 233 ? 10.475 3.468 46.807 1.00 19.79 233 GLU B C 1
ATOM 4440 O O . GLU B 1 233 ? 10.114 3.077 45.694 1.00 19.58 233 GLU B O 1
ATOM 4446 N N . VAL B 1 234 ? 10.231 2.804 47.935 1.00 21.44 234 VAL B N 1
ATOM 4447 C CA . VAL B 1 234 ? 9.503 1.537 47.909 1.00 23.57 234 VAL B CA 1
ATOM 4448 C C . VAL B 1 234 ? 8.324 1.554 48.910 1.00 25.96 234 VAL B C 1
ATOM 4449 O O . VAL B 1 234 ? 8.259 2.428 49.781 1.00 25.51 234 VAL B O 1
ATOM 4453 N N . ASP B 1 235 ? 7.389 0.620 48.714 1.00 29.30 235 ASP B N 1
ATOM 4454 C CA . ASP B 1 235 ? 6.278 0.315 49.646 1.00 32.49 235 ASP B CA 1
ATOM 4455 C C . ASP B 1 235 ? 6.677 -0.956 50.379 1.00 33.72 235 ASP B C 1
ATOM 4456 O O . ASP B 1 235 ? 6.807 -2.015 49.754 1.00 34.98 235 ASP B O 1
ATOM 4461 N N . GLY B 1 236 ? 6.849 -0.888 51.688 1.00 34.98 236 GLY B N 1
ATOM 4462 C CA . GLY B 1 236 ? 7.248 -2.068 52.428 1.00 35.64 236 GLY B CA 1
ATOM 4463 C C . GLY B 1 236 ? 8.472 -1.728 53.229 1.00 36.55 236 GLY B C 1
ATOM 4464 O O . GLY B 1 236 ? 9.233 -0.823 52.858 1.00 37.70 236 GLY B O 1
ATOM 4465 N N . ASP B 1 237 ? 8.653 -2.442 54.332 1.00 36.88 237 ASP B N 1
ATOM 4466 C CA . ASP B 1 237 ? 9.748 -2.172 55.241 1.00 36.66 237 ASP B CA 1
ATOM 4467 C C . ASP B 1 237 ? 10.859 -3.151 54.970 1.00 35.89 237 ASP B C 1
ATOM 4468 O O . ASP B 1 237 ? 10.759 -4.344 55.281 1.00 36.39 237 ASP B O 1
ATOM 4473 N N . VAL B 1 238 ? 11.917 -2.635 54.358 1.00 33.64 238 VAL B N 1
ATOM 4474 C CA . VAL B 1 238 ? 13.059 -3.445 54.002 1.00 32.38 238 VAL B CA 1
ATOM 4475 C C . VAL B 1 238 ? 14.232 -2.934 54.808 1.00 30.43 238 VAL B C 1
ATOM 4476 O O . VAL B 1 238 ? 14.303 -1.736 55.136 1.00 29.80 238 VAL B O 1
ATOM 4480 N N . SER B 1 239 ? 15.144 -3.838 55.142 1.00 29.24 239 SER B N 1
ATOM 4481 C CA . SER B 1 239 ? 16.421 -3.453 55.720 1.00 28.46 239 SER B CA 1
ATOM 4482 C C . SER B 1 239 ? 17.547 -3.508 54.690 1.00 27.85 239 SER B C 1
ATOM 4483 O O . SER B 1 239 ? 17.457 -4.175 53.656 1.00 27.09 239 SER B O 1
ATOM 4486 N N . ARG B 1 240 ? 18.618 -2.806 55.003 1.00 27.44 240 ARG B N 1
ATOM 4487 C CA . ARG B 1 240 ? 19.884 -2.980 54.316 1.00 27.63 240 ARG B CA 1
ATOM 4488 C C . ARG B 1 240 ? 20.254 -4.452 54.080 1.00 27.09 240 ARG B C 1
ATOM 4489 O O . ARG B 1 240 ? 20.646 -4.831 52.968 1.00 25.23 240 ARG B O 1
ATOM 4497 N N . ASP B 1 241 ? 20.144 -5.282 55.126 1.00 26.89 241 ASP B N 1
ATOM 4498 C CA . ASP B 1 241 ? 20.550 -6.691 55.013 1.00 27.29 241 ASP B CA 1
ATOM 4499 C C . ASP B 1 241 ? 19.627 -7.442 54.065 1.00 26.28 241 ASP B C 1
ATOM 4500 O O . ASP B 1 241 ? 20.093 -8.333 53.371 1.00 26.94 241 ASP B O 1
ATOM 4505 N N . ASP B 1 242 ? 18.329 -7.109 54.068 1.00 25.23 242 ASP B N 1
ATOM 4506 C CA . ASP B 1 242 ? 17.370 -7.666 53.109 1.00 25.36 242 ASP B CA 1
ATOM 4507 C C . ASP B 1 242 ? 17.763 -7.394 51.656 1.00 24.61 242 ASP B C 1
ATOM 4508 O O . ASP B 1 242 ? 17.738 -8.309 50.824 1.00 24.51 242 ASP B O 1
ATOM 4513 N N . ILE B 1 243 ? 18.127 -6.137 51.370 1.00 24.24 243 ILE B N 1
ATOM 4514 C CA . ILE B 1 243 ? 18.580 -5.734 50.025 1.00 24.17 243 ILE B CA 1
ATOM 4515 C C . ILE B 1 243 ? 19.819 -6.486 49.635 1.00 23.72 243 ILE B C 1
ATOM 4516 O O . ILE B 1 243 ? 19.894 -7.071 48.554 1.00 23.93 243 ILE B O 1
ATOM 4521 N N . LEU B 1 244 ? 20.827 -6.428 50.498 1.00 23.54 244 LEU B N 1
ATOM 4522 C CA . LEU B 1 244 ? 22.062 -7.157 50.285 1.00 24.36 244 LEU B CA 1
ATOM 4523 C C . LEU B 1 244 ? 21.826 -8.634 49.964 1.00 24.39 244 LEU B C 1
ATOM 4524 O O . LEU B 1 244 ? 22.434 -9.193 49.040 1.00 23.71 244 LEU B O 1
ATOM 4529 N N . GLU B 1 245 ? 20.961 -9.272 50.748 1.00 24.31 245 GLU B N 1
ATOM 4530 C CA . GLU B 1 245 ? 20.608 -10.673 50.507 1.00 25.48 245 GLU B CA 1
ATOM 4531 C C . GLU B 1 245 ? 19.918 -10.897 49.153 1.00 24.20 245 GLU B C 1
ATOM 4532 O O . GLU B 1 245 ? 20.232 -11.864 48.442 1.00 24.70 245 GLU B O 1
ATOM 4538 N N . ALA B 1 246 ? 18.963 -10.029 48.819 1.00 23.49 246 ALA B N 1
ATOM 4539 C CA . ALA B 1 246 ? 18.250 -10.110 47.546 1.00 22.90 246 ALA B CA 1
ATOM 4540 C C . ALA B 1 246 ? 19.228 -9.940 46.390 1.00 22.35 246 ALA B C 1
ATOM 4541 O O . ALA B 1 246 ? 19.123 -10.618 45.374 1.00 22.90 246 ALA B O 1
ATOM 4543 N N . ILE B 1 247 ? 20.188 -9.034 46.545 1.00 22.33 247 ILE B N 1
ATOM 4544 C CA . ILE B 1 247 ? 21.186 -8.828 45.501 1.00 23.07 247 ILE B CA 1
ATOM 4545 C C . ILE B 1 247 ? 22.003 -10.102 45.353 1.00 23.45 247 ILE B C 1
ATOM 4546 O O . ILE B 1 247 ? 22.202 -10.597 44.240 1.00 23.37 247 ILE B O 1
ATOM 4551 N N . LYS B 1 248 ? 22.459 -10.650 46.483 1.00 24.05 248 LYS B N 1
ATOM 4552 C CA . LYS B 1 248 ? 23.254 -11.873 46.460 1.00 25.03 248 LYS B CA 1
ATOM 4553 C C . LYS B 1 248 ? 22.475 -13.022 45.798 1.00 25.16 248 LYS B C 1
ATOM 4554 O O . LYS B 1 248 ? 23.038 -13.729 44.942 1.00 25.80 248 LYS B O 1
ATOM 4560 N N . LYS B 1 249 ? 21.184 -13.157 46.134 1.00 24.58 249 LYS B N 1
ATOM 4561 C CA . LYS B 1 249 ? 20.309 -14.197 45.558 1.00 24.25 249 LYS B CA 1
ATOM 4562 C C . LYS B 1 249 ? 20.071 -14.075 44.051 1.00 23.63 249 LYS B C 1
ATOM 4563 O O . LYS B 1 249 ? 19.900 -15.090 43.367 1.00 24.60 249 LYS B O 1
ATOM 4569 N N . THR B 1 250 ? 20.034 -12.843 43.540 1.00 22.17 250 THR B N 1
ATOM 4570 C CA . THR B 1 250 ? 19.664 -12.592 42.130 1.00 20.88 250 THR B CA 1
ATOM 4571 C C . THR B 1 250 ? 20.814 -12.988 41.215 1.00 19.61 250 THR B C 1
ATOM 4572 O O . THR B 1 250 ? 21.926 -12.492 41.408 1.00 19.91 250 THR B O 1
ATOM 4576 N N . PRO B 1 251 ? 20.595 -13.905 40.260 1.00 19.17 251 PRO B N 1
ATOM 4577 C CA . PRO B 1 251 ? 21.694 -14.283 39.356 1.00 18.15 251 PRO B CA 1
ATOM 4578 C C . PRO B 1 251 ? 22.227 -13.059 38.572 1.00 17.54 251 PRO B C 1
ATOM 4579 O O . PRO B 1 251 ? 21.434 -12.195 38.191 1.00 15.92 251 PRO B O 1
ATOM 4583 N N . ARG B 1 252 ? 23.540 -13.036 38.321 1.00 17.22 252 ARG B N 1
ATOM 4584 C CA . ARG B 1 252 ? 24.158 -11.980 37.489 1.00 16.54 252 ARG B CA 1
ATOM 4585 C C . ARG B 1 252 ? 24.172 -10.597 38.150 1.00 16.27 252 ARG B C 1
ATOM 4586 O O . ARG B 1 252 ? 24.300 -9.562 37.461 1.00 15.41 252 ARG B O 1
ATOM 4594 N N . ILE B 1 253 ? 24.046 -10.574 39.476 1.00 15.94 253 ILE B N 1
ATOM 4595 C CA . ILE B 1 253 ? 24.500 -9.424 40.257 1.00 16.12 253 ILE B CA 1
ATOM 4596 C C . ILE B 1 253 ? 25.500 -9.921 41.303 1.00 16.66 253 ILE B C 1
ATOM 4597 O O . ILE B 1 253 ? 25.222 -10.902 42.041 1.00 16.44 253 ILE B O 1
ATOM 4602 N N . ILE B 1 254 ? 26.667 -9.286 41.371 1.00 15.50 254 ILE B N 1
ATOM 4603 C CA . ILE B 1 254 ? 27.594 -9.557 42.477 1.00 16.34 254 ILE B CA 1
ATOM 4604 C C . ILE B 1 254 ? 27.916 -8.262 43.219 1.00 17.28 254 ILE B C 1
ATOM 4605 O O . ILE B 1 254 ? 27.585 -7.155 42.740 1.00 17.08 254 ILE B O 1
ATOM 4610 N N . THR B 1 255 ? 28.551 -8.397 44.385 1.00 17.25 255 THR B N 1
ATOM 4611 C CA . THR B 1 255 ? 28.947 -7.209 45.136 1.00 17.45 255 THR B CA 1
ATOM 4612 C C . THR B 1 255 ? 30.447 -7.152 45.319 1.00 16.98 255 THR B C 1
ATOM 4613 O O . THR B 1 255 ? 31.143 -8.190 45.327 1.00 17.56 255 THR B O 1
ATOM 4617 N N . VAL B 1 256 ? 30.940 -5.926 45.445 1.00 15.83 256 VAL B N 1
ATOM 4618 C CA . VAL B 1 256 ? 32.334 -5.679 45.793 1.00 16.17 256 VAL B CA 1
ATOM 4619 C C . VAL B 1 256 ? 32.337 -4.714 46.982 1.00 16.07 256 VAL B C 1
ATOM 4620 O O . VAL B 1 256 ? 31.384 -3.934 47.167 1.00 16.11 256 VAL B O 1
ATOM 4624 N N . ARG B 1 257 ? 33.390 -4.781 47.786 1.00 15.48 257 ARG B N 1
ATOM 4625 C CA . ARG B 1 257 ? 33.523 -3.892 48.928 1.00 15.72 257 ARG B CA 1
ATOM 4626 C C . ARG B 1 257 ? 34.658 -2.927 48.670 1.00 15.49 257 ARG B C 1
ATOM 4627 O O . ARG B 1 257 ? 35.776 -3.347 48.343 1.00 15.53 257 ARG B O 1
ATOM 4635 N N . ALA B 1 258 ? 34.380 -1.636 48.823 1.00 15.97 258 ALA B N 1
ATOM 4636 C CA . ALA B 1 258 ? 35.446 -0.636 48.798 1.00 16.38 258 ALA B CA 1
ATOM 4637 C C . ALA B 1 258 ? 36.476 -0.969 49.907 1.00 17.02 258 ALA B C 1
ATOM 4638 O O . ALA B 1 258 ? 37.683 -0.723 49.764 1.00 16.88 258 ALA B O 1
ATOM 4640 N N . GLU B 1 259 ? 35.994 -1.528 51.021 1.00 16.39 259 GLU B N 1
ATOM 4641 C CA . GLU B 1 259 ? 36.891 -1.873 52.144 1.00 18.96 259 GLU B CA 1
ATOM 4642 C C . GLU B 1 259 ? 37.951 -2.893 51.705 1.00 17.59 259 GLU B C 1
ATOM 4643 O O . GLU B 1 259 ? 39.038 -2.972 52.269 1.00 17.17 259 GLU B O 1
ATOM 4649 N N . ASP B 1 260 ? 37.621 -3.639 50.661 1.00 16.76 260 ASP B N 1
ATOM 4650 C CA . ASP B 1 260 ? 38.514 -4.643 50.096 1.00 16.82 260 ASP B CA 1
ATOM 4651 C C . ASP B 1 260 ? 39.440 -4.139 49.000 1.00 16.25 260 ASP B C 1
ATOM 4652 O O . ASP B 1 260 ? 40.113 -4.937 48.350 1.00 15.10 260 ASP B O 1
ATOM 4657 N N . GLY B 1 261 ? 39.448 -2.825 48.778 1.00 15.49 261 GLY B N 1
ATOM 4658 C CA . GLY B 1 261 ? 40.286 -2.250 47.749 1.00 15.43 261 GLY B CA 1
ATOM 4659 C C . GLY B 1 261 ? 39.587 -1.889 46.469 1.00 15.26 261 GLY B C 1
ATOM 4660 O O . GLY B 1 261 ? 40.251 -1.423 45.558 1.00 16.19 261 GLY B O 1
ATOM 4661 N N . PHE B 1 262 ? 38.276 -2.106 46.373 1.00 14.53 262 PHE B N 1
ATOM 4662 C CA . PHE B 1 262 ? 37.550 -1.739 45.147 1.00 14.93 262 PHE B CA 1
ATOM 4663 C C . PHE B 1 262 ? 37.203 -0.232 45.133 1.00 14.77 262 PHE B C 1
ATOM 4664 O O . PHE B 1 262 ? 36.064 0.165 45.399 1.00 15.42 262 PHE B O 1
ATOM 4672 N N . SER B 1 263 ? 38.191 0.594 44.797 1.00 14.65 263 SER B N 1
ATOM 4673 C CA . SER B 1 263 ? 38.049 2.057 44.894 1.00 14.04 263 SER B CA 1
ATOM 4674 C C . SER B 1 263 ? 37.297 2.664 43.698 1.00 14.75 263 SER B C 1
ATOM 4675 O O . SER B 1 263 ? 36.747 3.761 43.802 1.00 14.04 263 SER B O 1
ATOM 4678 N N . SER B 1 264 ? 37.210 1.925 42.585 1.00 14.00 264 SER B N 1
ATOM 4679 C CA . SER B 1 264 ? 36.642 2.465 41.358 1.00 13.02 264 SER B CA 1
ATOM 4680 C C . SER B 1 264 ? 36.396 1.376 40.325 1.00 13.33 264 SER B C 1
ATOM 4681 O O . SER B 1 264 ? 36.792 0.211 40.519 1.00 13.01 264 SER B O 1
ATOM 4684 N N . THR B 1 265 ? 35.818 1.768 39.197 1.00 12.43 265 THR B N 1
ATOM 4685 C CA . THR B 1 265 ? 35.651 0.824 38.107 1.00 13.00 265 THR B CA 1
ATOM 4686 C C . THR B 1 265 ? 36.975 0.251 37.590 1.00 13.23 265 THR B C 1
ATOM 4687 O O . THR B 1 265 ? 36.967 -0.843 37.057 1.00 12.70 265 THR B O 1
ATOM 4691 N N . ALA B 1 266 ? 38.093 0.977 37.721 1.00 12.21 266 ALA B N 1
ATOM 4692 C CA . ALA B 1 266 ? 39.390 0.415 37.333 1.00 13.50 266 ALA B CA 1
ATOM 4693 C C . ALA B 1 266 ? 39.734 -0.858 38.125 1.00 13.42 266 ALA B C 1
ATOM 4694 O O . ALA B 1 266 ? 40.353 -1.773 37.565 1.00 13.57 266 ALA B O 1
ATOM 4696 N N . LYS B 1 267 ? 39.337 -0.909 39.399 1.00 12.25 267 LYS B N 1
ATOM 4697 C CA . LYS B 1 267 ? 39.673 -2.038 40.275 1.00 13.24 267 LYS B CA 1
ATOM 4698 C C . LYS B 1 267 ? 38.764 -3.218 39.978 1.00 13.59 267 LYS B C 1
ATOM 4699 O O . LYS B 1 267 ? 39.168 -4.378 40.094 1.00 12.98 267 LYS B O 1
ATOM 4705 N N . ILE B 1 268 ? 37.509 -2.918 39.662 1.00 14.32 268 ILE B N 1
ATOM 4706 C CA . ILE B 1 268 ? 36.597 -3.964 39.213 1.00 15.18 268 ILE B CA 1
ATOM 4707 C C . ILE B 1 268 ? 37.157 -4.661 37.955 1.00 15.71 268 ILE B C 1
ATOM 4708 O O . ILE B 1 268 ? 37.210 -5.896 37.894 1.00 15.42 268 ILE B O 1
ATOM 4713 N N . ILE B 1 269 ? 37.580 -3.882 36.953 1.00 15.00 269 ILE B N 1
ATOM 4714 C CA . ILE B 1 269 ? 38.161 -4.481 35.755 1.00 14.62 269 ILE B CA 1
ATOM 4715 C C . ILE B 1 269 ? 39.463 -5.237 36.068 1.00 14.95 269 ILE B C 1
ATOM 4716 O O . ILE B 1 269 ? 39.719 -6.326 35.498 1.00 14.91 269 ILE B O 1
ATOM 4721 N N . GLU B 1 270 ? 40.264 -4.706 36.992 1.00 14.60 270 GLU B N 1
ATOM 4722 C CA . GLU B 1 270 ? 41.513 -5.396 37.344 1.00 14.96 270 GLU B CA 1
ATOM 4723 C C . GLU B 1 270 ? 41.173 -6.792 37.882 1.00 15.43 270 GLU B C 1
ATOM 4724 O O . GLU B 1 270 ? 41.882 -7.770 37.619 1.00 14.55 270 GLU B O 1
ATOM 4730 N N . TYR B 1 271 ? 40.078 -6.859 38.625 1.00 14.78 271 TYR B N 1
ATOM 4731 C CA . TYR B 1 271 ? 39.611 -8.120 39.171 1.00 15.24 271 TYR B CA 1
ATOM 4732 C C . TYR B 1 271 ? 39.196 -9.087 38.049 1.00 15.36 271 TYR B C 1
ATOM 4733 O O . TYR B 1 271 ? 39.559 -10.259 38.104 1.00 15.08 271 TYR B O 1
ATOM 4742 N N . GLY B 1 272 ? 38.445 -8.599 37.041 1.00 14.10 272 GLY B N 1
ATOM 4743 C CA . GLY B 1 272 ? 38.037 -9.422 35.905 1.00 14.16 272 GLY B CA 1
ATOM 4744 C C . GLY B 1 272 ? 39.262 -9.918 35.153 1.00 14.23 272 GLY B C 1
ATOM 4745 O O . GLY B 1 272 ? 39.355 -11.088 34.760 1.00 13.74 272 GLY B O 1
ATOM 4746 N N . ARG B 1 273 ? 40.239 -9.042 34.993 1.00 14.00 273 ARG B N 1
ATOM 4747 C CA . ARG B 1 273 ? 41.496 -9.439 34.356 1.00 14.36 273 ARG B CA 1
ATOM 4748 C C . ARG B 1 273 ? 42.179 -10.560 35.124 1.00 15.06 273 ARG B C 1
ATOM 4749 O O . ARG B 1 273 ? 42.493 -11.611 34.539 1.00 14.65 273 ARG B O 1
ATOM 4757 N N . ASP B 1 274 ? 42.411 -10.329 36.417 1.00 15.28 274 ASP B N 1
ATOM 4758 C CA . ASP B 1 274 ? 43.203 -11.259 37.231 1.00 15.77 274 ASP B CA 1
ATOM 4759 C C . ASP B 1 274 ? 42.464 -12.562 37.489 1.00 16.30 274 ASP B C 1
ATOM 4760 O O . ASP B 1 274 ? 43.088 -13.605 37.702 1.00 16.76 274 ASP B O 1
ATOM 4765 N N . LEU B 1 275 ? 41.142 -12.495 37.486 1.00 17.30 275 LEU B N 1
ATOM 4766 C CA . LEU B 1 275 ? 40.304 -13.688 37.609 1.00 19.30 275 LEU B CA 1
ATOM 4767 C C . LEU B 1 275 ? 40.511 -14.676 36.435 1.00 19.79 275 LEU B C 1
ATOM 4768 O O . LEU B 1 275 ? 40.277 -15.887 36.575 1.00 20.00 275 LEU B O 1
ATOM 4773 N N . GLY B 1 276 ? 40.946 -14.162 35.286 1.00 19.01 276 GLY B N 1
ATOM 4774 C CA . GLY B 1 276 ? 41.124 -14.984 34.112 1.00 18.82 276 GLY B CA 1
ATOM 4775 C C . GLY B 1 276 ? 39.917 -14.955 33.219 1.00 18.84 276 GLY B C 1
ATOM 4776 O O . GLY B 1 276 ? 39.738 -15.848 32.376 1.00 19.26 276 GLY B O 1
ATOM 4777 N N . ARG B 1 277 ? 39.070 -13.939 33.382 1.00 17.07 277 ARG B N 1
ATOM 4778 C CA . ARG B 1 277 ? 37.895 -13.837 32.523 1.00 16.43 277 ARG B CA 1
ATOM 4779 C C . ARG B 1 277 ? 38.348 -13.592 31.093 1.00 16.89 277 ARG B C 1
ATOM 4780 O O . ARG B 1 277 ? 39.287 -12.842 30.861 1.00 16.23 277 ARG B O 1
ATOM 4788 N N . LEU B 1 278 ? 37.681 -14.246 30.144 1.00 16.29 278 LEU B N 1
ATOM 4789 C CA . LEU B 1 278 ? 37.932 -14.002 28.739 1.00 16.16 278 LEU B CA 1
ATOM 4790 C C . LEU B 1 278 ? 37.683 -12.530 28.409 1.00 14.59 278 LEU B C 1
ATOM 4791 O O . LEU B 1 278 ? 36.573 -12.028 28.632 1.00 14.05 278 LEU B O 1
ATOM 4796 N N . ARG B 1 279 ? 38.688 -11.844 27.857 1.00 14.61 279 ARG B N 1
ATOM 4797 C CA . ARG B 1 279 ? 38.550 -10.413 27.478 1.00 14.72 279 ARG B CA 1
ATOM 4798 C C . ARG B 1 279 ? 38.330 -9.535 28.721 1.00 14.34 279 ARG B C 1
ATOM 4799 O O . ARG B 1 279 ? 37.956 -8.354 28.602 1.00 14.04 279 ARG B O 1
ATOM 4807 N N . TYR B 1 280 ? 38.565 -10.126 29.895 1.00 14.30 280 TYR B N 1
ATOM 4808 C CA . TYR B 1 280 ? 38.288 -9.525 31.223 1.00 14.42 280 TYR B CA 1
ATOM 4809 C C . TYR B 1 280 ? 36.809 -9.275 31.542 1.00 14.22 280 TYR B C 1
ATOM 4810 O O . TYR B 1 280 ? 36.481 -8.633 32.533 1.00 14.20 280 TYR B O 1
ATOM 4819 N N . ASP B 1 281 ? 35.934 -9.854 30.732 1.00 13.48 281 ASP B N 1
ATOM 4820 C CA . ASP B 1 281 ? 34.500 -9.582 30.821 1.00 13.64 281 ASP B CA 1
ATOM 4821 C C . ASP B 1 281 ? 33.921 -9.877 32.184 1.00 13.83 281 ASP B C 1
ATOM 4822 O O . ASP B 1 281 ? 34.086 -10.979 32.740 1.00 13.48 281 ASP B O 1
ATOM 4827 N N . ILE B 1 282 ? 33.231 -8.884 32.715 1.00 13.86 282 ILE B N 1
ATOM 4828 C CA . ILE B 1 282 ? 32.422 -9.078 33.908 1.00 14.58 282 ILE B CA 1
ATOM 4829 C C . ILE B 1 282 ? 30.947 -8.952 33.494 1.00 14.49 282 ILE B C 1
ATOM 4830 O O . ILE B 1 282 ? 30.397 -7.858 33.416 1.00 15.61 282 ILE B O 1
ATOM 4835 N N . ASN B 1 283 ? 30.319 -10.090 33.176 1.00 14.24 283 ASN B N 1
ATOM 4836 C CA . ASN B 1 283 ? 28.943 -10.053 32.674 1.00 14.14 283 ASN B CA 1
ATOM 4837 C C . ASN B 1 283 ? 27.961 -9.725 33.786 1.00 14.18 283 ASN B C 1
ATOM 4838 O O . ASN B 1 283 ? 26.800 -9.359 33.503 1.00 14.51 283 ASN B O 1
ATOM 4843 N N . GLU B 1 284 ? 28.408 -9.885 35.038 1.00 14.15 284 GLU B N 1
ATOM 4844 C CA . GLU B 1 284 ? 27.563 -9.593 36.203 1.00 14.77 284 GLU B CA 1
ATOM 4845 C C . GLU B 1 284 ? 27.457 -8.085 36.399 1.00 15.01 284 GLU B C 1
ATOM 4846 O O . GLU B 1 284 ? 28.439 -7.366 36.187 1.00 14.26 284 GLU B O 1
ATOM 4852 N N . LEU B 1 285 ? 26.272 -7.621 36.778 1.00 14.14 285 LEU B N 1
ATOM 4853 C CA . LEU B 1 285 ? 26.128 -6.301 37.393 1.00 14.92 285 LEU B CA 1
ATOM 4854 C C . LEU B 1 285 ? 26.895 -6.257 38.694 1.00 15.12 285 LEU B C 1
ATOM 4855 O O . LEU B 1 285 ? 26.878 -7.228 39.447 1.00 16.09 285 LEU B O 1
ATOM 4860 N N . VAL B 1 286 ? 27.578 -5.142 38.962 1.00 14.34 286 VAL B N 1
ATOM 4861 C CA . VAL B 1 286 ? 28.423 -5.054 40.175 1.00 14.48 286 VAL B CA 1
ATOM 4862 C C . VAL B 1 286 ? 27.941 -3.925 41.093 1.00 14.45 286 VAL B C 1
ATOM 4863 O O . VAL B 1 286 ? 27.917 -2.767 40.693 1.00 14.44 286 VAL B O 1
ATOM 4867 N N . VAL B 1 287 ? 27.551 -4.265 42.318 1.00 14.27 287 VAL B N 1
ATOM 4868 C CA . VAL B 1 287 ? 27.052 -3.282 43.280 1.00 13.50 287 VAL B CA 1
ATOM 4869 C C . VAL B 1 287 ? 28.090 -3.076 44.367 1.00 13.55 287 VAL B C 1
ATOM 4870 O O . VAL B 1 287 ? 28.632 -4.028 44.875 1.00 13.14 287 VAL B O 1
ATOM 4874 N N . TRP B 1 288 ? 28.351 -1.829 44.756 1.00 14.05 288 TRP B N 1
ATOM 4875 C CA . TRP B 1 288 ? 29.257 -1.595 45.891 1.00 14.37 288 TRP B CA 1
ATOM 4876 C C . TRP B 1 288 ? 28.489 -1.847 47.193 1.00 14.48 288 TRP B C 1
ATOM 4877 O O . TRP B 1 288 ? 27.479 -1.202 47.432 1.00 14.22 288 TRP B O 1
ATOM 4888 N N . GLU B 1 289 ? 28.969 -2.782 48.016 1.00 14.72 289 GLU B N 1
ATOM 4889 C CA . GLU B 1 289 ? 28.308 -3.102 49.277 1.00 16.23 289 GLU B CA 1
ATOM 4890 C C . GLU B 1 289 ? 28.075 -1.906 50.185 1.00 15.84 289 GLU B C 1
ATOM 4891 O O . GLU B 1 289 ? 26.951 -1.702 50.705 1.00 15.36 289 GLU B O 1
ATOM 4897 N N . GLU B 1 290 ? 29.114 -1.097 50.374 1.00 14.69 290 GLU B N 1
ATOM 4898 C CA . GLU B 1 290 ? 29.020 0.031 51.321 1.00 15.63 290 GLU B CA 1
ATOM 4899 C C . GLU B 1 290 ? 28.084 1.130 50.832 1.00 15.61 290 GLU B C 1
ATOM 4900 O O . GLU B 1 290 ? 27.634 1.970 51.619 1.00 16.06 290 GLU B O 1
ATOM 4906 N N . SER B 1 291 ? 27.766 1.108 49.536 1.00 16.26 291 SER B N 1
ATOM 4907 C CA . SER B 1 291 ? 26.782 2.030 48.967 1.00 15.60 291 SER B CA 1
ATOM 4908 C C . SER B 1 291 ? 25.315 1.702 49.329 1.00 16.13 291 SER B C 1
ATOM 4909 O O . SER B 1 291 ? 24.474 2.587 49.258 1.00 16.80 291 SER B O 1
ATOM 4912 N N . ILE B 1 292 ? 25.018 0.450 49.676 1.00 16.48 292 ILE B N 1
ATOM 4913 C CA . ILE B 1 292 ? 23.638 0.036 49.929 1.00 17.27 292 ILE B CA 1
ATOM 4914 C C . ILE B 1 292 ? 23.163 0.636 51.238 1.00 17.32 292 ILE B C 1
ATOM 4915 O O . ILE B 1 292 ? 23.790 0.439 52.282 1.00 17.13 292 ILE B O 1
ATOM 4920 N N . ASN B 1 293 ? 22.074 1.383 51.169 1.00 17.41 293 ASN B N 1
ATOM 4921 C CA . ASN B 1 293 ? 21.498 2.012 52.357 1.00 18.28 293 ASN B CA 1
ATOM 4922 C C . ASN B 1 293 ? 19.962 2.052 52.218 1.00 19.35 293 ASN B C 1
ATOM 4923 O O . ASN B 1 293 ? 19.433 1.990 51.104 1.00 18.84 293 ASN B O 1
ATOM 4928 N N . VAL B 1 294 ? 19.261 2.107 53.354 1.00 19.71 294 VAL B N 1
ATOM 4929 C CA . VAL B 1 294 ? 17.822 2.342 53.370 1.00 20.83 294 VAL B CA 1
ATOM 4930 C C . VAL B 1 294 ? 17.550 3.448 54.367 1.00 21.62 294 VAL B C 1
ATOM 4931 O O . VAL B 1 294 ? 17.970 3.361 55.530 1.00 21.69 294 VAL B O 1
ATOM 4935 N N . LEU B 1 295 ? 16.845 4.471 53.900 1.00 23.19 295 LEU B N 1
ATOM 4936 C CA . LEU B 1 295 ? 16.438 5.599 54.711 1.00 25.15 295 LEU B CA 1
ATOM 4937 C C . LEU B 1 295 ? 14.970 5.871 54.458 1.00 26.21 295 LEU B C 1
ATOM 4938 O O . LEU B 1 295 ? 14.579 6.122 53.319 1.00 26.02 295 LEU B O 1
ATOM 4943 N N . GLU B 1 296 ? 14.152 5.813 55.512 1.00 27.04 296 GLU B N 1
ATOM 4944 C CA . GLU B 1 296 ? 12.716 6.130 55.401 1.00 28.45 296 GLU B CA 1
ATOM 4945 C C . GLU B 1 296 ? 12.096 5.554 54.126 1.00 27.43 296 GLU B C 1
ATOM 4946 O O . GLU B 1 296 ? 11.674 6.338 53.256 1.00 28.51 296 GLU B O 1
ATOM 4952 N N . ASN B 1 297 ? 12.052 4.223 54.003 1.00 25.93 297 ASN B N 1
ATOM 4953 C CA . ASN B 1 297 ? 11.484 3.548 52.815 1.00 25.12 297 ASN B CA 1
ATOM 4954 C C . ASN B 1 297 ? 12.095 3.948 51.443 1.00 22.72 297 ASN B C 1
ATOM 4955 O O . ASN B 1 297 ? 11.428 3.896 50.393 1.00 21.64 297 ASN B O 1
ATOM 4960 N N . GLU B 1 298 ? 13.380 4.299 51.456 1.00 20.74 298 GLU B N 1
ATOM 4961 C CA . GLU B 1 298 ? 14.058 4.635 50.195 1.00 18.16 298 GLU B CA 1
ATOM 4962 C C . GLU B 1 298 ? 15.406 3.957 50.175 1.00 17.69 298 GLU B C 1
ATOM 4963 O O . GLU B 1 298 ? 16.171 4.058 51.149 1.00 17.09 298 GLU B O 1
ATOM 4969 N N . ILE B 1 299 ? 15.679 3.259 49.071 1.00 16.83 299 ILE B N 1
ATOM 4970 C CA . ILE B 1 299 ? 16.856 2.415 48.960 1.00 16.25 299 ILE B CA 1
ATOM 4971 C C . ILE B 1 299 ? 17.897 3.172 48.136 1.00 15.74 299 ILE B C 1
ATOM 4972 O O . ILE B 1 299 ? 17.560 3.732 47.107 1.00 14.86 299 ILE B O 1
ATOM 4977 N N . PHE B 1 300 ? 19.140 3.178 48.605 1.00 15.48 300 PHE B N 1
ATOM 4978 C CA . PHE B 1 300 ? 20.222 3.851 47.881 1.00 15.37 300 PHE B CA 1
ATOM 4979 C C . PHE B 1 300 ? 21.280 2.820 47.511 1.00 15.28 300 PHE B C 1
ATOM 4980 O O . PHE B 1 300 ? 21.543 1.923 48.293 1.00 14.67 300 PHE B O 1
ATOM 4988 N N . LEU B 1 301 ? 21.902 2.957 46.342 1.00 14.92 301 LEU B N 1
ATOM 4989 C CA . LEU B 1 301 ? 23.092 2.160 45.996 1.00 14.97 301 LEU B CA 1
ATOM 4990 C C . LEU B 1 301 ? 23.783 2.748 44.765 1.00 14.80 301 LEU B C 1
ATOM 4991 O O . LEU B 1 301 ? 23.191 3.580 44.075 1.00 14.63 301 LEU B O 1
ATOM 4996 N N . MET B 1 302 ? 25.050 2.359 44.554 1.00 13.49 302 MET B N 1
ATOM 4997 C CA . MET B 1 302 ? 25.761 2.619 43.300 1.00 14.50 302 MET B CA 1
ATOM 4998 C C . MET B 1 302 ? 26.206 1.302 42.703 1.00 13.53 302 MET B C 1
ATOM 4999 O O . MET B 1 302 ? 26.590 0.396 43.417 1.00 13.31 302 MET B O 1
ATOM 5004 N N . GLN B 1 303 ? 26.199 1.225 41.385 1.00 13.00 303 GLN B N 1
ATOM 5005 C CA . GLN B 1 303 ? 26.546 -0.023 40.738 1.00 13.07 303 GLN B CA 1
ATOM 5006 C C . GLN B 1 303 ? 27.316 0.291 39.486 1.00 12.92 303 GLN B C 1
ATOM 5007 O O . GLN B 1 303 ? 27.207 1.391 38.965 1.00 12.67 303 GLN B O 1
ATOM 5013 N N . ALA B 1 304 ? 28.059 -0.682 38.972 1.00 12.95 304 ALA B N 1
ATOM 5014 C CA . ALA B 1 304 ? 28.819 -0.475 37.759 1.00 13.24 304 ALA B CA 1
ATOM 5015 C C . ALA B 1 304 ? 28.430 -1.543 36.741 1.00 14.41 304 ALA B C 1
ATOM 5016 O O . ALA B 1 304 ? 28.091 -2.683 37.120 1.00 14.48 304 ALA B O 1
ATOM 5018 N N . VAL B 1 305 ? 28.492 -1.182 35.458 1.00 13.72 305 VAL B N 1
ATOM 5019 C CA . VAL B 1 305 ? 28.077 -2.081 34.380 1.00 14.07 305 VAL B CA 1
ATOM 5020 C C . VAL B 1 305 ? 29.217 -2.221 33.392 1.00 13.69 305 VAL B C 1
ATOM 5021 O O . VAL B 1 305 ? 29.652 -1.220 32.828 1.00 12.78 305 VAL B O 1
ATOM 5025 N N . HIS B 1 306 ? 29.694 -3.449 33.164 1.00 13.81 306 HIS B N 1
ATOM 5026 C CA . HIS B 1 306 ? 30.666 -3.642 32.097 1.00 13.35 306 HIS B CA 1
ATOM 5027 C C . HIS B 1 306 ? 29.904 -3.705 30.769 1.00 14.60 306 HIS B C 1
ATOM 5028 O O . HIS B 1 306 ? 29.376 -4.758 30.372 1.00 14.52 306 HIS B O 1
ATOM 5035 N N . GLN B 1 307 ? 29.870 -2.572 30.078 1.00 13.53 307 GLN B N 1
ATOM 5036 C CA . GLN B 1 307 ? 28.936 -2.399 28.974 1.00 14.00 307 GLN B CA 1
ATOM 5037 C C . GLN B 1 307 ? 29.207 -3.401 27.852 1.00 15.06 307 GLN B C 1
ATOM 5038 O O . GLN B 1 307 ? 28.278 -3.744 27.115 1.00 17.06 307 GLN B O 1
ATOM 5044 N N . GLU B 1 308 ? 30.455 -3.855 27.704 1.00 13.98 308 GLU B N 1
ATOM 5045 C CA . GLU B 1 308 ? 30.766 -4.743 26.573 1.00 14.91 308 GLU B CA 1
ATOM 5046 C C . GLU B 1 308 ? 30.192 -6.140 26.730 1.00 15.11 308 GLU B C 1
ATOM 5047 O O . GLU B 1 308 ? 29.925 -6.793 25.736 1.00 14.88 308 GLU B O 1
ATOM 5053 N N . SER B 1 309 ? 30.015 -6.592 27.975 1.00 15.14 309 SER B N 1
ATOM 5054 C CA . SER B 1 309 ? 29.660 -7.996 28.226 1.00 14.62 309 SER B CA 1
ATOM 5055 C C . SER B 1 309 ? 28.351 -8.243 28.973 1.00 15.20 309 SER B C 1
ATOM 5056 O O . SER B 1 309 ? 27.875 -9.379 29.000 1.00 15.48 309 SER B O 1
ATOM 5059 N N . ILE B 1 310 ? 27.748 -7.223 29.568 1.00 15.07 310 ILE B N 1
ATOM 5060 C CA . ILE B 1 310 ? 26.582 -7.503 30.414 1.00 15.04 310 ILE B CA 1
ATOM 5061 C C . ILE B 1 310 ? 25.409 -8.180 29.652 1.00 15.88 310 ILE B C 1
ATOM 5062 O O . ILE B 1 310 ? 24.674 -8.988 30.253 1.00 14.45 310 ILE B O 1
ATOM 5067 N N . VAL B 1 311 ? 25.252 -7.875 28.357 1.00 15.29 311 VAL B N 1
ATOM 5068 C CA . VAL B 1 311 ? 24.109 -8.438 27.600 1.00 16.49 311 VAL B CA 1
ATOM 5069 C C . VAL B 1 311 ? 24.379 -9.817 27.001 1.00 16.42 311 VAL B C 1
ATOM 5070 O O . VAL B 1 311 ? 23.438 -10.453 26.486 1.00 17.29 311 VAL B O 1
ATOM 5074 N N . ILE B 1 312 ? 25.628 -10.285 27.080 1.00 15.80 312 ILE B N 1
ATOM 5075 C CA . ILE B 1 312 ? 26.000 -11.551 26.438 1.00 16.43 312 ILE B CA 1
ATOM 5076 C C . ILE B 1 312 ? 25.170 -12.772 26.945 1.00 17.24 312 ILE B C 1
ATOM 5077 O O . ILE B 1 312 ? 24.572 -13.455 26.127 1.00 17.18 312 ILE B O 1
ATOM 5082 N N . PRO B 1 313 ? 25.122 -13.047 28.256 1.00 17.72 313 PRO B N 1
ATOM 5083 C CA . PRO B 1 313 ? 24.327 -14.191 28.719 1.00 17.71 313 PRO B CA 1
ATOM 5084 C C . PRO B 1 313 ? 22.833 -14.001 28.436 1.00 17.67 313 PRO B C 1
ATOM 5085 O O . PRO B 1 313 ? 22.150 -14.998 28.211 1.00 17.56 313 PRO B O 1
ATOM 5089 N N . GLU B 1 314 ? 22.345 -12.764 28.419 1.00 17.28 314 GLU B N 1
ATOM 5090 C CA . GLU B 1 314 ? 20.969 -12.474 27.993 1.00 17.10 314 GLU B CA 1
ATOM 5091 C C . GLU B 1 314 ? 20.687 -12.948 26.564 1.00 17.87 314 GLU B C 1
ATOM 5092 O O . GLU B 1 314 ? 19.600 -13.460 26.281 1.00 16.97 314 GLU B O 1
ATOM 5098 N N . ASN B 1 315 ? 21.643 -12.775 25.654 1.00 17.16 315 ASN B N 1
ATOM 5099 C CA . ASN B 1 315 ? 21.434 -13.277 24.285 1.00 17.82 315 ASN B CA 1
ATOM 5100 C C . ASN B 1 315 ? 21.241 -14.811 24.268 1.00 17.92 315 ASN B C 1
ATOM 5101 O O . ASN B 1 315 ? 20.403 -15.328 23.515 1.00 18.29 315 ASN B O 1
ATOM 5106 N N . ILE B 1 316 ? 22.033 -15.519 25.065 1.00 18.30 316 ILE B N 1
ATOM 5107 C CA . ILE B 1 316 ? 21.946 -16.978 25.123 1.00 18.99 316 ILE B CA 1
ATOM 5108 C C . ILE B 1 316 ? 20.565 -17.384 25.646 1.00 19.81 316 ILE B C 1
ATOM 5109 O O . ILE B 1 316 ? 19.885 -18.212 25.027 1.00 20.50 316 ILE B O 1
ATOM 5114 N N . ASP B 1 317 ? 20.118 -16.806 26.760 1.00 19.40 317 ASP B N 1
ATOM 5115 C CA . ASP B 1 317 ? 18.781 -17.156 27.256 1.00 19.27 317 ASP B CA 1
ATOM 5116 C C . ASP B 1 317 ? 17.666 -16.805 26.285 1.00 19.80 317 ASP B C 1
ATOM 5117 O O . ASP B 1 317 ? 16.673 -17.543 26.173 1.00 19.98 317 ASP B O 1
ATOM 5122 N N . CYS B 1 318 ? 17.815 -15.676 25.596 1.00 19.26 318 CYS B N 1
ATOM 5123 C CA . CYS B 1 318 ? 16.826 -15.246 24.628 1.00 19.87 318 CYS B CA 1
ATOM 5124 C C . CYS B 1 318 ? 16.695 -16.258 23.486 1.00 20.06 318 CYS B C 1
ATOM 5125 O O . CYS B 1 318 ? 15.596 -16.502 22.999 1.00 20.69 318 CYS B O 1
ATOM 5128 N N . ILE B 1 319 ? 17.814 -16.833 23.063 1.00 21.03 319 ILE B N 1
ATOM 5129 C CA . ILE B 1 319 ? 17.798 -17.882 22.030 1.00 21.12 319 ILE B CA 1
ATOM 5130 C C . ILE B 1 319 ? 16.904 -19.038 22.512 1.00 21.91 319 ILE B C 1
ATOM 5131 O O . ILE B 1 319 ? 16.036 -19.529 21.761 1.00 21.76 319 ILE B O 1
ATOM 5136 N N . ARG B 1 320 ? 17.107 -19.444 23.764 1.00 21.57 320 ARG B N 1
ATOM 5137 C CA . ARG B 1 320 ? 16.356 -20.562 24.346 1.00 21.95 320 ARG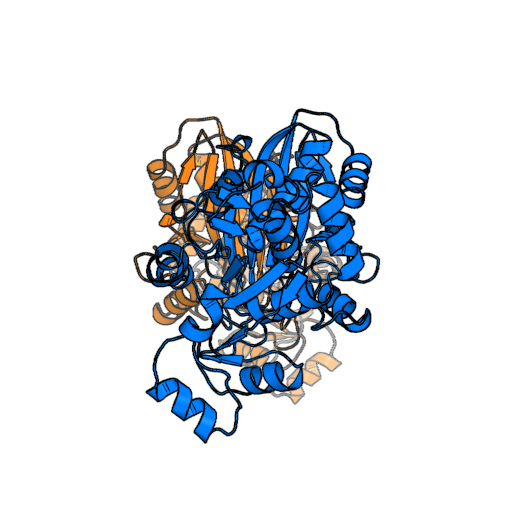 B CA 1
ATOM 5138 C C . ARG B 1 320 ? 14.860 -20.277 24.415 1.00 22.51 320 ARG B C 1
ATOM 5139 O O . ARG B 1 320 ? 14.062 -21.178 24.135 1.00 23.45 320 ARG B O 1
ATOM 5147 N N . ALA B 1 321 ? 14.478 -19.049 24.772 1.00 22.16 321 ALA B N 1
ATOM 5148 C CA . ALA B 1 321 ? 13.065 -18.666 24.888 1.00 22.86 321 ALA B CA 1
ATOM 5149 C C . ALA B 1 321 ? 12.392 -18.641 23.526 1.00 22.79 321 ALA B C 1
ATOM 5150 O O . ALA B 1 321 ? 11.267 -19.149 23.333 1.00 22.24 321 ALA B O 1
ATOM 5152 N N . MET B 1 322 ? 13.100 -18.034 22.579 1.00 21.94 322 MET B N 1
ATOM 5153 C CA . MET B 1 322 ? 12.597 -17.867 21.231 1.00 22.07 322 MET B CA 1
ATOM 5154 C C . MET B 1 322 ? 12.466 -19.200 20.486 1.00 22.28 322 MET B C 1
ATOM 5155 O O . MET B 1 322 ? 11.545 -19.356 19.686 1.00 22.73 322 MET B O 1
ATOM 5160 N N . LEU B 1 323 ? 13.381 -20.137 20.746 1.00 22.60 323 LEU B N 1
ATOM 5161 C CA . LEU B 1 323 ? 13.373 -21.465 20.108 1.00 23.76 323 LEU B CA 1
ATOM 5162 C C . LEU B 1 323 ? 12.685 -22.490 21.014 1.00 24.64 323 LEU B C 1
ATOM 5163 O O . LEU B 1 323 ? 12.769 -23.701 20.784 1.00 25.22 323 LEU B O 1
ATOM 5168 N N . GLN B 1 324 ? 12.017 -21.990 22.055 1.00 24.86 324 GLN B N 1
ATOM 5169 C CA . GLN B 1 324 ? 11.262 -22.829 22.973 1.00 25.19 324 GLN B CA 1
ATOM 5170 C C . GLN B 1 324 ? 12.080 -24.030 23.425 1.00 25.30 324 GLN B C 1
ATOM 5171 O O . GLN B 1 324 ? 11.605 -25.168 23.378 1.00 24.38 324 GLN B O 1
ATOM 5177 N N . MET B 1 325 ? 13.304 -23.774 23.881 1.00 24.75 325 MET B N 1
ATOM 5178 C CA . MET B 1 325 ? 14.238 -24.837 24.246 1.00 24.91 325 MET B CA 1
ATOM 5179 C C . MET B 1 325 ? 14.179 -25.188 25.732 1.00 25.43 325 MET B C 1
ATOM 5180 O O . MET B 1 325 ? 14.638 -26.255 26.159 1.00 26.27 325 MET B O 1
ATOM 5185 N N . GLU B 1 326 ? 13.624 -24.276 26.520 1.00 25.41 326 GLU B N 1
ATOM 5186 C CA . GLU B 1 326 ? 13.554 -24.428 27.966 1.00 25.69 326 GLU B CA 1
ATOM 5187 C C . GLU B 1 326 ? 12.440 -23.528 28.451 1.00 26.48 326 GLU B C 1
ATOM 5188 O O . GLU B 1 326 ? 12.474 -22.312 28.196 1.00 25.52 326 GLU B O 1
ATOM 5194 N N . GLU B 1 327 ? 11.446 -24.104 29.138 1.00 26.51 327 GLU B N 1
ATOM 5195 C CA . GLU B 1 327 ? 10.304 -23.314 29.607 1.00 27.59 327 GLU B CA 1
ATOM 5196 C C . GLU B 1 327 ? 10.601 -22.531 30.877 1.00 26.75 327 GLU B C 1
ATOM 5197 O O . GLU B 1 327 ? 9.880 -21.588 31.193 1.00 27.19 327 GLU B O 1
ATOM 5203 N N . ASP B 1 328 ? 11.629 -22.934 31.619 1.00 26.70 328 ASP B N 1
ATOM 5204 C CA . ASP B 1 328 ? 11.890 -22.371 32.948 1.00 26.51 328 ASP B CA 1
ATOM 5205 C C . ASP B 1 328 ? 13.020 -21.338 32.820 1.00 25.07 328 ASP B C 1
ATOM 5206 O O . ASP B 1 328 ? 14.152 -21.716 32.596 1.00 25.39 328 ASP B O 1
ATOM 5211 N N . ASN B 1 329 ? 12.705 -20.051 32.947 1.00 24.57 329 ASN B N 1
ATOM 5212 C CA . ASN B 1 329 ? 13.750 -19.019 32.816 1.00 24.22 329 ASN B CA 1
ATOM 5213 C C . ASN B 1 329 ? 14.956 -19.282 33.702 1.00 23.71 329 ASN B C 1
ATOM 5214 O O . ASN B 1 329 ? 16.095 -19.219 33.240 1.00 25.19 329 ASN B O 1
ATOM 5219 N N . PHE B 1 330 ? 14.724 -19.619 34.972 1.00 23.35 330 PHE B N 1
ATOM 5220 C CA . PHE B 1 330 ? 15.850 -19.842 35.891 1.00 22.51 330 PHE B CA 1
ATOM 5221 C C . PHE B 1 330 ? 16.722 -21.031 35.548 1.00 21.95 330 PHE B C 1
ATOM 5222 O O . PHE B 1 330 ? 17.915 -21.053 35.859 1.00 20.96 330 PHE B O 1
ATOM 5230 N N . LYS B 1 331 ? 16.145 -22.025 34.885 1.00 20.94 331 LYS B N 1
ATOM 5231 C CA . LYS B 1 331 ? 16.949 -23.135 34.409 1.00 21.58 331 LYS B CA 1
ATOM 5232 C C . LYS B 1 331 ? 17.862 -22.733 33.261 1.00 20.02 331 LYS B C 1
ATOM 5233 O O . LYS B 1 331 ? 18.989 -23.150 33.230 1.00 20.90 331 LYS B O 1
ATOM 5239 N N . SER B 1 332 ? 17.362 -21.939 32.325 1.00 19.73 332 SER B N 1
ATOM 5240 C CA . SER B 1 332 ? 18.201 -21.393 31.249 1.00 19.88 332 SER B CA 1
ATOM 5241 C C . SER B 1 332 ? 19.307 -20.504 31.827 1.00 19.27 332 SER B C 1
ATOM 5242 O O . SER B 1 332 ? 20.476 -20.710 31.534 1.00 19.41 332 SER B O 1
ATOM 5245 N N . ILE B 1 333 ? 18.931 -19.575 32.699 1.00 19.59 333 ILE B N 1
ATOM 5246 C CA . ILE B 1 333 ? 19.913 -18.718 33.390 1.00 19.32 333 ILE B CA 1
ATOM 5247 C C . ILE B 1 333 ? 21.032 -19.535 34.033 1.00 20.10 333 ILE B C 1
ATOM 5248 O O . ILE B 1 333 ? 22.216 -19.262 33.809 1.00 20.13 333 ILE B O 1
ATOM 5253 N N . GLU B 1 334 ? 20.670 -20.556 34.813 1.00 20.46 334 GLU B N 1
ATOM 5254 C CA . GLU B 1 334 ? 21.673 -21.355 35.522 1.00 21.65 334 GLU B CA 1
ATOM 5255 C C . GLU B 1 334 ? 22.562 -22.079 34.507 1.00 21.13 334 GLU B C 1
ATOM 5256 O O . GLU B 1 334 ? 23.782 -22.168 34.675 1.00 21.38 334 GLU B O 1
ATOM 5262 N N . LYS B 1 335 ? 21.943 -22.607 33.461 1.00 21.20 335 LYS B N 1
ATOM 5263 C CA . LYS B 1 335 ? 22.671 -23.326 32.430 1.00 20.74 335 LYS B CA 1
ATOM 5264 C C . LYS B 1 335 ? 23.637 -22.386 31.702 1.00 20.58 335 LYS B C 1
ATOM 5265 O O . LYS B 1 335 ? 24.828 -22.706 31.500 1.00 19.59 335 LYS B O 1
ATOM 5271 N N . THR B 1 336 ? 23.097 -21.249 31.263 1.00 19.88 336 THR B N 1
ATOM 5272 C CA . THR B 1 336 ? 23.916 -20.250 30.573 1.00 19.80 336 THR B CA 1
ATOM 5273 C C . THR B 1 336 ? 25.095 -19.882 31.467 1.00 19.34 336 THR B C 1
ATOM 5274 O O . THR B 1 336 ? 26.259 -19.923 31.024 1.00 19.55 336 THR B O 1
ATOM 5278 N N . ASN B 1 337 ? 24.811 -19.560 32.732 1.00 19.48 337 ASN B N 1
ATOM 5279 C CA . ASN B 1 337 ? 25.871 -19.091 33.663 1.00 19.52 337 ASN B CA 1
ATOM 5280 C C . ASN B 1 337 ? 26.933 -20.143 33.899 1.00 19.77 337 ASN B C 1
ATOM 5281 O O . ASN B 1 337 ? 28.117 -19.852 33.920 1.00 18.55 337 ASN B O 1
ATOM 5286 N N . LYS B 1 338 ? 26.494 -21.383 34.121 1.00 20.40 338 LYS B N 1
ATOM 5287 C CA . LYS B 1 338 ? 27.439 -22.479 34.322 1.00 21.21 338 LYS B CA 1
ATOM 5288 C C . LYS B 1 338 ? 28.420 -22.629 33.134 1.00 20.56 338 LYS B C 1
ATOM 5289 O O . LYS B 1 338 ? 29.626 -22.739 33.327 1.00 21.45 338 LYS B O 1
ATOM 5295 N N . ALA B 1 339 ? 27.885 -22.640 31.921 1.00 20.73 339 ALA B N 1
ATOM 5296 C CA . ALA B 1 339 ? 28.679 -22.774 30.691 1.00 20.73 339 ALA B CA 1
ATOM 5297 C C . ALA B 1 339 ? 29.672 -21.600 30.522 1.00 20.78 339 ALA B C 1
ATOM 5298 O O . ALA B 1 339 ? 30.813 -21.797 30.083 1.00 20.51 339 ALA B O 1
ATOM 5300 N N . MET B 1 340 ? 29.247 -20.390 30.887 1.00 20.70 340 MET B N 1
ATOM 5301 C CA . MET B 1 340 ? 30.124 -19.206 30.737 1.00 20.60 340 MET B CA 1
ATOM 5302 C C . MET B 1 340 ? 31.103 -18.996 31.899 1.00 20.88 340 MET B C 1
ATOM 5303 O O . MET B 1 340 ? 32.067 -18.207 31.791 1.00 21.55 340 MET B O 1
ATOM 5308 N N . GLY B 1 341 ? 30.852 -19.673 33.013 1.00 20.48 341 GLY B N 1
ATOM 5309 C CA . GLY B 1 341 ? 31.675 -19.548 34.207 1.00 20.96 341 GLY B CA 1
ATOM 5310 C C . GLY B 1 341 ? 31.389 -18.279 35.006 1.00 21.19 341 GLY B C 1
ATOM 5311 O O . GLY B 1 341 ? 32.305 -17.693 35.594 1.00 22.23 341 GLY B O 1
ATOM 5312 N N . ILE B 1 342 ? 30.128 -17.856 35.036 1.00 20.12 342 ILE B N 1
ATOM 5313 C CA . ILE B 1 342 ? 29.766 -16.602 35.702 1.00 20.64 342 ILE B CA 1
ATOM 5314 C C . ILE B 1 342 ? 28.711 -16.854 36.759 1.00 22.00 342 ILE B C 1
ATOM 5315 O O . ILE B 1 342 ? 28.177 -17.970 36.857 1.00 21.69 342 ILE B O 1
ATOM 5320 N N . GLN B 1 343 ? 28.431 -15.823 37.553 1.00 22.45 343 GLN B N 1
ATOM 5321 C CA . GLN B 1 343 ? 27.398 -15.875 38.586 1.00 24.61 343 GLN B CA 1
ATOM 5322 C C . GLN B 1 343 ? 26.209 -15.019 38.160 1.00 24.00 343 GLN B C 1
ATOM 5323 O O . GLN B 1 343 ? 25.160 -15.105 38.819 1.00 24.71 343 GLN B O 1
#